Protein AF-A0A928BME2-F1 (afdb_monomer)

Nearest PDB structures (foldseek):
  3lmm-assembly1_A  TM=5.219E-01  e=4.230E-20  Corynebacterium diphtheriae
  3lmm-assembly3_C  TM=4.981E-01  e=2.060E-19  Corynebacterium diphtheriae
  4rgl-assembly1_A  TM=7.528E-01  e=6.550E-03  Oleidesulfovibrio alaskensis G20
  9gc3-assembly1_A  TM=1.564E-01  e=1.492E+00  Saccharomyces cerevisiae

Mean predicted aligned error: 15.58 Å

Radius of gyration: 32.2 Å; Cα contacts (8 Å, |Δi|>4): 843; chains: 1; bounding box: 86×60×94 Å

Sequence (528 aa):
MTKEDILRLRDTAEQTRVQFKERVTRDNKYDVSCEMVAQSNSRGGMIVVGIDDKTGRINPLSFVEVQETANLLGSLASEGVVPQILLDIENVQMEGGVIVVATVKQGKNKPYRDSKGIVWVKQGADKRKVFDNAELIAMLMENGQMHPDSMPVNGTSIKDLDENTLRDYLLNRFRSDFERQQLSVTELRHRSLDEITGVLSQTPEGILKNNGLILEDGTLTVAALMLMGSYPQRWLPAFTVRCVSFIGNSIGGTEFRDKSGNDADGNAVHLYNYIISFLTRNLRKKQVEKDFNSQGELEVSIASLSEIVTNGILHRSYVIEAPLRVFIFDNRIEIHSPGLLPEGVSMESIKHGASVPRNKLLFNHGINLLPYTGAGSGITRALKFTPDIKFVNDETLNEFVVTVERRNVGETDAKNDRDSDRDDRDKLLNESDLDKVNIKQNDRDDRDNEVEITHIAYKALNGTQKDIIQFCSIPRSAREILEHIGYSYHPTNINKFIKPLLEHGFIEMTEPEKLNSKNQKYRKVRKN

Structure (mmCIF, N/CA/C/O backbone):
data_AF-A0A928BME2-F1
#
_entry.id   AF-A0A928BME2-F1
#
loop_
_atom_site.group_PDB
_atom_site.id
_atom_site.type_symbol
_atom_site.label_atom_id
_atom_site.label_alt_id
_atom_site.label_comp_id
_atom_site.label_asym_id
_atom_site.label_entity_id
_atom_site.label_seq_id
_atom_site.pdbx_PDB_ins_code
_atom_site.Cartn_x
_atom_site.Cartn_y
_atom_site.Cartn_z
_atom_site.occupancy
_atom_site.B_iso_or_equiv
_atom_site.auth_seq_id
_atom_site.auth_comp_id
_atom_site.auth_asym_id
_atom_site.auth_atom_id
_atom_site.pdbx_PDB_model_num
ATOM 1 N N . MET A 1 1 ? -25.237 14.687 24.481 1.00 83.12 1 MET A N 1
ATOM 2 C CA . MET A 1 1 ? -26.406 13.817 24.206 1.00 83.12 1 MET A CA 1
ATOM 3 C C . MET A 1 1 ? -27.599 14.259 25.045 1.00 83.12 1 MET A C 1
ATOM 5 O O . MET A 1 1 ? -27.395 14.830 26.111 1.00 83.12 1 MET A O 1
ATOM 9 N N . THR A 1 2 ? -28.826 14.007 24.583 1.00 89.38 2 THR A N 1
ATOM 10 C CA . THR A 1 2 ? -30.078 14.295 25.315 1.00 89.38 2 THR A CA 1
ATOM 11 C C . THR A 1 2 ? -30.635 13.052 26.024 1.00 89.38 2 THR A C 1
ATOM 13 O O . THR A 1 2 ? -30.173 11.932 25.796 1.00 89.38 2 THR A O 1
ATOM 16 N N . LYS A 1 3 ? -31.646 13.232 26.886 1.00 90.00 3 LYS A N 1
ATOM 17 C CA . LYS A 1 3 ? -32.357 12.128 27.555 1.00 90.00 3 LYS A CA 1
ATOM 18 C C . LYS A 1 3 ? -33.017 11.191 26.539 1.00 90.00 3 LYS A C 1
ATOM 20 O O . LYS A 1 3 ? -32.940 9.972 26.680 1.00 90.00 3 LYS A O 1
ATOM 25 N N . GLU A 1 4 ? -33.636 11.759 25.511 1.00 90.00 4 GLU A N 1
ATOM 26 C CA . GLU A 1 4 ? -34.294 11.032 24.428 1.00 90.00 4 GLU A CA 1
ATOM 27 C C . GLU A 1 4 ? -33.302 10.162 23.646 1.00 90.00 4 GLU A C 1
ATOM 29 O O . GLU A 1 4 ? -33.636 9.035 23.279 1.00 90.00 4 GLU A O 1
ATOM 34 N N . ASP A 1 5 ? -32.069 10.641 23.446 1.00 90.06 5 ASP A N 1
ATOM 35 C CA . ASP A 1 5 ? -31.022 9.872 22.763 1.00 90.06 5 ASP A CA 1
ATOM 36 C C . ASP A 1 5 ? -30.641 8.613 23.551 1.00 90.06 5 ASP A C 1
ATOM 38 O O . ASP A 1 5 ? -30.509 7.537 22.972 1.00 90.06 5 ASP A O 1
ATOM 42 N N . ILE A 1 6 ? -30.512 8.718 24.877 1.00 90.81 6 ILE A N 1
ATOM 43 C CA . ILE A 1 6 ? -30.182 7.572 25.735 1.00 90.81 6 ILE A CA 1
ATOM 44 C C . ILE A 1 6 ? -31.302 6.529 25.736 1.00 90.81 6 ILE A C 1
ATOM 46 O O . ILE A 1 6 ? -31.025 5.332 25.668 1.00 90.81 6 ILE A O 1
ATOM 50 N N . LEU A 1 7 ? -32.564 6.969 25.784 1.00 89.50 7 LEU A N 1
ATOM 51 C CA . LEU A 1 7 ? -33.711 6.061 25.711 1.00 89.50 7 LEU A CA 1
ATOM 52 C C . LEU A 1 7 ? -33.726 5.297 24.383 1.00 89.50 7 LEU A C 1
ATOM 54 O O . LEU A 1 7 ? -33.896 4.081 24.387 1.00 89.50 7 LEU A O 1
ATOM 58 N N . ARG A 1 8 ? -33.456 5.986 23.266 1.00 88.69 8 ARG A N 1
ATOM 59 C CA . ARG A 1 8 ? -33.330 5.339 21.954 1.00 88.69 8 ARG A CA 1
ATOM 60 C C . ARG A 1 8 ? -32.189 4.329 21.917 1.00 88.69 8 ARG A C 1
ATOM 62 O O . ARG A 1 8 ? -32.400 3.227 21.428 1.00 88.69 8 ARG A O 1
ATOM 69 N N . LEU A 1 9 ? -31.010 4.679 22.443 1.00 88.25 9 LEU A N 1
ATOM 70 C CA . LEU A 1 9 ? -29.871 3.756 22.477 1.00 88.25 9 LEU A CA 1
ATOM 71 C C . LEU A 1 9 ? -30.186 2.488 23.269 1.00 88.25 9 LEU A C 1
ATOM 73 O O . LEU A 1 9 ? -29.899 1.391 22.795 1.00 88.25 9 LEU A O 1
ATOM 77 N N . ARG A 1 10 ? -30.801 2.632 24.449 1.00 87.38 10 ARG A N 1
ATOM 78 C CA . ARG A 1 10 ? -31.252 1.498 25.264 1.00 87.38 10 ARG A CA 1
ATOM 79 C C . ARG A 1 10 ? -32.176 0.581 24.462 1.00 87.38 10 ARG A C 1
ATOM 81 O O . ARG A 1 10 ? -31.987 -0.631 24.473 1.00 87.38 10 ARG A O 1
ATOM 88 N N . ASP A 1 11 ? -33.148 1.155 23.756 1.00 86.25 11 ASP A N 1
ATOM 89 C CA . ASP A 1 11 ? -34.156 0.393 23.008 1.00 86.25 11 ASP A CA 1
ATOM 90 C C . ASP A 1 11 ? -33.568 -0.338 21.792 1.00 86.25 11 ASP A C 1
ATOM 92 O O . ASP A 1 11 ? -34.137 -1.321 21.321 1.00 86.25 11 ASP A O 1
ATOM 96 N N . THR A 1 12 ? -32.402 0.098 21.307 1.00 84.25 12 THR A N 1
ATOM 97 C CA . THR A 1 12 ? -31.654 -0.574 20.236 1.00 84.25 12 THR A CA 1
ATOM 98 C C . THR A 1 12 ? -30.629 -1.604 20.722 1.00 84.25 12 THR A C 1
ATOM 100 O O . THR A 1 12 ? -29.943 -2.190 19.881 1.00 84.25 12 THR A O 1
ATOM 103 N N . ALA A 1 13 ? -30.553 -1.840 22.040 1.00 83.94 13 ALA A N 1
ATOM 104 C CA . ALA A 1 13 ? -29.579 -2.703 22.713 1.00 83.94 13 ALA A CA 1
ATOM 105 C C . ALA A 1 13 ? -28.107 -2.335 22.419 1.00 83.94 13 ALA A C 1
ATOM 107 O O . ALA A 1 13 ? -27.806 -1.317 21.791 1.00 83.94 13 ALA A O 1
ATOM 108 N N . GLU A 1 14 ? -27.167 -3.140 22.924 1.00 85.00 14 GLU A N 1
ATOM 109 C CA . GLU A 1 14 ? -25.747 -2.955 22.621 1.00 85.00 14 GLU A CA 1
ATOM 110 C C . GLU A 1 14 ? -25.461 -3.208 21.140 1.00 85.00 14 GLU A C 1
ATOM 112 O O . GLU A 1 14 ? -25.972 -4.134 20.508 1.00 85.00 14 GLU A O 1
ATOM 117 N N . GLN A 1 15 ? -24.601 -2.363 20.586 1.00 85.81 15 GLN A N 1
ATOM 118 C CA . GLN A 1 15 ? -24.197 -2.402 19.188 1.00 85.81 15 GLN A CA 1
ATOM 119 C C . GLN A 1 15 ? -22.685 -2.233 19.104 1.00 85.81 15 GLN A C 1
ATOM 121 O O . GLN A 1 15 ? -22.013 -1.908 20.077 1.00 85.81 15 GLN A O 1
ATOM 126 N N . THR A 1 16 ? -22.126 -2.348 17.903 1.00 86.12 16 THR A N 1
ATOM 127 C CA . THR A 1 16 ? -20.682 -2.184 17.672 1.00 86.12 16 THR A CA 1
ATOM 128 C C . THR A 1 16 ? -20.079 -0.905 18.241 1.00 86.12 16 THR A C 1
ATOM 130 O O . THR A 1 16 ? -18.902 -0.898 18.588 1.00 86.12 16 THR A O 1
ATOM 133 N N . ARG A 1 17 ? -20.867 0.167 18.361 1.00 92.19 17 ARG A N 1
ATOM 134 C CA . ARG A 1 17 ? -20.404 1.472 18.846 1.00 92.19 17 ARG A CA 1
ATOM 135 C C . ARG A 1 17 ? -20.944 1.843 20.225 1.00 92.19 17 ARG A C 1
ATOM 137 O O . ARG A 1 17 ? -20.636 2.936 20.680 1.00 92.19 17 ARG A O 1
ATOM 144 N N . VAL A 1 18 ? -21.751 0.999 20.865 1.00 93.00 18 VAL A N 1
ATOM 145 C CA . VAL A 1 18 ? -22.437 1.334 22.121 1.00 93.00 18 VAL A CA 1
ATOM 146 C C . VAL A 1 18 ? -22.265 0.187 23.099 1.00 93.00 18 VAL A C 1
ATOM 148 O O . VAL A 1 18 ? -22.744 -0.912 22.835 1.00 93.00 18 VAL A O 1
ATOM 151 N N . GLN A 1 19 ? -21.609 0.474 24.221 1.00 94.44 19 GLN A N 1
ATOM 152 C CA . GLN A 1 19 ? -21.480 -0.446 25.343 1.00 94.44 19 GLN A CA 1
ATOM 153 C C . GLN A 1 19 ? -22.177 0.134 26.574 1.00 94.44 19 GLN A C 1
ATOM 155 O O . GLN A 1 19 ? -21.913 1.280 26.947 1.00 94.44 19 GLN A O 1
ATOM 160 N N . PHE A 1 20 ? -23.007 -0.662 27.237 1.00 94.94 20 PHE A N 1
ATOM 161 C CA . PHE A 1 20 ? -23.609 -0.333 28.520 1.00 94.94 20 PHE A CA 1
ATOM 162 C C . PHE A 1 20 ? -22.777 -0.893 29.671 1.00 94.94 20 PHE A C 1
ATOM 164 O O . PHE A 1 20 ? -22.186 -1.970 29.589 1.00 94.94 20 PHE A O 1
ATOM 171 N N . LYS A 1 21 ? -22.723 -0.138 30.768 1.00 94.50 21 LYS A N 1
ATOM 172 C CA . LYS A 1 21 ? -22.251 -0.613 32.070 1.00 94.50 21 LYS A CA 1
ATOM 173 C C . LYS A 1 21 ? -23.131 -0.016 33.153 1.00 94.50 21 LYS A C 1
ATOM 175 O O . LYS A 1 21 ? -23.378 1.186 33.164 1.00 94.50 21 LYS A O 1
ATOM 180 N N . GLU A 1 22 ? -23.556 -0.816 34.122 1.00 94.75 22 GLU A N 1
ATOM 181 C CA . GLU A 1 22 ? -24.328 -0.259 35.233 1.00 94.75 22 GLU A CA 1
ATOM 182 C C . GLU A 1 22 ? -23.442 0.666 36.081 1.00 94.75 22 GLU A C 1
ATOM 184 O O . GLU A 1 22 ? -23.819 1.796 36.392 1.00 94.75 22 GLU A O 1
ATOM 189 N N . ARG A 1 23 ? -22.228 0.204 36.397 1.00 94.81 23 ARG A N 1
ATOM 190 C CA . ARG A 1 23 ? -21.179 0.939 37.113 1.00 94.81 23 ARG A CA 1
ATOM 191 C C . ARG A 1 23 ? -19.804 0.541 36.587 1.00 94.81 23 ARG A C 1
ATOM 193 O O . ARG A 1 23 ? -19.627 -0.564 36.070 1.00 94.81 23 ARG A O 1
ATOM 200 N N . VAL A 1 24 ? -18.815 1.409 36.775 1.00 92.62 24 VAL A N 1
ATOM 201 C CA . VAL A 1 24 ? -17.400 1.065 36.585 1.00 92.62 24 VAL A CA 1
ATOM 202 C C . VAL A 1 24 ? -16.782 0.876 37.965 1.00 92.62 24 VAL A C 1
ATOM 204 O O . VAL A 1 24 ? -16.713 1.810 38.757 1.00 92.62 24 VAL A O 1
ATOM 207 N N . THR A 1 25 ? -16.377 -0.349 38.276 1.00 90.50 25 THR A N 1
ATOM 208 C CA . THR A 1 25 ? -15.842 -0.747 39.581 1.00 90.50 25 THR A CA 1
ATOM 209 C C . THR A 1 25 ? -14.445 -1.336 39.419 1.00 90.50 25 THR A C 1
ATOM 211 O O . THR A 1 25 ? -13.931 -1.505 38.313 1.00 90.50 25 THR A O 1
ATOM 214 N N . ARG A 1 26 ? -13.795 -1.684 40.534 1.00 83.25 26 ARG A N 1
ATOM 215 C CA . ARG A 1 26 ? -12.473 -2.326 40.495 1.00 83.25 26 ARG A CA 1
ATOM 216 C C . ARG A 1 26 ? -12.482 -3.689 39.797 1.00 83.25 26 ARG A C 1
ATOM 218 O O . ARG A 1 26 ? -11.449 -4.054 39.239 1.00 83.25 26 ARG A O 1
ATOM 225 N N . ASP A 1 27 ? -13.616 -4.384 39.797 1.00 86.50 27 ASP A N 1
ATOM 226 C CA . ASP A 1 27 ? -13.738 -5.745 39.266 1.00 86.50 27 ASP A CA 1
ATOM 227 C C . ASP A 1 27 ? -13.896 -5.761 37.743 1.00 86.50 27 ASP A C 1
ATOM 229 O O . ASP A 1 27 ? -13.378 -6.654 37.076 1.00 86.50 27 ASP A O 1
ATOM 233 N N . ASN A 1 28 ? -14.552 -4.744 37.170 1.00 91.38 28 ASN A N 1
ATOM 234 C CA . ASN A 1 28 ? -14.782 -4.654 35.725 1.00 91.38 28 ASN A CA 1
ATOM 235 C C . ASN A 1 28 ? -13.888 -3.629 35.005 1.00 91.38 28 ASN A C 1
ATOM 237 O O . ASN A 1 28 ? -13.928 -3.549 33.779 1.00 91.38 28 ASN A O 1
ATOM 241 N N . LYS A 1 29 ? -13.032 -2.888 35.724 1.00 92.81 29 LYS A N 1
ATOM 242 C CA . LYS A 1 29 ? -12.162 -1.859 35.129 1.00 92.81 29 LYS A CA 1
ATOM 243 C C . LYS A 1 29 ? -11.310 -2.369 33.961 1.00 92.81 29 LYS A C 1
ATOM 245 O O . LYS A 1 29 ? -11.141 -1.667 32.973 1.00 92.81 29 LYS A O 1
ATOM 250 N N . TYR A 1 30 ? -10.797 -3.601 34.052 1.00 93.81 30 TYR A N 1
ATOM 251 C CA . TYR A 1 30 ? -9.979 -4.191 32.988 1.00 93.81 30 TYR A CA 1
ATOM 252 C C . TYR A 1 30 ? -10.809 -4.493 31.735 1.00 93.81 30 TYR A C 1
ATOM 254 O O . TYR A 1 30 ? -10.346 -4.236 30.627 1.00 93.81 30 TYR A O 1
ATOM 262 N N . ASP A 1 31 ? -12.042 -4.979 31.903 1.00 94.38 31 ASP A N 1
ATOM 263 C CA . ASP A 1 31 ? -12.975 -5.204 30.793 1.00 94.38 31 ASP A CA 1
ATOM 264 C C . ASP A 1 31 ? -13.315 -3.887 30.082 1.00 94.38 31 ASP A C 1
ATOM 266 O O . ASP A 1 31 ? -13.292 -3.825 28.856 1.00 94.38 31 ASP A O 1
ATOM 270 N N . VAL A 1 32 ? -13.523 -2.813 30.851 1.00 95.50 32 VAL A N 1
ATOM 271 C CA . VAL A 1 32 ? -13.760 -1.461 30.324 1.00 95.50 32 VAL A CA 1
ATOM 272 C C . VAL A 1 32 ? -12.548 -0.935 29.545 1.00 95.50 32 VAL A C 1
ATOM 274 O O . VAL A 1 32 ? -12.722 -0.402 28.452 1.00 95.50 32 VAL A O 1
ATOM 277 N N . SER A 1 33 ? -11.315 -1.135 30.027 1.00 96.38 33 SER A N 1
ATOM 278 C CA . SER A 1 33 ? -10.109 -0.805 29.247 1.00 96.38 33 SER A CA 1
ATOM 279 C C . SER A 1 33 ? -10.013 -1.616 27.952 1.00 96.38 33 SER A C 1
ATOM 281 O O . SER A 1 33 ? -9.701 -1.055 26.904 1.00 96.38 33 SER A O 1
ATOM 283 N N . CYS A 1 34 ? -10.317 -2.918 27.991 1.00 96.56 34 CYS A N 1
ATOM 284 C CA . CYS A 1 34 ? -10.350 -3.754 26.786 1.00 96.56 34 CYS A CA 1
ATOM 285 C C . CYS A 1 34 ? -11.404 -3.255 25.786 1.00 96.56 34 CYS A C 1
ATOM 287 O O . CYS A 1 34 ? -11.182 -3.303 24.578 1.00 96.56 34 CYS A O 1
ATOM 289 N N . GLU A 1 35 ? -12.533 -2.749 26.284 1.00 96.19 35 GLU A N 1
ATOM 290 C CA . GLU A 1 35 ? -13.581 -2.154 25.461 1.00 96.19 35 GLU A CA 1
ATOM 291 C C . GLU A 1 35 ? -13.110 -0.872 24.772 1.00 96.19 35 GLU A C 1
ATOM 293 O O . GLU A 1 35 ? -13.279 -0.719 23.564 1.00 96.19 35 GLU A O 1
ATOM 298 N N . MET A 1 36 ? -12.439 0.013 25.512 1.00 97.25 36 MET A N 1
ATOM 299 C CA . MET A 1 36 ? -11.825 1.219 24.951 1.00 97.25 36 MET A CA 1
ATOM 300 C C . MET A 1 36 ? -10.808 0.871 23.857 1.00 97.25 36 MET A C 1
ATOM 302 O O . MET A 1 36 ? -10.856 1.455 22.777 1.00 97.25 36 MET A O 1
ATOM 306 N N . VAL A 1 37 ? -9.943 -0.126 24.093 1.00 97.31 37 VAL A N 1
ATOM 307 C CA . VAL A 1 37 ? -8.995 -0.634 23.083 1.00 97.31 37 VAL A CA 1
ATOM 308 C C . VAL A 1 37 ? -9.737 -1.121 21.836 1.00 97.31 37 VAL A C 1
ATOM 310 O O . VAL A 1 37 ? -9.396 -0.717 20.723 1.00 97.31 37 VAL A O 1
ATOM 313 N N . ALA A 1 38 ? -10.771 -1.952 22.008 1.00 96.31 38 ALA A N 1
ATOM 314 C CA . ALA A 1 38 ? -11.556 -2.491 20.900 1.00 96.31 38 ALA A CA 1
ATOM 315 C C . ALA A 1 38 ? -12.224 -1.386 20.073 1.00 96.31 38 ALA A C 1
ATOM 317 O O . ALA A 1 38 ? -12.165 -1.414 18.841 1.00 96.31 38 ALA A O 1
ATOM 318 N N . GLN A 1 39 ? -12.817 -0.392 20.737 1.00 96.25 39 GLN A N 1
ATOM 319 C CA . GLN A 1 39 ? -13.445 0.757 20.088 1.00 96.25 39 GLN A CA 1
ATOM 320 C C . GLN A 1 39 ? -12.414 1.627 19.353 1.00 96.25 39 GLN A C 1
ATOM 322 O O . GLN A 1 39 ? -12.651 1.985 18.197 1.00 96.25 39 GLN A O 1
ATOM 327 N N . SER A 1 40 ? -11.251 1.909 19.954 1.00 95.50 40 SER A N 1
ATOM 328 C CA . SER A 1 40 ? -10.170 2.671 19.309 1.00 95.50 40 SER A CA 1
ATOM 329 C C . SER A 1 40 ? -9.595 1.968 18.079 1.00 95.50 40 SER A C 1
ATOM 331 O O . SER A 1 40 ? -9.305 2.631 17.088 1.00 95.50 40 SER A O 1
ATOM 333 N N . ASN A 1 41 ? -9.479 0.641 18.094 1.00 93.62 41 ASN A N 1
ATOM 334 C CA . ASN A 1 41 ? -9.041 -0.127 16.926 1.00 93.62 41 ASN A CA 1
ATOM 335 C C . ASN A 1 41 ? -10.108 -0.279 15.837 1.00 93.62 41 ASN A C 1
ATOM 337 O O . ASN A 1 41 ? -9.779 -0.654 14.715 1.00 93.62 41 ASN A O 1
ATOM 341 N N . SER A 1 42 ? -11.371 -0.001 16.163 1.00 91.38 42 SER A N 1
ATOM 342 C CA . SER A 1 42 ? -12.514 -0.176 15.264 1.00 91.38 42 SER A CA 1
ATOM 343 C C . SER A 1 42 ? -13.065 1.192 14.836 1.00 91.38 42 SER A C 1
ATOM 345 O O . SER A 1 42 ? -12.308 2.087 14.481 1.00 91.38 42 SER A O 1
ATOM 347 N N . ARG A 1 43 ? -14.388 1.395 14.856 1.00 89.88 43 ARG A N 1
ATOM 348 C CA . ARG A 1 43 ? -15.054 2.625 14.380 1.00 89.88 43 ARG A CA 1
ATOM 349 C C . ARG A 1 43 ? -15.294 3.661 15.493 1.00 89.88 43 ARG A C 1
ATOM 351 O O . ARG A 1 43 ? -16.227 4.467 15.405 1.00 89.88 43 ARG A O 1
ATOM 358 N N . GLY A 1 44 ? -14.506 3.605 16.568 1.00 93.75 44 GLY A N 1
ATOM 359 C CA . GLY A 1 44 ? -14.808 4.301 17.819 1.00 93.75 44 GLY A CA 1
ATOM 360 C C . GLY A 1 44 ? -16.107 3.799 18.456 1.00 93.75 44 GLY A C 1
ATOM 361 O O . GLY A 1 44 ? -16.710 2.818 18.012 1.00 93.75 44 GLY A O 1
ATOM 362 N N . GLY A 1 45 ? -16.576 4.501 19.479 1.00 95.00 45 GLY A N 1
ATOM 363 C CA . GLY A 1 45 ? -17.809 4.152 20.169 1.00 95.00 45 GLY A CA 1
ATOM 364 C C . GLY A 1 45 ? -18.060 5.002 21.401 1.00 95.00 45 GLY A C 1
ATOM 365 O O . GLY A 1 45 ? -17.454 6.055 21.590 1.00 95.00 45 GLY A O 1
ATOM 366 N N . MET A 1 46 ? -18.987 4.539 22.223 1.00 95.56 46 MET A N 1
ATOM 367 C CA . MET A 1 46 ? -19.301 5.119 23.512 1.00 95.56 46 MET A CA 1
ATOM 368 C C . MET A 1 46 ? -19.510 4.034 24.556 1.00 95.56 46 MET A C 1
ATOM 370 O O . MET A 1 46 ? -19.996 2.938 24.263 1.00 95.56 46 MET A O 1
ATOM 374 N N . ILE A 1 47 ? -19.139 4.376 25.781 1.00 96.25 47 ILE A N 1
ATOM 375 C CA . ILE A 1 47 ? -19.392 3.601 26.985 1.00 96.25 47 ILE A CA 1
ATOM 376 C C . ILE A 1 47 ? -20.377 4.417 27.816 1.00 96.25 47 ILE A C 1
ATOM 378 O O . ILE A 1 47 ? -20.068 5.528 28.250 1.00 96.25 47 ILE A O 1
ATOM 382 N N . VAL A 1 48 ? -21.580 3.880 27.989 1.00 96.25 48 VAL A N 1
ATOM 383 C CA . VAL A 1 48 ? -22.696 4.533 28.673 1.00 96.25 48 VAL A CA 1
ATOM 384 C C . VAL A 1 48 ? -22.856 3.890 30.046 1.00 96.25 48 VAL A C 1
ATOM 386 O O . VAL A 1 48 ? -23.218 2.717 30.159 1.00 96.25 48 VAL A O 1
ATOM 389 N N . VAL A 1 49 ? -22.560 4.660 31.093 1.00 96.75 49 VAL A N 1
ATOM 390 C CA . VAL A 1 49 ? -22.569 4.208 32.485 1.00 96.75 49 VAL A CA 1
ATOM 391 C C . VAL A 1 49 ? -23.856 4.641 33.183 1.00 96.75 49 VAL A C 1
ATOM 393 O O . VAL A 1 49 ? -24.234 5.813 33.136 1.00 96.75 49 VAL A O 1
ATOM 396 N N . GLY A 1 50 ? -24.509 3.695 33.856 1.00 94.88 50 GLY A N 1
ATOM 397 C CA . GLY A 1 50 ? -25.820 3.862 34.490 1.00 94.88 50 GLY A CA 1
ATOM 398 C C . GLY A 1 50 ? -26.937 3.066 33.816 1.00 94.88 50 GLY A C 1
ATOM 399 O O . GLY A 1 50 ? -28.113 3.340 34.053 1.00 94.88 50 GLY A O 1
ATOM 400 N N . ILE A 1 51 ? -26.586 2.101 32.961 1.00 94.12 51 ILE A N 1
ATOM 401 C CA . ILE A 1 51 ? -27.527 1.184 32.308 1.00 94.12 51 ILE A CA 1
ATOM 402 C C . ILE A 1 51 ? -27.007 -0.239 32.481 1.00 94.12 51 ILE A C 1
ATOM 404 O O . ILE A 1 51 ? -25.850 -0.515 32.175 1.00 94.12 51 ILE A O 1
ATOM 408 N N . ASP A 1 52 ? -27.852 -1.131 32.985 1.00 92.19 52 ASP A N 1
ATOM 409 C CA . ASP A 1 52 ? -27.545 -2.558 33.079 1.00 92.19 52 ASP A CA 1
ATOM 410 C C . ASP A 1 52 ? -27.483 -3.186 31.676 1.00 92.19 52 ASP A C 1
ATOM 412 O O . ASP A 1 52 ? -28.400 -3.020 30.869 1.00 92.19 52 ASP A O 1
ATOM 416 N N . ASP A 1 53 ? -26.391 -3.891 31.386 1.00 85.38 53 ASP A N 1
ATOM 417 C CA . ASP A 1 53 ? -26.066 -4.429 30.060 1.00 85.38 53 ASP A CA 1
ATOM 418 C C . ASP A 1 53 ? -26.983 -5.585 29.632 1.00 85.38 53 ASP A C 1
ATOM 420 O O . ASP A 1 53 ? -27.260 -5.754 28.446 1.00 85.38 53 ASP A O 1
ATOM 424 N N . LYS A 1 54 ? -27.514 -6.356 30.587 1.00 85.62 54 LYS A N 1
ATOM 425 C CA . LYS A 1 54 ? -28.367 -7.526 30.318 1.00 85.62 54 LYS A CA 1
ATOM 426 C C . LYS A 1 54 ? -29.843 -7.179 30.209 1.00 85.62 54 LYS A C 1
ATOM 428 O O . LYS A 1 54 ? -30.569 -7.783 29.425 1.00 85.62 54 LYS A O 1
ATOM 433 N N . THR A 1 55 ? -30.304 -6.265 31.051 1.00 87.69 55 THR A N 1
ATOM 434 C CA . THR A 1 55 ? -31.725 -5.936 31.210 1.00 87.69 55 THR A CA 1
ATOM 435 C C . THR A 1 55 ? -32.101 -4.619 30.542 1.00 87.69 55 THR A C 1
ATOM 437 O O . THR A 1 55 ? -33.289 -4.343 30.379 1.00 87.69 55 THR A O 1
ATOM 440 N N . GLY A 1 56 ? -31.120 -3.777 30.194 1.00 86.94 56 GLY A N 1
ATOM 441 C CA . GLY A 1 56 ? -31.348 -2.415 29.709 1.00 86.94 56 GLY A CA 1
ATOM 442 C C . GLY A 1 56 ? -31.936 -1.487 30.776 1.00 86.94 56 GLY A C 1
ATOM 443 O O . GLY A 1 56 ? -32.356 -0.368 30.469 1.00 86.94 56 GLY A O 1
ATOM 444 N N . ARG A 1 57 ? -32.012 -1.929 32.040 1.00 92.00 57 ARG A N 1
ATOM 445 C CA . ARG A 1 57 ? -32.575 -1.129 33.125 1.00 92.00 57 ARG A CA 1
ATOM 446 C C . ARG A 1 57 ? -31.696 0.094 33.358 1.00 92.00 57 ARG A C 1
ATOM 448 O O . ARG A 1 57 ? -30.507 -0.020 33.643 1.00 92.00 57 ARG A O 1
ATOM 455 N N . ILE A 1 58 ? -32.314 1.269 33.296 1.00 93.19 58 ILE A N 1
ATOM 456 C CA . ILE A 1 58 ? -31.659 2.528 33.642 1.00 93.19 58 ILE A CA 1
ATOM 457 C C . ILE A 1 58 ? -31.557 2.615 35.167 1.00 93.19 58 ILE A C 1
ATOM 459 O O . ILE A 1 58 ? -32.570 2.612 35.869 1.00 93.19 58 ILE A O 1
ATOM 463 N N . ASN A 1 59 ? -30.327 2.694 35.662 1.00 95.06 59 ASN A N 1
ATOM 464 C CA . ASN A 1 59 ? -29.983 2.921 37.058 1.00 95.06 59 ASN A CA 1
ATOM 465 C C . ASN A 1 59 ? -29.009 4.112 37.134 1.00 95.06 59 ASN A C 1
ATOM 467 O O . ASN A 1 59 ? -27.790 3.910 37.111 1.00 95.06 59 ASN A O 1
ATOM 471 N N . PRO A 1 60 ? -29.520 5.358 37.163 1.00 94.81 60 PRO A N 1
ATOM 472 C CA . PRO A 1 60 ? -28.686 6.554 37.120 1.00 94.81 60 PRO A CA 1
ATOM 473 C C . PRO A 1 60 ? -27.714 6.637 38.304 1.00 94.81 60 PRO A C 1
ATOM 475 O O . PRO A 1 60 ? -27.942 6.068 39.372 1.00 94.81 60 PRO A O 1
ATOM 478 N N . LEU A 1 61 ? -26.612 7.351 38.108 1.00 96.12 61 LEU A N 1
ATOM 479 C CA . LEU A 1 61 ? -25.579 7.588 39.107 1.00 96.12 61 LEU A CA 1
ATOM 480 C C . LEU A 1 61 ? -25.945 8.799 39.968 1.00 96.12 61 LEU A C 1
ATOM 482 O O . LEU A 1 61 ? -26.469 9.806 39.479 1.00 96.12 61 LEU A O 1
ATOM 486 N N . SER A 1 62 ? -25.619 8.719 41.252 1.00 95.75 62 SER A N 1
ATOM 487 C CA . SER A 1 62 ? -25.597 9.870 42.152 1.00 95.75 62 SER A CA 1
ATOM 488 C C . SER A 1 62 ? -24.455 10.831 41.800 1.00 95.75 62 SER A C 1
ATOM 490 O O . SER A 1 62 ? -23.505 10.475 41.105 1.00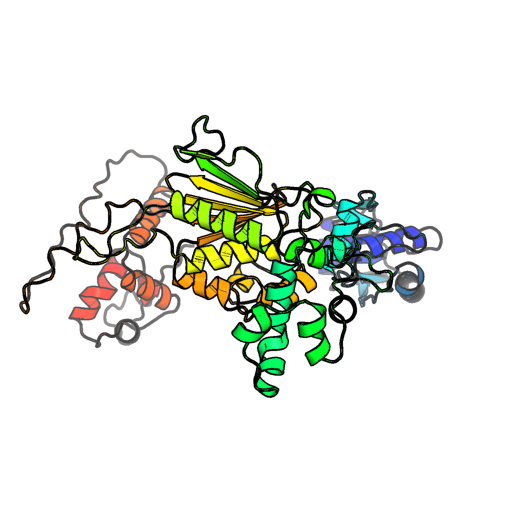 95.75 62 SER A O 1
ATOM 492 N N . PHE A 1 63 ? -24.506 12.060 42.319 1.00 91.19 63 PHE A N 1
ATOM 493 C CA . PHE A 1 63 ? -23.477 13.074 42.057 1.00 91.19 63 PHE A CA 1
ATOM 494 C C . PHE A 1 63 ? -22.053 12.605 42.413 1.00 91.19 63 PHE A C 1
ATOM 496 O O . PHE A 1 63 ? -21.111 12.862 41.666 1.00 91.19 63 PHE A O 1
ATOM 503 N N . VAL A 1 64 ? -21.900 11.888 43.531 1.00 92.88 64 VAL A N 1
ATOM 504 C CA . VAL A 1 64 ? -20.599 11.353 43.967 1.00 92.88 64 VAL A CA 1
ATOM 505 C C . VAL A 1 64 ? -20.109 10.280 42.993 1.00 92.88 64 VAL A C 1
ATOM 507 O O . VAL A 1 64 ? -18.978 10.353 42.516 1.00 92.88 64 VAL A O 1
ATOM 510 N N . GLU A 1 65 ? -20.983 9.341 42.621 1.00 95.25 65 GLU A N 1
ATOM 511 C CA . GLU A 1 65 ? -20.653 8.270 41.676 1.00 95.25 65 GLU A CA 1
ATOM 512 C C . GLU A 1 65 ? -20.282 8.809 40.288 1.00 95.25 65 GLU A C 1
ATOM 514 O O . GLU A 1 65 ? -19.412 8.241 39.631 1.00 95.25 65 GLU A O 1
ATOM 519 N N . VAL A 1 66 ? -20.904 9.904 39.831 1.00 94.69 66 VAL A N 1
ATOM 520 C CA . VAL A 1 66 ? -20.546 10.563 38.561 1.00 94.69 66 VAL A CA 1
ATOM 521 C C . VAL A 1 66 ? -19.089 11.014 38.583 1.00 94.69 66 VAL A C 1
ATOM 523 O O . VAL A 1 66 ? -18.347 10.728 37.643 1.00 94.69 66 VAL A O 1
ATOM 526 N N . GLN A 1 67 ? -18.662 11.684 39.659 1.00 92.75 67 GLN A N 1
ATOM 527 C CA . GLN A 1 67 ? -17.292 12.181 39.779 1.00 92.75 67 GLN A CA 1
ATOM 528 C C . GLN A 1 67 ? -16.278 11.033 39.859 1.00 92.75 67 GLN A C 1
ATOM 530 O O . GLN A 1 67 ? -15.239 11.075 39.199 1.00 92.75 67 GLN A O 1
ATOM 535 N N . GLU A 1 68 ? -16.585 9.992 40.635 1.00 93.94 68 GLU A N 1
ATOM 536 C CA . GLU A 1 68 ? -15.746 8.794 40.741 1.00 93.94 68 GLU A CA 1
ATOM 537 C C . GLU A 1 68 ? -15.632 8.060 39.401 1.00 93.94 68 GLU A C 1
ATOM 539 O O . GLU A 1 68 ? -14.532 7.691 38.986 1.00 93.94 68 GLU A O 1
ATOM 544 N N . THR A 1 69 ? -16.752 7.909 38.691 1.00 95.62 69 THR A N 1
ATOM 545 C CA . THR A 1 69 ? -16.814 7.253 37.380 1.00 95.62 69 THR A CA 1
ATOM 546 C C . THR A 1 69 ? -16.021 8.031 36.337 1.00 95.62 69 THR A C 1
ATOM 548 O O . THR A 1 69 ? -15.233 7.431 35.609 1.00 95.62 69 THR A O 1
ATOM 551 N N . ALA A 1 70 ? -16.168 9.357 36.280 1.00 93.75 70 ALA A N 1
ATOM 552 C CA . ALA A 1 70 ? -15.418 10.195 35.347 1.00 93.75 70 ALA A CA 1
ATOM 553 C C . ALA A 1 70 ? -13.900 10.100 35.589 1.00 93.75 70 ALA A C 1
ATOM 555 O O . ALA A 1 70 ? -13.134 9.902 34.644 1.00 93.75 70 ALA A O 1
ATOM 556 N N . ASN A 1 71 ? -13.471 10.160 36.855 1.00 92.94 71 ASN A N 1
ATOM 557 C CA . ASN A 1 71 ? -12.062 10.019 37.228 1.00 92.94 71 ASN A CA 1
ATOM 558 C C . ASN A 1 71 ? -11.513 8.630 36.865 1.00 92.94 71 ASN A C 1
ATOM 560 O O . ASN A 1 71 ? -10.409 8.519 36.329 1.00 92.94 71 ASN A O 1
ATOM 564 N N . LEU A 1 72 ? -12.285 7.571 37.129 1.00 94.88 72 LEU A N 1
ATOM 565 C CA . LEU A 1 72 ? -11.886 6.200 36.823 1.00 94.88 72 LEU A CA 1
ATOM 566 C C . LEU A 1 72 ? -11.805 5.954 35.313 1.00 94.88 72 LEU A C 1
ATOM 568 O O . LEU A 1 72 ? -10.843 5.359 34.845 1.00 94.88 72 LEU A O 1
ATOM 572 N N . LEU A 1 73 ? -12.766 6.440 34.527 1.00 96.00 73 LEU A N 1
ATOM 573 C CA . LEU A 1 73 ? -12.709 6.337 33.065 1.00 96.00 73 LEU A CA 1
ATOM 574 C C . LEU A 1 73 ? -11.484 7.068 32.498 1.00 96.00 73 LEU A C 1
ATOM 576 O O . LEU A 1 73 ? -10.803 6.527 31.627 1.00 96.00 73 LEU A O 1
ATOM 580 N N . GLY A 1 74 ? -11.161 8.250 33.033 1.00 94.62 74 GLY A N 1
ATOM 581 C CA . GLY A 1 74 ? -9.954 8.995 32.673 1.00 94.62 74 GLY A CA 1
ATOM 582 C C . GLY A 1 74 ? -8.656 8.235 32.973 1.00 94.62 74 GLY A C 1
ATOM 583 O O . GLY A 1 74 ? -7.761 8.183 32.123 1.00 94.62 74 GLY A O 1
ATOM 584 N N . SER A 1 75 ? -8.553 7.594 34.144 1.00 93.94 75 SER A N 1
ATOM 585 C CA . SER A 1 75 ? -7.377 6.777 34.473 1.00 93.94 75 SER A CA 1
ATOM 586 C C . SER A 1 75 ? -7.285 5.525 33.602 1.00 93.94 75 SER A C 1
ATOM 588 O O . SER A 1 75 ? -6.205 5.204 33.116 1.00 93.94 75 SER A O 1
ATOM 590 N N . LEU A 1 76 ? -8.406 4.861 33.300 1.00 95.75 76 LEU A N 1
ATOM 591 C CA . LEU A 1 76 ? -8.423 3.693 32.414 1.00 95.75 76 LEU A CA 1
ATOM 592 C C . LEU A 1 76 ? -8.001 4.031 30.983 1.00 95.75 76 LEU A C 1
ATOM 594 O O . LEU A 1 76 ? -7.275 3.244 30.379 1.00 95.75 76 LEU A O 1
ATOM 598 N N . ALA A 1 77 ? -8.389 5.196 30.467 1.00 95.12 77 ALA A N 1
ATOM 599 C CA . ALA A 1 77 ? -7.944 5.690 29.165 1.00 95.12 77 ALA A CA 1
ATOM 600 C C . ALA A 1 77 ? -6.438 6.014 29.113 1.00 95.12 77 ALA A C 1
ATOM 602 O O . ALA A 1 77 ? -5.822 5.910 28.051 1.00 95.12 77 ALA A O 1
ATOM 603 N N . SER A 1 78 ? -5.850 6.379 30.256 1.00 93.69 78 SER A N 1
ATOM 604 C CA . SER A 1 78 ? -4.437 6.763 30.370 1.00 93.69 78 SER A CA 1
ATOM 605 C C . SER A 1 78 ? -3.516 5.585 30.717 1.00 93.69 78 SER A C 1
ATOM 607 O O . SER A 1 78 ? -2.380 5.523 30.259 1.00 93.69 78 SER A O 1
ATOM 609 N N . GLU A 1 79 ? -3.971 4.635 31.529 1.00 91.75 79 GLU A N 1
ATOM 610 C CA . GLU A 1 79 ? -3.137 3.538 32.049 1.00 91.75 79 GLU A CA 1
ATOM 611 C C . GLU A 1 79 ? -3.505 2.177 31.447 1.00 91.75 79 GLU A C 1
ATOM 613 O O . GLU A 1 79 ? -2.664 1.285 31.338 1.00 91.75 79 GLU A O 1
ATOM 618 N N . GLY A 1 80 ? -4.772 1.997 31.069 1.00 93.38 80 GLY A N 1
ATOM 619 C CA . GLY A 1 80 ? -5.304 0.732 30.566 1.00 93.38 80 GLY A CA 1
ATOM 620 C C . GLY A 1 80 ? -5.254 0.580 29.046 1.00 93.38 80 GLY A C 1
ATOM 621 O O . GLY A 1 80 ? -5.429 -0.536 28.556 1.00 93.38 80 GLY A O 1
ATOM 622 N N . VAL A 1 81 ? -5.010 1.673 28.315 1.00 96.50 81 VAL A N 1
ATOM 623 C CA . VAL A 1 81 ? -4.988 1.729 26.847 1.00 96.50 81 VAL A CA 1
ATOM 624 C C . VAL A 1 81 ? -3.627 2.242 26.380 1.00 96.50 81 VAL A C 1
ATOM 626 O O . VAL A 1 81 ? -3.149 3.279 26.838 1.00 96.50 81 VAL A O 1
ATOM 629 N N . VAL A 1 82 ? -2.992 1.515 25.462 1.00 93.25 82 VAL A N 1
ATOM 630 C CA . VAL A 1 82 ? -1.673 1.853 24.915 1.00 93.25 82 VAL A CA 1
ATOM 631 C C . VAL A 1 82 ? -1.730 1.814 23.383 1.00 93.25 82 VAL A C 1
ATOM 633 O O . VAL A 1 82 ? -2.030 0.759 22.840 1.00 93.25 82 VAL A O 1
ATOM 636 N N . PRO A 1 83 ? -1.396 2.891 22.652 1.00 92.62 83 PRO A N 1
ATOM 637 C CA . PRO A 1 83 ? -1.142 4.247 23.141 1.00 92.62 83 PRO A CA 1
ATOM 638 C C . PRO A 1 83 ? -2.342 4.843 23.889 1.00 92.62 83 PRO A C 1
ATOM 640 O O . PRO A 1 83 ? -3.477 4.438 23.662 1.00 92.62 83 PRO A O 1
ATOM 643 N N . GLN A 1 84 ? -2.089 5.813 24.766 1.00 94.50 84 GLN A N 1
ATOM 644 C CA . GLN A 1 84 ? -3.133 6.457 25.570 1.00 94.50 84 GLN A CA 1
ATOM 645 C C . GLN A 1 84 ? -4.153 7.182 24.685 1.00 94.50 84 GLN A C 1
ATOM 647 O O . GLN A 1 84 ? -3.812 7.688 23.609 1.00 94.50 84 GLN A O 1
ATOM 652 N N . ILE A 1 85 ? -5.400 7.256 25.150 1.00 95.25 85 ILE A N 1
ATOM 653 C CA . ILE A 1 85 ? -6.497 7.914 24.431 1.00 95.25 85 ILE A CA 1
ATOM 654 C C . ILE A 1 85 ? -7.107 9.046 25.255 1.00 95.25 85 ILE A C 1
ATOM 656 O O . ILE A 1 85 ? -7.030 9.063 26.480 1.00 95.25 85 ILE A O 1
ATOM 660 N N . LEU A 1 86 ? -7.749 9.985 24.562 1.00 93.69 86 LEU A N 1
ATOM 661 C CA . LEU A 1 86 ? -8.575 11.018 25.179 1.00 93.69 86 LEU A CA 1
ATOM 662 C C . LEU A 1 86 ? -10.047 10.628 25.049 1.00 93.69 86 LEU A C 1
ATOM 664 O O . LEU A 1 86 ? -10.484 10.222 23.968 1.00 93.69 86 LEU A O 1
ATOM 668 N N . LEU A 1 87 ? -10.794 10.776 26.141 1.00 95.06 87 LEU A N 1
ATOM 669 C CA . LEU A 1 87 ? -12.236 10.558 26.185 1.00 95.06 87 LEU A CA 1
ATOM 670 C C . LEU A 1 87 ? -12.966 11.897 26.197 1.00 95.06 87 LEU A C 1
ATOM 672 O O . LEU A 1 87 ? -12.578 12.801 26.936 1.00 95.06 87 LEU A O 1
ATOM 676 N N . ASP A 1 88 ? -14.063 11.980 25.450 1.00 95.62 88 ASP A N 1
ATOM 677 C CA . ASP A 1 88 ? -15.038 13.057 25.624 1.00 95.62 88 ASP A CA 1
ATOM 678 C C . ASP A 1 88 ? -16.136 12.536 26.567 1.00 95.62 88 ASP A C 1
ATOM 680 O O . ASP A 1 88 ? -16.886 11.628 26.202 1.00 95.62 88 ASP A O 1
ATOM 684 N N . ILE A 1 89 ? -16.181 13.051 27.801 1.00 95.06 89 ILE A N 1
ATOM 685 C CA . ILE A 1 89 ? -17.138 12.624 28.833 1.00 95.06 89 ILE A CA 1
ATOM 686 C C . ILE A 1 89 ? -18.269 13.645 28.938 1.00 95.06 89 ILE A C 1
ATOM 688 O O . ILE A 1 89 ? -18.034 14.825 29.194 1.00 95.06 89 ILE A O 1
ATOM 692 N N . GLU A 1 90 ? -19.500 13.171 28.790 1.00 95.12 90 GLU A N 1
ATOM 693 C CA . GLU A 1 90 ? -20.719 13.958 28.933 1.00 95.12 90 GLU A CA 1
ATOM 694 C C . GLU A 1 90 ? -21.610 13.383 30.037 1.00 95.12 90 GLU A C 1
ATOM 696 O O . GLU A 1 90 ? -21.718 12.169 30.206 1.00 95.12 90 GLU A O 1
ATOM 701 N N . ASN A 1 91 ? -22.302 14.266 30.754 1.00 95.62 91 ASN A N 1
ATOM 702 C CA . ASN A 1 91 ? -23.263 13.901 31.789 1.00 95.62 91 ASN A CA 1
ATOM 703 C C . ASN A 1 91 ? -24.679 14.208 31.295 1.00 95.62 91 ASN A C 1
ATOM 705 O O . ASN A 1 91 ? -24.983 15.349 30.947 1.00 95.62 91 ASN A O 1
ATOM 709 N N . VAL A 1 92 ? -25.551 13.201 31.283 1.00 95.00 92 VAL A N 1
ATOM 710 C CA . VAL A 1 92 ? -26.947 13.320 30.845 1.00 95.00 92 VAL A CA 1
ATOM 711 C C . VAL A 1 92 ? -27.866 13.181 32.051 1.00 95.00 92 VAL A C 1
ATOM 713 O O . VAL A 1 92 ? -27.893 12.141 32.709 1.00 95.00 92 VAL A O 1
ATOM 716 N N . GLN A 1 93 ? -28.635 14.229 32.345 1.00 93.44 93 GLN A N 1
ATOM 717 C CA . GLN A 1 93 ? -29.556 14.227 33.478 1.00 93.44 93 GLN A CA 1
ATOM 718 C C . GLN A 1 93 ? -30.720 13.254 33.239 1.00 93.44 93 GLN A C 1
ATOM 720 O O . GLN A 1 93 ? -31.379 13.293 32.198 1.00 93.44 93 GLN A O 1
ATOM 725 N N . MET A 1 94 ? -31.000 12.418 34.236 1.00 90.50 94 MET A N 1
ATOM 726 C CA . MET A 1 94 ? -32.115 11.476 34.264 1.00 90.50 94 MET A CA 1
ATOM 727 C C . MET A 1 94 ? -32.966 11.688 35.515 1.00 90.50 94 MET A C 1
ATOM 729 O O . MET A 1 94 ? -32.601 12.404 36.449 1.00 90.50 94 MET A O 1
ATOM 733 N N . GLU A 1 95 ? -34.138 11.063 35.539 1.00 87.56 95 GLU A N 1
ATOM 734 C CA . GLU A 1 95 ? -34.953 11.044 36.748 1.00 87.56 95 GLU A CA 1
ATOM 735 C C . GLU A 1 95 ? -34.233 10.224 37.827 1.00 87.56 95 GLU A C 1
ATOM 737 O O . GLU A 1 95 ? -33.888 9.066 37.603 1.00 87.56 95 GLU A O 1
ATOM 742 N N . GLY A 1 96 ? -33.944 10.847 38.972 1.00 86.50 96 GLY A N 1
ATOM 743 C CA . GLY A 1 96 ? -33.239 10.200 40.083 1.00 86.50 96 GLY A CA 1
ATOM 744 C C . GLY A 1 96 ? -31.706 10.183 39.994 1.00 86.50 96 GLY A C 1
ATOM 745 O O . GLY A 1 96 ? -31.080 9.637 40.896 1.00 86.50 96 GLY A O 1
ATOM 746 N N . GLY A 1 97 ? -31.083 10.795 38.977 1.00 93.81 97 GLY A N 1
ATOM 747 C CA . GLY A 1 97 ? -29.619 10.894 38.901 1.00 93.81 97 GLY A CA 1
ATOM 748 C C . GLY A 1 97 ? -29.083 11.277 37.521 1.00 93.81 97 GLY A C 1
ATOM 749 O O . GLY A 1 97 ? -29.726 12.005 36.769 1.00 93.81 97 GLY A O 1
ATOM 750 N N . VAL A 1 98 ? -27.885 10.799 37.190 1.00 95.88 98 VAL A N 1
ATOM 751 C CA . VAL A 1 98 ? -27.145 11.158 35.969 1.00 95.88 98 VAL A CA 1
ATOM 752 C C . VAL A 1 98 ? -26.627 9.906 35.269 1.00 95.88 98 VAL A C 1
ATOM 754 O O . VAL A 1 98 ? -26.183 8.966 35.915 1.00 95.88 98 VAL A O 1
ATOM 757 N N . ILE A 1 99 ? -26.644 9.893 33.942 1.00 96.56 99 ILE A N 1
ATOM 758 C CA . ILE A 1 99 ? -25.928 8.906 33.128 1.00 96.56 99 ILE A CA 1
ATOM 759 C C . ILE A 1 99 ? -24.642 9.537 32.612 1.00 96.56 99 ILE A C 1
ATOM 761 O O . ILE A 1 99 ? -24.658 10.670 32.130 1.00 96.56 99 ILE A O 1
ATOM 765 N N . VAL A 1 100 ? -23.538 8.800 32.698 1.00 97.06 100 VAL A N 1
ATOM 766 C CA . VAL A 1 100 ? -22.235 9.242 32.189 1.00 97.06 100 VAL A CA 1
ATOM 767 C C . VAL A 1 100 ? -21.997 8.588 30.836 1.00 97.06 100 VAL A C 1
ATOM 769 O O . VAL A 1 100 ? -22.066 7.369 30.716 1.00 97.06 100 VAL A O 1
ATOM 772 N N . VAL A 1 101 ? -21.700 9.383 29.816 1.00 96.81 101 VAL A N 1
ATOM 773 C CA . VAL A 1 101 ? -21.379 8.905 28.470 1.00 96.81 101 VAL A CA 1
ATOM 774 C C . VAL A 1 101 ? -19.932 9.253 28.172 1.00 96.81 101 VAL A C 1
ATOM 776 O O . VAL A 1 101 ? -19.595 10.424 28.033 1.00 96.81 101 VAL A O 1
ATOM 779 N N . ALA A 1 102 ? -19.074 8.244 28.053 1.00 97.00 102 ALA A N 1
ATOM 780 C CA . ALA A 1 102 ? -17.700 8.425 27.603 1.00 97.00 102 ALA A CA 1
ATOM 781 C C . ALA A 1 102 ? -17.571 8.027 26.135 1.00 97.00 102 ALA A C 1
ATOM 783 O O . ALA A 1 102 ? -17.758 6.865 25.779 1.00 97.00 102 ALA A O 1
ATOM 784 N N . THR A 1 103 ? -17.227 8.988 25.286 1.00 97.31 103 THR A N 1
ATOM 785 C CA . THR A 1 103 ? -17.021 8.765 23.855 1.00 97.31 103 THR A CA 1
ATOM 786 C C . THR A 1 103 ? -15.559 8.439 23.578 1.00 97.31 103 THR A C 1
ATOM 788 O O . THR A 1 103 ? -14.658 9.222 23.889 1.00 97.31 103 THR A O 1
ATOM 791 N N . VAL A 1 104 ? -15.334 7.290 22.947 1.00 97.06 104 VAL A N 1
ATOM 792 C CA . VAL A 1 104 ? -14.036 6.821 22.462 1.00 97.06 104 VAL A CA 1
ATOM 793 C C . VAL A 1 104 ? -13.952 7.102 20.965 1.00 97.06 104 VAL A C 1
ATOM 795 O O . VAL A 1 104 ? -14.718 6.565 20.160 1.00 97.06 104 VAL A O 1
ATOM 798 N N . LYS A 1 105 ? -12.996 7.935 20.557 1.00 95.00 105 LYS A N 1
ATOM 799 C CA . LYS A 1 105 ? -12.734 8.177 19.132 1.00 95.00 105 LYS A CA 1
ATOM 800 C C . LYS A 1 105 ? -12.062 6.958 18.501 1.00 95.00 105 LYS A C 1
ATOM 802 O O . LYS A 1 105 ? -11.308 6.240 19.159 1.00 95.00 105 LYS A O 1
ATOM 807 N N . GLN A 1 106 ? -12.304 6.757 17.205 1.00 92.50 106 GLN A N 1
ATOM 808 C CA . GLN A 1 106 ? -11.468 5.860 16.413 1.00 92.50 106 GLN A CA 1
ATOM 809 C C . GLN A 1 106 ? -10.016 6.333 16.518 1.00 92.50 106 GLN A C 1
ATOM 811 O O . GLN A 1 106 ? -9.706 7.515 16.341 1.00 92.50 106 GLN A O 1
ATOM 816 N N . GLY A 1 107 ? -9.144 5.400 16.864 1.00 89.00 107 GLY A N 1
ATOM 817 C CA . GLY A 1 107 ? -7.746 5.655 17.116 1.00 89.00 107 GLY A CA 1
ATOM 818 C C . GLY A 1 107 ? -6.959 5.836 15.822 1.00 89.00 107 GLY A C 1
ATOM 819 O O . GLY A 1 107 ? -7.218 5.170 14.822 1.00 89.00 107 GLY A O 1
ATOM 820 N N . LYS A 1 108 ? -5.976 6.739 15.864 1.00 84.69 108 LYS A N 1
ATOM 821 C CA . LYS A 1 108 ? -5.080 7.055 14.734 1.00 84.69 108 LYS A CA 1
ATOM 822 C C . LYS A 1 108 ? -3.739 6.320 14.796 1.00 84.69 108 LYS A C 1
ATOM 824 O O . LYS A 1 108 ? -2.950 6.414 13.871 1.00 84.69 108 LYS A O 1
ATOM 829 N N . ASN A 1 109 ? -3.460 5.649 15.913 1.00 85.56 109 ASN A N 1
ATOM 830 C CA . ASN A 1 109 ? -2.210 4.934 16.165 1.00 85.56 109 ASN A CA 1
ATOM 831 C C . ASN A 1 109 ? -2.490 3.444 16.394 1.00 85.56 109 ASN A C 1
ATOM 833 O O . ASN A 1 109 ? -2.006 2.872 17.371 1.00 85.56 109 ASN A O 1
ATOM 837 N N . LYS A 1 110 ? -3.339 2.830 15.558 1.00 89.25 110 LYS A N 1
ATOM 838 C CA . LYS A 1 110 ? -3.589 1.389 15.666 1.00 89.25 110 LYS A CA 1
ATOM 839 C C . LYS A 1 110 ? -2.278 0.626 15.361 1.00 89.25 110 LYS A C 1
ATOM 841 O O . LYS A 1 110 ? -1.498 1.083 14.522 1.00 89.25 110 LYS A O 1
ATOM 846 N N . PRO A 1 111 ? -2.051 -0.539 15.986 1.00 92.88 111 PRO A N 1
ATOM 847 C CA . PRO A 1 111 ? -2.930 -1.182 16.951 1.00 92.88 111 PRO A CA 1
ATOM 848 C C . PRO A 1 111 ? -2.798 -0.577 18.355 1.00 92.88 111 PRO A C 1
ATOM 850 O O . PRO A 1 111 ? -1.713 -0.470 18.924 1.00 92.88 111 PRO A O 1
ATOM 853 N N . TYR A 1 112 ? -3.947 -0.258 18.943 1.00 94.38 112 TYR A N 1
ATOM 854 C CA . TYR A 1 112 ? -4.095 -0.060 20.375 1.00 94.38 112 TYR A CA 1
ATOM 855 C C . TYR A 1 112 ? -4.102 -1.426 21.058 1.00 94.38 112 TYR A C 1
ATOM 857 O O . TYR A 1 112 ? -4.653 -2.404 20.544 1.00 94.38 112 TYR A O 1
ATOM 865 N N . ARG A 1 113 ? -3.506 -1.493 22.238 1.00 95.69 113 ARG A N 1
ATOM 866 C CA . ARG A 1 113 ? -3.413 -2.687 23.069 1.00 95.69 113 ARG A CA 1
ATOM 867 C C . ARG A 1 113 ? -3.802 -2.356 24.496 1.00 95.69 113 ARG A C 1
ATOM 869 O O . ARG A 1 113 ? -3.687 -1.210 24.933 1.00 95.69 113 ARG A O 1
ATOM 876 N N . ASP A 1 114 ? -4.265 -3.366 25.212 1.00 95.94 114 ASP A N 1
ATOM 877 C CA . ASP A 1 114 ? -4.488 -3.237 26.645 1.00 95.94 114 ASP A CA 1
ATOM 878 C C . ASP A 1 114 ? -3.156 -3.191 27.416 1.00 95.94 114 ASP A C 1
ATOM 880 O O . ASP A 1 114 ? -2.065 -3.361 26.858 1.00 95.94 114 ASP A O 1
ATOM 884 N N . SER A 1 115 ? -3.239 -3.005 28.732 1.00 92.31 115 SER A N 1
ATOM 885 C CA . SER A 1 115 ? -2.075 -3.010 29.628 1.00 92.31 115 SER A CA 1
ATOM 886 C C . SER A 1 115 ? -1.290 -4.332 29.659 1.00 92.31 115 SER A C 1
ATOM 888 O O . SER A 1 115 ? -0.193 -4.372 30.212 1.00 92.31 115 SER A O 1
ATOM 890 N N . LYS A 1 116 ? -1.812 -5.411 29.059 1.00 93.56 116 LYS A N 1
ATOM 891 C CA . LYS A 1 116 ? -1.144 -6.715 28.918 1.00 93.56 116 LYS A CA 1
ATOM 892 C C . LYS A 1 116 ? -0.586 -6.945 27.510 1.00 93.56 116 LYS A C 1
ATOM 894 O O . LYS A 1 116 ? -0.046 -8.014 27.242 1.00 93.56 116 LYS A O 1
ATOM 899 N N . GLY A 1 117 ? -0.705 -5.966 26.616 1.00 91.69 117 GLY A N 1
ATOM 900 C CA . GLY A 1 117 ? -0.228 -6.048 25.239 1.00 91.69 117 GLY A CA 1
ATOM 901 C C . GLY A 1 117 ? -1.177 -6.759 24.272 1.00 91.69 117 GLY A C 1
ATOM 902 O O . GLY A 1 117 ? -0.784 -7.011 23.136 1.00 91.69 117 GLY A O 1
ATOM 903 N N . ILE A 1 118 ? -2.412 -7.066 24.678 1.00 94.88 118 ILE A N 1
ATOM 904 C CA . ILE A 1 118 ? -3.394 -7.743 23.824 1.00 94.88 118 ILE A CA 1
ATOM 905 C C . ILE A 1 118 ? -4.121 -6.711 22.960 1.00 94.88 118 ILE A C 1
ATOM 907 O O . ILE A 1 118 ? -4.625 -5.705 23.463 1.00 94.88 118 ILE A O 1
ATOM 911 N N . VAL A 1 119 ? -4.204 -6.987 21.658 1.00 95.50 119 VAL A N 1
ATOM 912 C CA . VAL A 1 119 ? -4.960 -6.184 20.691 1.00 95.50 119 VAL A CA 1
ATOM 913 C C . VAL A 1 119 ? -6.390 -6.713 20.596 1.00 95.50 119 VAL A C 1
ATOM 915 O O . VAL A 1 119 ? -6.617 -7.906 20.377 1.00 95.50 119 VAL A O 1
ATOM 918 N N . TRP A 1 120 ? -7.353 -5.809 20.759 1.00 95.81 120 TRP A N 1
ATOM 919 C CA . TRP A 1 120 ? -8.785 -6.103 20.711 1.00 95.81 120 TRP A CA 1
ATOM 920 C C . TRP A 1 120 ? -9.453 -5.331 19.572 1.00 95.81 120 TRP A C 1
ATOM 922 O O . TRP A 1 120 ? -9.078 -4.189 19.312 1.00 95.81 120 TRP A O 1
ATOM 932 N N . VAL A 1 121 ? -10.455 -5.926 18.924 1.00 94.56 121 VAL A N 1
ATOM 933 C CA . VAL A 1 121 ? -11.301 -5.300 17.886 1.00 94.56 121 VAL A CA 1
ATOM 934 C C . VAL A 1 12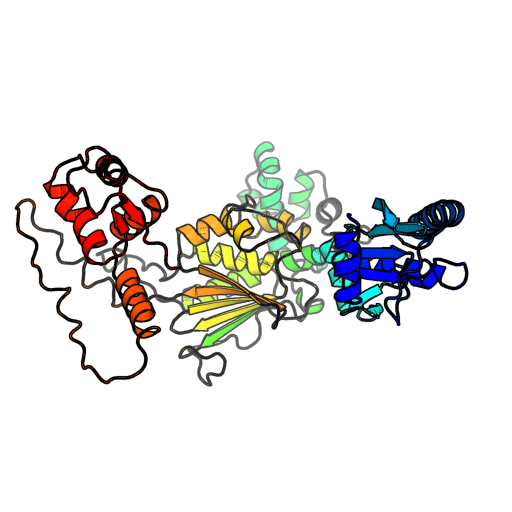1 ? -12.773 -5.631 18.136 1.00 94.56 121 VAL A C 1
ATOM 936 O O . VAL A 1 121 ? -13.084 -6.631 18.790 1.00 94.56 121 VAL A O 1
ATOM 939 N N . LYS A 1 122 ? -13.698 -4.803 17.638 1.00 93.62 122 LYS A N 1
ATOM 940 C CA . LYS A 1 122 ? -15.142 -5.044 17.771 1.00 93.62 122 LYS A CA 1
ATOM 941 C C . LYS A 1 122 ? -15.632 -6.066 16.746 1.00 93.62 122 LYS A C 1
ATOM 943 O O . LYS A 1 122 ? -15.259 -6.015 15.577 1.00 93.62 122 LYS A O 1
ATOM 948 N N . GLN A 1 123 ? -16.532 -6.943 17.180 1.00 89.44 123 GLN A N 1
ATOM 949 C CA . GLN A 1 123 ? -17.268 -7.876 16.332 1.00 89.44 123 GLN A CA 1
ATOM 950 C C . GLN A 1 123 ? -18.735 -7.876 16.769 1.00 89.44 123 GLN A C 1
ATOM 952 O O . GLN A 1 123 ? -19.095 -8.490 17.768 1.00 89.44 123 GLN A O 1
ATOM 957 N N . GLY A 1 124 ? -19.591 -7.149 16.044 1.00 88.50 124 GLY A N 1
ATOM 958 C CA . GLY A 1 124 ? -20.948 -6.885 16.533 1.00 88.50 124 GLY A CA 1
ATOM 959 C C . GLY A 1 124 ? -20.893 -6.108 17.851 1.00 88.50 124 GLY A C 1
ATOM 960 O O . GLY A 1 124 ? -20.101 -5.173 17.948 1.00 88.50 124 GLY A O 1
ATOM 961 N N . ALA A 1 125 ? -21.714 -6.482 18.834 1.00 86.06 125 ALA A N 1
ATOM 962 C CA . ALA A 1 125 ? -21.687 -5.912 20.185 1.00 86.06 125 ALA A CA 1
ATOM 963 C C . ALA A 1 125 ? -20.501 -6.414 21.028 1.00 86.06 125 ALA A C 1
ATOM 965 O O . ALA A 1 125 ? -20.102 -5.741 21.972 1.00 86.06 125 ALA A O 1
ATOM 966 N N . ASP A 1 126 ? -19.872 -7.527 20.652 1.00 89.62 126 ASP A N 1
ATOM 967 C CA . ASP A 1 126 ? -18.755 -8.107 21.390 1.00 89.62 126 ASP A CA 1
ATOM 968 C C . ASP A 1 126 ? -17.398 -7.529 20.962 1.00 89.62 126 ASP A C 1
ATOM 970 O O . ASP A 1 126 ? -17.252 -6.808 19.965 1.00 89.62 126 ASP A O 1
ATOM 974 N N . LYS A 1 127 ? -16.370 -7.855 21.744 1.00 93.44 127 LYS A N 1
ATOM 975 C CA . LYS A 1 127 ? -14.960 -7.649 21.400 1.00 93.44 127 LYS A CA 1
ATOM 976 C C . LYS A 1 127 ? -14.280 -8.997 21.200 1.00 93.44 127 LYS A C 1
ATOM 978 O O . LYS A 1 127 ? -14.517 -9.934 21.960 1.00 93.44 127 LYS A O 1
ATOM 983 N N . ARG A 1 128 ? -13.379 -9.082 20.223 1.00 94.88 128 ARG A N 1
ATOM 984 C CA . ARG A 1 128 ? -12.509 -10.247 20.019 1.00 94.88 128 ARG A CA 1
ATOM 985 C C . ARG A 1 128 ? -11.043 -9.859 20.091 1.00 94.88 128 ARG A C 1
ATOM 987 O O . ARG A 1 128 ? -10.672 -8.720 19.808 1.00 94.88 128 ARG A O 1
ATOM 994 N N . LYS A 1 129 ? -10.209 -10.837 20.430 1.00 95.00 129 LYS A N 1
ATOM 995 C CA . LYS A 1 129 ? -8.755 -10.711 20.324 1.00 95.00 129 LYS A CA 1
ATOM 996 C C . LYS A 1 129 ? -8.335 -10.834 18.864 1.00 95.00 129 LYS A C 1
ATOM 998 O O . LYS A 1 129 ? -8.887 -11.649 18.119 1.00 95.00 129 LYS A O 1
ATOM 1003 N N . VAL A 1 130 ? -7.336 -10.054 18.480 1.00 91.06 130 VAL A N 1
ATOM 1004 C CA . VAL A 1 130 ? -6.624 -10.248 17.218 1.00 91.06 130 VAL A CA 1
ATOM 1005 C C . VAL A 1 130 ? -5.493 -11.239 17.474 1.00 91.06 130 VAL A C 1
ATOM 1007 O O . VAL A 1 130 ? -4.549 -10.932 18.198 1.00 91.06 130 VAL A O 1
ATOM 1010 N N . PHE A 1 131 ? -5.626 -12.449 16.930 1.00 82.31 131 PHE A N 1
ATOM 1011 C CA . PHE A 1 131 ? -4.584 -13.483 16.980 1.00 82.31 131 PHE A CA 1
ATOM 1012 C C . PHE A 1 131 ? -3.845 -13.640 15.654 1.00 82.31 131 PHE A C 1
ATOM 1014 O O . PHE A 1 131 ? -2.743 -14.179 15.635 1.00 82.31 131 PHE A O 1
ATOM 1021 N N . ASP A 1 132 ? -4.463 -13.209 14.557 1.00 81.69 132 ASP A N 1
ATOM 1022 C CA . ASP A 1 132 ? -3.882 -13.336 13.234 1.00 81.69 132 ASP A CA 1
ATOM 1023 C C . ASP A 1 132 ? -2.821 -12.253 13.003 1.00 81.69 132 ASP A C 1
ATOM 1025 O O . ASP A 1 132 ? -3.073 -11.054 13.155 1.00 81.69 132 ASP A O 1
ATOM 1029 N N . ASN A 1 133 ? -1.620 -12.688 12.626 1.00 79.00 133 ASN A N 1
ATOM 1030 C CA . ASN A 1 133 ? -0.509 -11.788 12.345 1.00 79.00 133 ASN A CA 1
ATOM 1031 C C . ASN A 1 133 ? -0.781 -10.934 11.102 1.00 79.00 133 ASN A C 1
ATOM 1033 O O . ASN A 1 133 ? -0.332 -9.789 11.064 1.00 79.00 133 ASN A O 1
ATOM 1037 N N . ALA A 1 134 ? -1.516 -11.448 10.107 1.00 72.56 134 ALA A N 1
ATOM 1038 C CA . ALA A 1 134 ? -1.828 -10.673 8.908 1.00 72.56 134 ALA A CA 1
ATOM 1039 C C . ALA A 1 134 ? -2.751 -9.489 9.238 1.00 72.56 134 ALA A C 1
ATOM 1041 O O . ALA A 1 134 ? -2.500 -8.372 8.784 1.00 72.56 134 ALA A O 1
ATOM 1042 N N . GLU A 1 135 ? -3.747 -9.698 10.103 1.00 80.94 135 GLU A N 1
ATOM 1043 C CA . GLU A 1 135 ? -4.582 -8.616 10.632 1.00 80.94 135 GLU A CA 1
ATOM 1044 C C . GLU A 1 135 ? -3.764 -7.577 11.425 1.00 80.94 135 GLU A C 1
ATOM 1046 O O . GLU A 1 135 ? -3.903 -6.377 11.187 1.00 80.94 135 GLU A O 1
ATOM 1051 N N . LEU A 1 136 ? -2.850 -8.001 12.310 1.00 83.88 136 LEU A N 1
ATOM 1052 C CA . LEU A 1 136 ? -1.970 -7.072 13.044 1.00 83.88 136 LEU A CA 1
ATOM 1053 C C . LEU A 1 136 ? -1.082 -6.237 12.113 1.00 83.88 136 LEU A C 1
ATOM 1055 O O . LEU A 1 136 ? -0.931 -5.029 12.313 1.00 83.88 136 LEU A O 1
ATOM 1059 N N . ILE A 1 137 ? -0.497 -6.873 11.098 1.00 78.19 137 ILE A N 1
ATOM 1060 C CA . ILE A 1 137 ? 0.323 -6.201 10.089 1.00 78.19 137 ILE A CA 1
ATOM 1061 C C . ILE A 1 137 ? -0.520 -5.179 9.324 1.00 78.19 137 ILE A C 1
ATOM 1063 O O . ILE A 1 137 ? -0.080 -4.042 9.157 1.00 78.19 137 ILE A O 1
ATOM 1067 N N . ALA A 1 138 ? -1.748 -5.529 8.932 1.00 77.75 138 ALA A N 1
ATOM 1068 C CA . ALA A 1 138 ? -2.658 -4.597 8.274 1.00 77.75 138 ALA A CA 1
ATOM 1069 C C . ALA A 1 138 ? -2.923 -3.351 9.139 1.00 77.75 138 ALA A C 1
ATOM 1071 O O . ALA A 1 138 ? -2.792 -2.232 8.645 1.00 77.75 138 ALA A O 1
ATOM 1072 N N . MET A 1 139 ? -3.170 -3.517 10.445 1.00 84.25 139 MET A N 1
ATOM 1073 C CA . MET A 1 139 ? -3.377 -2.390 11.372 1.00 84.25 139 MET A CA 1
ATOM 1074 C C . MET A 1 139 ? -2.147 -1.472 11.487 1.00 84.25 139 MET A C 1
ATOM 1076 O O . MET A 1 139 ? -2.287 -0.248 11.555 1.00 84.25 139 MET A O 1
ATOM 1080 N N . LEU A 1 140 ? -0.938 -2.044 11.509 1.00 83.00 140 LEU A N 1
ATOM 1081 C CA . LEU A 1 140 ? 0.319 -1.282 11.544 1.00 83.00 140 LEU A CA 1
ATOM 1082 C C . LEU A 1 140 ? 0.583 -0.542 10.224 1.00 83.00 140 LEU A C 1
ATOM 1084 O O . LEU A 1 140 ? 1.104 0.579 10.227 1.00 83.00 140 LEU A O 1
ATOM 1088 N N . MET A 1 141 ? 0.220 -1.163 9.100 1.00 76.19 141 MET A N 1
ATOM 1089 C CA . MET A 1 141 ? 0.327 -0.570 7.769 1.00 76.19 141 MET A CA 1
ATOM 1090 C C . MET A 1 141 ? -0.649 0.595 7.580 1.00 76.19 141 MET A C 1
ATOM 1092 O O . MET A 1 141 ? -0.252 1.622 7.032 1.00 76.19 141 MET A O 1
ATOM 1096 N N . GLU A 1 142 ? -1.895 0.468 8.050 1.00 73.94 142 GLU A N 1
ATOM 1097 C CA . GLU A 1 142 ? -2.926 1.516 7.955 1.00 73.94 142 GLU A CA 1
ATOM 1098 C C . GLU A 1 142 ? -2.465 2.846 8.563 1.00 73.94 142 GLU A C 1
ATOM 1100 O O . GLU A 1 142 ? -2.680 3.902 7.972 1.00 73.94 142 GLU A O 1
ATOM 1105 N N . ASN A 1 143 ? -1.759 2.807 9.698 1.00 71.94 143 ASN A N 1
ATOM 1106 C CA . ASN A 1 143 ? -1.280 4.018 10.380 1.00 71.94 143 ASN A CA 1
ATOM 1107 C C . ASN A 1 143 ? 0.152 4.415 9.997 1.00 71.94 143 ASN A C 1
ATOM 1109 O O . ASN A 1 143 ? 0.749 5.282 10.635 1.00 71.94 143 ASN A O 1
ATOM 1113 N N . GLY A 1 144 ? 0.729 3.776 8.973 1.00 66.94 144 GLY A N 1
ATOM 1114 C CA . GLY A 1 144 ? 2.076 4.074 8.488 1.00 66.94 144 GLY A CA 1
ATOM 1115 C C . GLY A 1 144 ? 3.195 3.782 9.494 1.00 66.94 144 GLY A C 1
ATOM 1116 O O . GLY A 1 144 ? 4.296 4.299 9.327 1.00 66.94 144 GLY A O 1
ATOM 1117 N N . GLN A 1 145 ? 2.931 2.979 10.533 1.00 69.81 145 GLN A N 1
ATOM 1118 C CA . GLN A 1 145 ? 3.960 2.512 11.469 1.00 69.81 145 GLN A CA 1
ATOM 1119 C C . GLN A 1 145 ? 4.799 1.383 10.871 1.00 69.81 145 GLN A C 1
ATOM 1121 O O . GLN A 1 145 ? 5.948 1.190 11.261 1.00 69.81 145 GLN A O 1
ATOM 1126 N N . MET A 1 146 ? 4.234 0.652 9.910 1.00 76.44 146 MET A N 1
ATOM 1127 C CA . MET A 1 146 ? 4.935 -0.364 9.145 1.00 76.44 146 MET A CA 1
ATOM 1128 C C . MET A 1 146 ? 4.852 -0.042 7.657 1.00 76.44 146 MET A C 1
ATOM 1130 O O . MET A 1 146 ? 3.768 0.077 7.087 1.00 76.44 146 MET A O 1
ATOM 1134 N N . HIS A 1 147 ? 6.016 0.069 7.026 1.00 84.81 147 HIS A N 1
ATOM 1135 C CA . HIS A 1 147 ? 6.156 0.210 5.585 1.00 84.81 147 HIS A CA 1
ATOM 1136 C C . HIS A 1 147 ? 6.730 -1.100 5.040 1.00 84.81 147 HIS A C 1
ATOM 1138 O O . HIS A 1 147 ? 7.897 -1.398 5.293 1.00 84.81 147 HIS A O 1
ATOM 1144 N N . PRO A 1 148 ? 5.929 -1.933 4.349 1.00 88.12 148 PRO A N 1
ATOM 1145 C CA . PRO A 1 148 ? 6.402 -3.236 3.887 1.00 88.12 148 PRO A CA 1
ATOM 1146 C C . PRO A 1 148 ? 7.641 -3.155 3.005 1.00 88.12 148 PRO A C 1
ATOM 1148 O O . PRO A 1 148 ? 8.531 -3.993 3.083 1.00 88.12 148 PRO A O 1
ATOM 1151 N N . ASP A 1 149 ? 7.731 -2.097 2.210 1.00 94.06 149 ASP A N 1
ATOM 1152 C CA . ASP A 1 149 ? 8.853 -1.854 1.325 1.00 94.06 149 ASP A CA 1
ATOM 1153 C C . ASP A 1 149 ? 10.145 -1.444 2.053 1.00 94.06 149 ASP A C 1
ATOM 1155 O O . ASP A 1 149 ? 11.225 -1.569 1.482 1.00 94.06 149 ASP A O 1
ATOM 1159 N N . SER A 1 150 ? 10.076 -1.018 3.318 1.00 93.50 150 SER A N 1
ATOM 1160 C CA . SER A 1 150 ? 11.255 -0.755 4.152 1.00 93.50 150 SER A CA 1
ATOM 1161 C C . SER A 1 150 ? 11.689 -1.950 5.001 1.00 93.50 150 SER A C 1
ATOM 1163 O O . SER A 1 150 ? 12.642 -1.822 5.767 1.00 93.50 150 SER A O 1
ATOM 1165 N N . MET A 1 151 ? 10.994 -3.091 4.930 1.00 92.81 151 MET A N 1
ATOM 1166 C CA . MET A 1 151 ? 11.373 -4.262 5.722 1.00 92.81 151 MET A CA 1
ATOM 1167 C C . MET A 1 151 ? 12.711 -4.850 5.243 1.00 92.81 151 MET A C 1
ATOM 1169 O O . MET A 1 151 ? 12.949 -4.882 4.032 1.00 92.81 151 MET A O 1
ATOM 1173 N N . PRO A 1 152 ? 13.569 -5.337 6.162 1.00 95.38 152 PRO A N 1
ATOM 1174 C CA . PRO A 1 152 ? 14.796 -6.041 5.801 1.00 95.38 152 PRO A CA 1
ATOM 1175 C C . PRO A 1 152 ? 14.500 -7.354 5.082 1.00 95.38 152 PRO A C 1
ATOM 1177 O O . PRO A 1 152 ? 13.644 -8.129 5.511 1.00 95.38 152 PRO A O 1
ATOM 1180 N N . VAL A 1 153 ? 15.281 -7.650 4.047 1.00 97.00 153 VAL A N 1
ATOM 1181 C CA . VAL A 1 153 ? 15.312 -8.967 3.410 1.00 97.00 153 VAL A CA 1
ATOM 1182 C C . VAL A 1 153 ? 16.581 -9.688 3.849 1.00 97.00 153 VAL A C 1
ATOM 1184 O O . VAL A 1 153 ? 17.652 -9.514 3.270 1.00 97.00 153 VAL A O 1
ATOM 1187 N N . ASN A 1 154 ? 16.472 -10.481 4.911 1.00 95.56 154 ASN A N 1
ATOM 1188 C CA . ASN A 1 154 ? 17.622 -11.124 5.545 1.00 95.56 154 ASN A CA 1
ATOM 1189 C C . ASN A 1 154 ? 18.437 -11.984 4.564 1.00 95.56 154 ASN A C 1
ATOM 1191 O O . ASN A 1 154 ? 17.889 -12.736 3.755 1.00 95.56 154 ASN A O 1
ATOM 1195 N N . GLY A 1 155 ? 19.764 -11.906 4.682 1.00 95.81 155 GLY A N 1
ATOM 1196 C CA . GLY A 1 155 ? 20.691 -12.655 3.830 1.00 95.81 155 GLY A CA 1
ATOM 1197 C C . GLY A 1 155 ? 20.905 -12.048 2.442 1.00 95.81 155 GLY A C 1
ATOM 1198 O O . GLY A 1 155 ? 21.416 -12.741 1.564 1.00 95.81 155 GLY A O 1
ATOM 1199 N N . THR A 1 156 ? 20.512 -10.789 2.245 1.00 98.38 156 THR A N 1
ATOM 1200 C CA . THR A 1 156 ? 20.832 -9.999 1.051 1.00 98.38 156 THR A CA 1
ATOM 1201 C C . THR A 1 156 ? 21.957 -9.006 1.323 1.00 98.38 156 THR A C 1
ATOM 1203 O O . THR A 1 156 ? 22.234 -8.646 2.466 1.00 98.38 156 THR A O 1
ATOM 1206 N N . SER A 1 157 ? 22.593 -8.544 0.254 1.00 98.00 157 SER A N 1
ATOM 1207 C CA . SER A 1 157 ? 23.580 -7.468 0.259 1.00 98.00 157 SER A CA 1
ATOM 1208 C C . SER A 1 157 ? 23.540 -6.704 -1.064 1.00 98.00 157 SER A C 1
ATOM 1210 O O . SER A 1 157 ? 22.858 -7.105 -2.006 1.00 98.00 157 SER A O 1
ATOM 1212 N N . ILE A 1 158 ? 24.346 -5.647 -1.195 1.00 97.50 158 ILE A N 1
ATOM 1213 C CA . ILE A 1 158 ? 24.491 -4.915 -2.465 1.00 97.50 158 ILE A CA 1
ATOM 1214 C C . ILE A 1 158 ? 24.862 -5.815 -3.661 1.00 97.50 158 ILE A C 1
ATOM 1216 O O . ILE A 1 158 ? 24.529 -5.490 -4.795 1.00 97.50 158 ILE A O 1
ATOM 1220 N N . LYS A 1 159 ? 25.495 -6.974 -3.420 1.00 97.56 159 LYS A N 1
ATOM 1221 C CA . LYS A 1 159 ? 25.869 -7.945 -4.465 1.00 97.56 159 LYS A CA 1
ATOM 1222 C C . LYS A 1 159 ? 24.673 -8.639 -5.114 1.00 97.56 159 LYS A C 1
ATOM 1224 O O .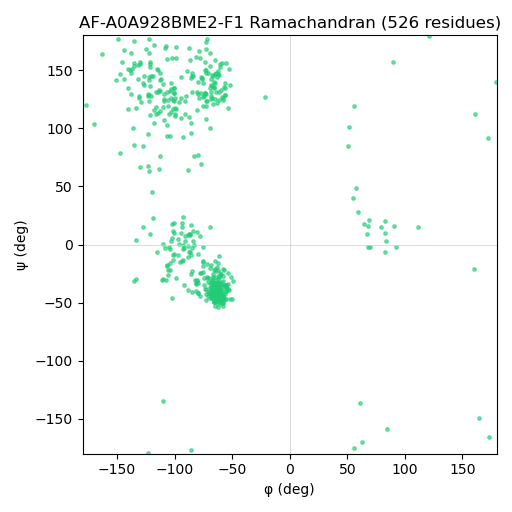 LYS A 1 159 ? 24.825 -9.229 -6.176 1.00 97.56 159 LYS A O 1
ATOM 1229 N N . ASP A 1 160 ? 23.509 -8.591 -4.474 1.00 98.31 160 ASP A N 1
ATOM 1230 C CA . ASP A 1 160 ? 22.274 -9.176 -4.992 1.00 98.31 160 ASP A CA 1
ATOM 1231 C C . ASP A 1 160 ? 21.494 -8.188 -5.881 1.00 98.31 160 ASP A C 1
ATOM 1233 O O . ASP A 1 160 ? 20.449 -8.540 -6.437 1.00 98.31 160 ASP A O 1
ATOM 1237 N N . LEU A 1 161 ? 21.997 -6.957 -6.047 1.00 98.31 161 LEU A N 1
ATOM 1238 C CA . LEU A 1 161 ? 21.460 -5.969 -6.980 1.00 98.31 161 LEU A CA 1
ATOM 1239 C C . LEU A 1 161 ? 22.007 -6.183 -8.397 1.00 98.31 161 LEU A C 1
ATOM 1241 O O . LEU A 1 161 ? 23.150 -6.586 -8.587 1.00 98.31 161 LEU A O 1
ATOM 1245 N N . ASP A 1 162 ? 21.172 -5.922 -9.395 1.00 97.75 162 ASP A N 1
ATOM 1246 C CA . ASP A 1 162 ? 21.544 -5.860 -10.801 1.00 97.75 162 ASP A CA 1
ATOM 1247 C C . ASP A 1 162 ? 22.338 -4.578 -11.062 1.00 97.75 162 ASP A C 1
ATOM 1249 O O . ASP A 1 162 ? 21.846 -3.461 -10.875 1.00 97.75 162 ASP A O 1
ATOM 1253 N N . GLU A 1 163 ? 23.580 -4.744 -11.506 1.00 96.56 163 GLU A N 1
ATOM 1254 C CA . GLU A 1 163 ? 24.523 -3.639 -11.668 1.00 96.56 163 GLU A CA 1
ATOM 1255 C C . GLU A 1 163 ? 24.039 -2.607 -12.698 1.00 96.56 163 GLU A C 1
ATOM 1257 O O . GLU A 1 163 ? 24.231 -1.405 -12.512 1.00 96.56 163 GLU A O 1
ATOM 1262 N N . ASN A 1 164 ? 23.380 -3.053 -13.772 1.00 96.06 164 ASN A N 1
ATOM 1263 C CA . ASN A 1 164 ? 22.874 -2.165 -14.819 1.00 96.06 164 ASN A CA 1
ATOM 1264 C C . ASN A 1 164 ? 21.690 -1.332 -14.331 1.00 96.06 164 ASN A C 1
ATOM 1266 O O . ASN A 1 164 ? 21.671 -0.119 -14.533 1.00 96.06 164 ASN A O 1
ATOM 1270 N N . THR A 1 165 ? 20.746 -1.957 -13.630 1.00 97.50 165 THR A N 1
ATOM 1271 C CA . THR A 1 165 ? 19.598 -1.267 -13.040 1.00 97.50 165 THR A CA 1
ATOM 1272 C C . THR A 1 165 ? 20.056 -0.287 -11.957 1.00 97.50 165 THR A C 1
ATOM 1274 O O . THR A 1 165 ? 19.582 0.848 -11.915 1.00 97.50 165 THR A O 1
ATOM 1277 N N . LEU A 1 166 ? 21.024 -0.672 -11.115 1.00 97.88 166 LEU A N 1
ATOM 1278 C CA . LEU A 1 166 ? 21.624 0.230 -10.124 1.00 97.88 166 LEU A CA 1
ATOM 1279 C C . LEU A 1 166 ? 22.340 1.413 -10.794 1.00 97.88 166 LEU A C 1
ATOM 1281 O O . LEU A 1 166 ? 22.200 2.552 -10.347 1.00 97.88 166 LEU A O 1
ATOM 1285 N N . ARG A 1 167 ? 23.069 1.174 -11.887 1.00 97.44 167 ARG A N 1
ATOM 1286 C CA . ARG A 1 167 ? 23.701 2.236 -12.676 1.00 97.44 167 ARG A CA 1
ATOM 1287 C C . ARG A 1 167 ? 22.666 3.213 -13.229 1.00 97.44 167 ARG A C 1
ATOM 1289 O O . ARG A 1 167 ? 22.812 4.415 -13.021 1.00 97.44 167 ARG A O 1
ATOM 1296 N N . ASP A 1 168 ? 21.620 2.716 -13.885 1.00 96.56 168 ASP A N 1
ATOM 1297 C CA . ASP A 1 168 ? 20.556 3.558 -14.440 1.00 96.56 168 ASP A CA 1
ATOM 1298 C C . ASP A 1 168 ? 19.852 4.366 -13.329 1.00 96.56 168 ASP A C 1
ATOM 1300 O O . ASP A 1 168 ? 19.621 5.566 -13.491 1.00 96.56 168 ASP A O 1
ATOM 1304 N N . TYR A 1 169 ? 19.607 3.760 -12.160 1.00 97.69 169 TYR A N 1
ATOM 1305 C CA . TYR A 1 169 ? 19.071 4.454 -10.985 1.00 97.69 169 TYR A CA 1
ATOM 1306 C C . TYR A 1 169 ? 19.961 5.621 -10.535 1.00 97.69 169 TYR A C 1
ATOM 1308 O O . TYR A 1 169 ? 19.464 6.733 -10.348 1.00 97.69 169 TYR A O 1
ATOM 1316 N N . LEU A 1 170 ? 21.270 5.392 -10.368 1.00 97.31 170 LEU A N 1
ATOM 1317 C CA . LEU A 1 170 ? 22.216 6.425 -9.930 1.00 97.31 170 LEU A CA 1
ATOM 1318 C C . LEU A 1 170 ? 22.310 7.569 -10.945 1.00 97.31 170 LEU A C 1
ATOM 1320 O O . LEU A 1 170 ? 22.265 8.739 -10.560 1.00 97.31 170 LEU A O 1
ATOM 1324 N N . LEU A 1 171 ? 22.394 7.235 -12.236 1.00 96.44 171 LEU A N 1
ATOM 1325 C CA . LEU A 1 171 ? 22.468 8.209 -13.324 1.00 96.44 171 LEU A CA 1
ATOM 1326 C C . LEU A 1 171 ? 21.221 9.090 -13.396 1.00 96.44 171 LEU A C 1
ATOM 1328 O O . LEU A 1 171 ? 21.339 10.304 -13.557 1.00 96.44 171 LEU A O 1
ATOM 1332 N N . ASN A 1 172 ? 20.037 8.498 -13.242 1.00 95.38 172 ASN A N 1
ATOM 1333 C CA . ASN A 1 172 ? 18.781 9.240 -13.281 1.00 95.38 172 ASN A CA 1
ATOM 1334 C C . ASN A 1 172 ? 18.574 10.080 -12.015 1.00 95.38 172 ASN A C 1
ATOM 1336 O O . ASN A 1 172 ? 18.200 11.248 -12.119 1.00 95.38 172 ASN A O 1
ATOM 1340 N N . ARG A 1 173 ? 18.876 9.528 -10.831 1.00 94.62 173 ARG A N 1
ATOM 1341 C CA . ARG A 1 173 ? 18.695 10.216 -9.544 1.00 94.62 173 ARG A CA 1
ATOM 1342 C C . ARG A 1 173 ? 19.566 11.459 -9.412 1.00 94.62 173 ARG A C 1
ATOM 1344 O O . ARG A 1 173 ? 19.085 12.495 -8.965 1.00 94.62 173 ARG A O 1
ATOM 1351 N N . PHE A 1 174 ? 20.842 11.345 -9.773 1.00 95.50 174 PHE A N 1
ATOM 1352 C CA . PHE A 1 174 ? 21.834 12.411 -9.605 1.00 95.50 174 PHE A CA 1
ATOM 1353 C C . PHE A 1 174 ? 22.107 13.169 -10.904 1.00 95.50 174 PHE A C 1
ATOM 1355 O O . PHE A 1 174 ? 23.112 13.869 -11.022 1.00 95.50 174 PHE A O 1
ATOM 1362 N N . ARG A 1 175 ? 21.202 13.066 -11.886 1.00 93.62 175 ARG A N 1
ATOM 1363 C CA . ARG A 1 175 ? 21.341 13.720 -13.191 1.00 93.62 175 ARG A CA 1
ATOM 1364 C C . ARG A 1 175 ? 21.681 15.205 -13.065 1.00 93.62 175 ARG A C 1
ATOM 1366 O O . ARG A 1 175 ? 22.617 15.669 -13.707 1.00 93.62 175 ARG A O 1
ATOM 1373 N N . SER A 1 176 ? 20.973 15.930 -12.198 1.00 92.62 176 SER A N 1
ATOM 1374 C CA . SER A 1 176 ? 21.224 17.356 -11.960 1.00 92.62 176 SER A CA 1
ATOM 1375 C C . SER A 1 176 ? 22.597 17.639 -11.352 1.00 92.62 176 SER A C 1
ATOM 1377 O O . SER A 1 176 ? 23.187 18.679 -11.633 1.00 92.62 176 SER A O 1
ATOM 1379 N N . ASP A 1 177 ? 23.113 16.742 -10.511 1.00 93.75 177 ASP A N 1
ATOM 1380 C CA . ASP A 1 177 ? 24.428 16.899 -9.889 1.00 93.75 177 ASP A CA 1
ATOM 1381 C C . ASP A 1 177 ? 25.548 16.656 -10.905 1.00 93.75 177 ASP A C 1
ATOM 1383 O O . ASP A 1 177 ? 26.517 17.414 -10.933 1.00 93.75 177 ASP A O 1
ATOM 1387 N N . PHE A 1 178 ? 25.379 15.682 -11.804 1.00 93.56 178 PHE A N 1
ATOM 1388 C CA . PHE A 1 178 ? 26.301 15.461 -12.921 1.00 93.56 178 PHE A CA 1
ATOM 1389 C C . PHE A 1 178 ? 26.284 16.622 -13.923 1.00 93.56 178 PHE A C 1
ATOM 1391 O O . PHE A 1 178 ? 27.347 17.115 -14.301 1.00 93.56 178 PHE A O 1
ATOM 1398 N N . GLU A 1 179 ? 25.100 17.130 -14.281 1.00 92.06 179 GLU A N 1
ATOM 1399 C CA . GLU A 1 179 ? 24.952 18.284 -15.178 1.00 92.06 179 GLU A CA 1
ATOM 1400 C C . GLU A 1 179 ? 25.631 19.544 -14.605 1.00 92.06 179 GLU A C 1
ATOM 1402 O O . GLU A 1 179 ? 26.317 20.262 -15.335 1.00 92.06 179 GLU A O 1
ATOM 1407 N N . ARG A 1 180 ? 25.533 19.787 -13.288 1.00 92.38 180 ARG A N 1
ATOM 1408 C CA . ARG A 1 180 ? 26.256 20.883 -12.604 1.00 92.38 180 ARG A CA 1
ATOM 1409 C C . ARG A 1 180 ? 27.774 20.738 -12.677 1.00 92.38 180 ARG A C 1
ATOM 1411 O O . ARG A 1 180 ? 28.476 21.745 -12.717 1.00 92.38 180 ARG A O 1
ATOM 1418 N N . GLN A 1 181 ? 28.271 19.506 -12.699 1.00 91.00 181 GLN A N 1
ATOM 1419 C CA . GLN A 1 181 ? 29.691 19.194 -12.866 1.00 91.00 181 GLN A CA 1
ATOM 1420 C C . GLN A 1 181 ? 30.112 19.092 -14.342 1.00 91.00 181 GLN A C 1
ATOM 1422 O O . GLN A 1 181 ? 31.242 18.705 -14.623 1.00 91.00 181 GLN A O 1
ATOM 1427 N N . GLN A 1 182 ? 29.230 19.465 -15.280 1.00 91.81 182 GLN A N 1
ATOM 1428 C CA . GLN A 1 182 ? 29.464 19.413 -16.729 1.00 91.81 182 GLN A CA 1
ATOM 1429 C C . GLN A 1 182 ? 29.776 18.000 -17.249 1.00 91.81 182 GLN A C 1
ATOM 1431 O O . GLN A 1 182 ? 30.449 17.842 -18.263 1.00 91.81 182 GLN A O 1
ATOM 1436 N N . LEU A 1 183 ? 29.273 16.970 -16.564 1.00 90.19 183 LEU A N 1
ATOM 1437 C CA . LEU A 1 183 ? 29.392 15.573 -16.971 1.00 90.19 183 LEU A CA 1
ATOM 1438 C C . LEU A 1 183 ? 28.086 15.120 -17.618 1.00 90.19 183 LEU A C 1
ATOM 1440 O O . LEU A 1 183 ? 27.007 15.298 -17.047 1.00 90.19 183 LEU A O 1
ATOM 1444 N N . SER A 1 184 ? 28.167 14.502 -18.796 1.00 88.38 184 SER A N 1
ATOM 1445 C CA . SER A 1 184 ? 26.980 13.935 -19.432 1.00 88.38 184 SER A CA 1
ATOM 1446 C C . SER A 1 184 ? 26.686 12.524 -18.913 1.00 88.38 184 SER A C 1
ATOM 1448 O O . SER A 1 184 ? 27.583 11.713 -18.675 1.00 88.38 184 SER A O 1
ATOM 1450 N N . VAL A 1 185 ? 25.398 12.187 -18.801 1.00 87.62 185 VAL A N 1
ATOM 1451 C CA . VAL A 1 185 ? 24.952 10.829 -18.440 1.00 87.62 185 VAL A CA 1
ATOM 1452 C C . VAL A 1 185 ? 25.496 9.782 -19.422 1.00 87.62 185 VAL A C 1
ATOM 1454 O O . VAL A 1 185 ? 25.851 8.679 -19.014 1.00 87.62 185 VAL A O 1
ATOM 1457 N N . THR A 1 186 ? 25.616 10.131 -20.706 1.00 87.38 186 THR A N 1
ATOM 1458 C CA . THR A 1 186 ? 26.155 9.249 -21.750 1.00 87.38 186 THR A CA 1
ATOM 1459 C C . THR A 1 186 ? 27.609 8.861 -21.481 1.00 87.38 186 THR A C 1
ATOM 1461 O O . THR A 1 186 ? 27.962 7.695 -21.627 1.00 87.38 186 THR A O 1
ATOM 1464 N N . GLU A 1 187 ? 28.444 9.804 -21.038 1.00 87.19 187 GLU A N 1
ATOM 1465 C CA . GLU A 1 187 ? 29.845 9.530 -20.683 1.00 87.19 187 GLU A CA 1
ATOM 1466 C C . GLU A 1 187 ? 29.960 8.669 -19.423 1.00 87.19 187 GLU A C 1
ATOM 1468 O O . GLU A 1 187 ? 30.840 7.812 -19.326 1.00 87.19 187 GLU A O 1
ATOM 1473 N N . LEU A 1 188 ? 29.075 8.887 -18.448 1.00 90.19 188 LEU A N 1
ATOM 1474 C CA . LEU A 1 188 ? 29.080 8.148 -17.187 1.00 90.19 188 LEU A CA 1
ATOM 1475 C C . LEU A 1 188 ? 28.531 6.723 -17.333 1.00 90.19 188 LEU A C 1
ATOM 1477 O O . LEU A 1 188 ? 28.904 5.848 -16.557 1.00 90.19 188 LEU A O 1
ATOM 1481 N N . ARG A 1 189 ? 27.698 6.456 -18.346 1.00 91.31 189 ARG A N 1
ATOM 1482 C CA . ARG A 1 189 ? 27.038 5.155 -18.544 1.00 91.31 189 ARG A CA 1
ATOM 1483 C C . ARG A 1 189 ? 27.998 3.980 -18.721 1.00 91.31 189 ARG A C 1
ATOM 1485 O O . ARG A 1 189 ? 27.634 2.847 -18.426 1.00 91.31 189 ARG A O 1
ATOM 1492 N N . HIS A 1 190 ? 29.212 4.238 -19.190 1.00 89.38 190 HIS A N 1
ATOM 1493 C CA . HIS A 1 190 ? 30.222 3.202 -19.410 1.00 89.38 190 HIS A CA 1
ATOM 1494 C C . HIS A 1 190 ? 31.206 3.050 -18.243 1.00 89.38 190 HIS A C 1
ATOM 1496 O O . HIS A 1 190 ? 32.104 2.215 -18.319 1.00 89.38 190 HIS A O 1
ATOM 1502 N N . ARG A 1 191 ? 31.047 3.838 -17.173 1.00 93.56 191 ARG A N 1
ATOM 1503 C CA . ARG A 1 191 ? 31.906 3.782 -15.988 1.00 93.56 191 ARG A CA 1
ATOM 1504 C C . ARG A 1 191 ? 31.420 2.741 -14.978 1.00 93.56 191 ARG A C 1
ATOM 1506 O O . ARG A 1 191 ? 30.249 2.332 -14.966 1.00 93.56 191 ARG A O 1
ATOM 1513 N N . SER A 1 192 ? 32.341 2.313 -14.121 1.00 95.62 192 SER A N 1
ATOM 1514 C CA . SER A 1 192 ? 32.029 1.495 -12.949 1.00 95.62 192 SER A CA 1
ATOM 1515 C C . SER A 1 192 ? 31.165 2.273 -11.953 1.00 95.62 192 SER A C 1
ATOM 1517 O O . SER A 1 192 ? 31.133 3.506 -11.959 1.00 95.62 192 SER A O 1
ATOM 1519 N N . LEU A 1 193 ? 30.457 1.555 -11.079 1.00 95.88 193 LEU A N 1
ATOM 1520 C CA . LEU A 1 193 ? 29.626 2.191 -10.056 1.00 95.88 193 LEU A CA 1
ATOM 1521 C C . LEU A 1 193 ? 30.456 3.084 -9.124 1.00 95.88 193 LEU A C 1
ATOM 1523 O O . LEU A 1 193 ? 30.033 4.201 -8.841 1.00 95.88 193 LEU A O 1
ATOM 1527 N N . ASP A 1 194 ? 31.649 2.641 -8.719 1.00 96.12 194 ASP A N 1
ATOM 1528 C CA . ASP A 1 194 ? 32.540 3.421 -7.851 1.00 96.12 194 ASP A CA 1
ATOM 1529 C C . ASP A 1 194 ? 33.031 4.711 -8.518 1.00 96.12 194 ASP A C 1
ATOM 1531 O O . ASP A 1 194 ? 33.122 5.748 -7.865 1.00 96.12 194 ASP A O 1
ATOM 1535 N N . GLU A 1 195 ? 33.301 4.695 -9.826 1.00 95.19 195 GLU A N 1
ATOM 1536 C CA . GLU A 1 195 ? 33.656 5.912 -10.565 1.00 95.19 195 GLU A CA 1
ATOM 1537 C C . GLU A 1 195 ? 32.478 6.888 -10.654 1.00 95.19 195 GLU A C 1
ATOM 1539 O O . GLU A 1 195 ? 32.679 8.095 -10.528 1.00 95.19 195 GLU A O 1
ATOM 1544 N N . ILE A 1 196 ? 31.252 6.387 -10.853 1.00 95.06 196 ILE A N 1
ATOM 1545 C CA . ILE A 1 196 ? 30.040 7.219 -10.901 1.00 95.06 196 ILE A CA 1
ATOM 1546 C C . ILE A 1 196 ? 29.790 7.867 -9.537 1.00 95.06 196 ILE A C 1
ATOM 1548 O O . ILE A 1 196 ? 29.566 9.074 -9.455 1.00 95.06 196 ILE A O 1
ATOM 1552 N N . THR A 1 197 ? 29.837 7.092 -8.453 1.00 95.31 197 THR A N 1
ATOM 1553 C CA . THR A 1 197 ? 29.564 7.615 -7.107 1.00 95.31 197 THR A CA 1
ATOM 1554 C C . THR A 1 197 ? 30.741 8.397 -6.532 1.00 95.31 197 THR A C 1
ATOM 1556 O O . THR A 1 197 ? 30.536 9.300 -5.721 1.00 95.31 197 THR A O 1
ATOM 1559 N N . GLY A 1 198 ? 31.964 8.125 -6.993 1.00 93.94 198 GLY A N 1
ATOM 1560 C CA . GLY A 1 198 ? 33.170 8.868 -6.632 1.00 93.94 198 GLY A CA 1
ATOM 1561 C C . GLY A 1 198 ? 33.097 10.345 -7.024 1.00 93.94 198 GLY A C 1
ATOM 1562 O O . GLY A 1 198 ? 33.526 11.198 -6.251 1.00 93.94 198 GLY A O 1
ATOM 1563 N N . VAL A 1 199 ? 32.443 10.671 -8.148 1.00 91.62 199 VAL A N 1
ATOM 1564 C CA . VAL A 1 199 ? 32.116 12.058 -8.556 1.00 91.62 199 VAL A CA 1
ATOM 1565 C C . VAL A 1 199 ? 31.262 12.783 -7.503 1.00 91.62 199 VAL A C 1
ATOM 1567 O O . VAL A 1 199 ? 31.309 14.006 -7.373 1.00 91.62 199 VAL A O 1
ATOM 1570 N N . LEU A 1 200 ? 30.494 12.029 -6.716 1.00 91.50 200 LEU A N 1
ATOM 1571 C CA . LEU A 1 200 ? 29.642 12.528 -5.638 1.00 91.50 200 LEU A CA 1
ATOM 1572 C C . LEU A 1 200 ? 30.323 12.432 -4.262 1.00 91.50 200 LEU A C 1
ATOM 1574 O O . LEU A 1 200 ? 29.690 12.727 -3.252 1.00 91.50 200 LEU A O 1
ATOM 1578 N N . SER A 1 201 ? 31.599 12.024 -4.198 1.00 94.44 201 SER A N 1
ATOM 1579 C CA . SER A 1 201 ? 32.321 11.739 -2.947 1.00 94.44 201 SER A CA 1
ATOM 1580 C C . SER A 1 201 ? 31.593 10.718 -2.059 1.00 94.44 201 SER A C 1
ATOM 1582 O O . SER A 1 201 ? 31.504 10.874 -0.839 1.00 94.44 201 SER A O 1
ATOM 1584 N N . GLN A 1 202 ? 31.020 9.685 -2.680 1.00 95.31 202 GLN A N 1
ATOM 1585 C CA . GLN A 1 202 ? 30.265 8.624 -2.015 1.00 95.31 202 GLN A CA 1
ATOM 1586 C C . GLN A 1 202 ? 30.618 7.250 -2.600 1.00 95.31 202 GLN A C 1
ATOM 1588 O O . GLN A 1 202 ? 31.172 7.138 -3.694 1.00 95.31 202 GLN A O 1
ATOM 1593 N N . THR A 1 203 ? 30.239 6.192 -1.887 1.00 96.81 203 THR A N 1
ATOM 1594 C CA . THR A 1 203 ? 30.233 4.820 -2.411 1.00 96.81 203 THR A CA 1
ATOM 1595 C C . THR A 1 203 ? 28.818 4.426 -2.850 1.00 96.81 203 THR A C 1
ATOM 1597 O O . THR A 1 203 ? 27.846 5.024 -2.365 1.00 96.81 203 THR A O 1
ATOM 1600 N N . PRO A 1 204 ? 28.656 3.402 -3.709 1.00 96.75 204 PRO A N 1
ATOM 1601 C CA . PRO A 1 204 ? 27.333 2.904 -4.082 1.00 96.75 204 PRO A CA 1
ATOM 1602 C C . PRO A 1 204 ? 26.516 2.478 -2.859 1.00 96.75 204 PRO A C 1
ATOM 1604 O O . PRO A 1 204 ? 25.376 2.905 -2.691 1.00 96.75 204 PRO A O 1
ATOM 1607 N N . GLU A 1 205 ? 27.123 1.719 -1.945 1.00 96.62 205 GLU A N 1
ATOM 1608 C CA . GLU A 1 205 ? 26.466 1.285 -0.710 1.00 96.62 205 GLU A CA 1
ATOM 1609 C C . GLU A 1 205 ? 26.120 2.464 0.211 1.00 96.62 205 GLU A C 1
ATOM 1611 O O . GLU A 1 205 ? 25.016 2.510 0.749 1.00 96.62 205 GLU A O 1
ATOM 1616 N N . GLY A 1 206 ? 27.013 3.452 0.345 1.00 97.00 206 GLY A N 1
ATOM 1617 C CA . GLY A 1 206 ? 26.773 4.649 1.156 1.00 97.00 206 GLY A CA 1
ATOM 1618 C C . GLY A 1 206 ? 25.577 5.461 0.659 1.00 97.00 206 GLY A C 1
ATOM 1619 O O . GLY A 1 206 ? 24.715 5.843 1.451 1.00 97.00 206 GLY A O 1
ATOM 1620 N N . ILE A 1 207 ? 25.455 5.645 -0.661 1.00 97.12 207 ILE A N 1
ATOM 1621 C CA . ILE A 1 207 ? 24.269 6.265 -1.264 1.00 97.12 207 ILE A CA 1
ATOM 1622 C C . ILE A 1 207 ? 23.019 5.461 -0.921 1.00 97.12 207 ILE A C 1
ATOM 1624 O O . ILE A 1 207 ? 22.018 6.043 -0.508 1.00 97.12 207 ILE A O 1
ATOM 1628 N N . LEU A 1 208 ? 23.038 4.140 -1.084 1.00 97.88 208 LEU A N 1
ATOM 1629 C CA . LEU A 1 208 ? 21.853 3.323 -0.834 1.00 97.88 208 LEU A CA 1
ATOM 1630 C C . LEU A 1 208 ? 21.445 3.316 0.652 1.00 97.88 208 LEU A C 1
ATOM 1632 O O . LEU A 1 208 ? 20.246 3.394 0.934 1.00 97.88 208 LEU A O 1
ATOM 1636 N N . LYS A 1 209 ? 22.405 3.328 1.588 1.00 97.00 209 LYS A N 1
ATOM 1637 C CA . LYS A 1 209 ? 22.154 3.474 3.036 1.00 97.00 209 LYS A CA 1
ATOM 1638 C C . LYS A 1 209 ? 21.506 4.809 3.381 1.00 97.00 209 LYS A C 1
ATOM 1640 O O . LYS A 1 209 ? 20.426 4.838 3.964 1.00 97.00 209 LYS A O 1
ATOM 1645 N N . ASN A 1 210 ? 22.083 5.909 2.896 1.00 94.69 210 ASN A N 1
ATOM 1646 C CA . ASN A 1 210 ? 21.545 7.261 3.099 1.00 94.69 210 ASN A CA 1
ATOM 1647 C C . ASN A 1 210 ? 20.111 7.428 2.565 1.00 94.69 210 ASN A C 1
ATOM 1649 O O . ASN A 1 210 ? 19.388 8.334 2.971 1.00 94.69 210 ASN A O 1
ATOM 1653 N N . ASN A 1 211 ? 19.697 6.557 1.643 1.00 94.88 211 ASN A N 1
ATOM 1654 C CA . ASN A 1 211 ? 18.381 6.563 1.019 1.00 94.88 211 ASN A CA 1
ATOM 1655 C C . ASN A 1 211 ? 17.413 5.508 1.587 1.00 94.88 211 ASN A C 1
ATOM 1657 O O . ASN A 1 211 ? 16.308 5.363 1.056 1.00 94.88 211 ASN A O 1
ATOM 1661 N N . GLY A 1 212 ? 17.807 4.779 2.638 1.00 94.69 212 GLY A N 1
ATOM 1662 C CA . GLY A 1 212 ? 16.989 3.746 3.283 1.00 94.69 212 GLY A CA 1
ATOM 1663 C C . GLY A 1 212 ? 16.751 2.503 2.421 1.00 94.69 212 GLY A C 1
ATOM 1664 O O . GLY A 1 212 ? 15.837 1.730 2.691 1.00 94.69 212 GLY A O 1
ATOM 1665 N N . LEU A 1 213 ? 17.534 2.317 1.357 1.00 97.75 213 LEU A N 1
ATOM 1666 C CA . LEU A 1 213 ? 17.469 1.147 0.475 1.00 97.75 213 LEU A CA 1
ATOM 1667 C C . LEU A 1 213 ? 18.327 -0.009 1.018 1.00 97.75 213 LEU A C 1
ATOM 1669 O O . LEU A 1 213 ? 18.050 -1.177 0.758 1.00 97.75 213 LEU A O 1
ATOM 1673 N N . ILE A 1 214 ? 19.344 0.321 1.809 1.00 97.06 214 ILE A N 1
ATOM 1674 C CA . ILE A 1 214 ? 20.202 -0.623 2.522 1.00 97.06 214 ILE A CA 1
ATOM 1675 C C . ILE A 1 214 ? 20.218 -0.223 4.000 1.00 97.06 214 ILE A C 1
ATOM 1677 O O . ILE A 1 214 ? 20.249 0.965 4.313 1.00 97.06 214 ILE A O 1
ATOM 1681 N N . LEU A 1 215 ? 20.157 -1.195 4.906 1.00 94.88 215 LEU A N 1
ATOM 1682 C CA . LEU A 1 215 ? 20.285 -0.968 6.345 1.00 94.88 215 LEU A CA 1
ATOM 1683 C C . LEU A 1 215 ? 21.753 -0.794 6.749 1.00 94.88 215 LEU A C 1
ATOM 1685 O O . LEU A 1 215 ? 22.663 -1.114 5.990 1.00 94.88 215 LEU A O 1
ATOM 1689 N N . GLU A 1 216 ? 22.013 -0.318 7.966 1.00 91.38 216 GLU A N 1
ATOM 1690 C CA . GLU A 1 216 ? 23.387 -0.083 8.444 1.00 91.38 216 GLU A CA 1
ATOM 1691 C C . GLU A 1 216 ? 24.280 -1.331 8.360 1.00 91.38 216 GLU A C 1
ATOM 1693 O O . GLU A 1 216 ? 25.453 -1.240 7.982 1.00 91.38 216 GLU A O 1
ATOM 1698 N N . ASP A 1 217 ? 23.698 -2.504 8.618 1.00 93.12 217 ASP A N 1
ATOM 1699 C CA . ASP A 1 217 ? 24.364 -3.807 8.541 1.00 93.12 217 ASP A CA 1
ATOM 1700 C C . ASP A 1 217 ? 24.590 -4.326 7.105 1.00 93.12 217 ASP A C 1
ATOM 1702 O O . ASP A 1 217 ? 25.202 -5.377 6.925 1.00 93.12 217 ASP A O 1
ATOM 1706 N N . GLY A 1 218 ? 24.140 -3.588 6.083 1.00 95.25 218 GLY A N 1
ATOM 1707 C CA . GLY A 1 218 ? 24.276 -3.947 4.670 1.00 95.25 218 GLY A CA 1
ATOM 1708 C C . GLY A 1 218 ? 23.094 -4.735 4.091 1.00 95.25 218 GLY A C 1
ATOM 1709 O O . GLY A 1 218 ? 23.095 -5.016 2.890 1.00 95.25 218 GLY A O 1
ATOM 1710 N N . THR A 1 219 ? 22.078 -5.061 4.895 1.00 98.31 219 THR A N 1
ATOM 1711 C CA . THR A 1 219 ? 20.884 -5.794 4.445 1.00 98.31 219 THR A CA 1
ATOM 1712 C C . THR A 1 219 ? 20.027 -4.932 3.516 1.00 98.31 219 THR A C 1
ATOM 1714 O O . THR A 1 219 ? 19.757 -3.769 3.820 1.00 98.31 219 THR A O 1
ATOM 1717 N N . LEU A 1 220 ? 19.556 -5.483 2.392 1.00 98.50 220 LEU A N 1
ATOM 1718 C CA . LEU A 1 220 ? 18.649 -4.764 1.492 1.00 98.50 220 LEU A CA 1
ATOM 1719 C C . LEU A 1 220 ? 17.246 -4.654 2.096 1.00 98.50 220 LEU A C 1
ATOM 1721 O O . LEU A 1 220 ? 16.760 -5.575 2.757 1.00 98.50 220 LEU A O 1
ATOM 1725 N N . THR A 1 221 ? 16.551 -3.560 1.795 1.00 98.19 221 THR A N 1
ATOM 1726 C CA . THR A 1 221 ? 15.102 -3.486 2.007 1.00 98.19 221 THR A CA 1
ATOM 1727 C C . THR A 1 221 ? 14.335 -4.158 0.868 1.00 98.19 221 THR A C 1
ATOM 1729 O O . THR A 1 221 ? 14.856 -4.324 -0.241 1.00 98.19 221 THR A O 1
ATOM 1732 N N . VAL A 1 222 ? 13.065 -4.504 1.107 1.00 97.81 222 VAL A N 1
ATOM 1733 C CA . VAL A 1 222 ? 12.154 -4.994 0.056 1.00 97.81 222 VAL A CA 1
ATOM 1734 C C . VAL A 1 222 ? 12.123 -4.031 -1.135 1.00 97.81 222 VAL A C 1
ATOM 1736 O O . VAL A 1 222 ? 12.151 -4.484 -2.274 1.00 97.81 222 VAL A O 1
ATOM 1739 N N . ALA A 1 223 ? 12.137 -2.713 -0.906 1.00 98.12 223 ALA A N 1
ATOM 1740 C CA . ALA A 1 223 ? 12.166 -1.711 -1.968 1.00 98.12 223 ALA A CA 1
ATOM 1741 C C . ALA A 1 223 ? 13.420 -1.810 -2.840 1.00 98.12 223 ALA A C 1
ATOM 1743 O O . ALA A 1 223 ? 13.315 -1.793 -4.065 1.00 98.12 223 ALA A O 1
ATOM 1744 N N . ALA A 1 224 ? 14.601 -1.915 -2.228 1.00 98.31 224 ALA A N 1
ATOM 1745 C CA . ALA A 1 224 ? 15.856 -2.014 -2.967 1.00 98.31 224 ALA A CA 1
ATOM 1746 C C . ALA A 1 224 ? 15.913 -3.288 -3.803 1.00 98.31 224 ALA A C 1
ATOM 1748 O O . ALA A 1 224 ? 16.234 -3.235 -4.992 1.00 98.31 224 ALA A O 1
ATOM 1749 N N . LEU A 1 225 ? 15.526 -4.412 -3.196 1.00 98.19 225 LEU A N 1
ATOM 1750 C CA . LEU A 1 225 ? 15.481 -5.689 -3.885 1.00 98.19 225 LEU A CA 1
ATOM 1751 C C . LEU A 1 225 ? 14.438 -5.670 -5.011 1.00 98.19 225 LEU A C 1
ATOM 1753 O O . LEU A 1 225 ? 14.743 -6.074 -6.125 1.00 98.19 225 LEU A O 1
ATOM 1757 N N . MET A 1 226 ? 13.236 -5.140 -4.785 1.00 98.12 226 MET A N 1
ATOM 1758 C CA . MET A 1 226 ? 12.203 -5.093 -5.822 1.00 98.12 226 MET A CA 1
ATOM 1759 C C . MET A 1 226 ? 12.490 -4.079 -6.927 1.00 98.12 226 MET A C 1
ATOM 1761 O O . MET A 1 226 ? 12.061 -4.318 -8.045 1.00 98.12 226 MET A O 1
ATOM 1765 N N . LEU A 1 227 ? 13.203 -2.977 -6.682 1.00 98.25 227 LEU A N 1
ATOM 1766 C CA . LEU A 1 227 ? 13.554 -2.018 -7.739 1.00 98.25 227 LEU A CA 1
ATOM 1767 C C . LEU A 1 227 ? 14.764 -2.458 -8.555 1.00 98.25 227 LEU A C 1
ATOM 1769 O O . LEU A 1 227 ? 14.772 -2.271 -9.768 1.00 98.25 227 LEU A O 1
ATOM 1773 N N . MET A 1 228 ? 15.777 -3.013 -7.891 1.00 98.19 228 MET A N 1
ATOM 1774 C CA . MET A 1 228 ? 17.114 -3.174 -8.464 1.00 98.19 228 MET A CA 1
ATOM 1775 C C . MET A 1 228 ? 17.702 -4.563 -8.242 1.00 98.19 228 MET A C 1
ATOM 1777 O O . MET A 1 228 ? 18.845 -4.774 -8.606 1.00 98.19 228 MET A O 1
ATOM 1781 N N . GLY A 1 229 ? 16.988 -5.518 -7.650 1.00 98.19 229 GLY A N 1
ATOM 1782 C CA . GLY A 1 229 ? 17.499 -6.873 -7.446 1.00 98.19 229 GLY A CA 1
ATOM 1783 C C . GLY A 1 229 ? 17.780 -7.596 -8.763 1.00 98.19 229 GLY A C 1
ATOM 1784 O O . GLY A 1 229 ? 17.027 -7.451 -9.728 1.00 98.19 229 GLY A O 1
ATOM 1785 N N . SER A 1 230 ? 18.835 -8.410 -8.781 1.00 97.75 230 SER A N 1
ATOM 1786 C CA . SER A 1 230 ? 19.149 -9.305 -9.904 1.00 97.75 230 SER A CA 1
ATOM 1787 C C . SER A 1 230 ? 18.106 -10.413 -10.043 1.00 97.75 230 SER A C 1
ATOM 1789 O O . SER A 1 230 ? 17.636 -10.703 -11.139 1.00 97.75 230 SER A O 1
ATOM 1791 N N . TYR A 1 231 ? 17.706 -11.014 -8.918 1.00 96.94 231 TYR A N 1
ATOM 1792 C CA . TYR A 1 231 ? 16.640 -12.015 -8.875 1.00 96.94 231 TYR A CA 1
ATOM 1793 C C . TYR A 1 231 ? 15.862 -11.936 -7.549 1.00 96.94 231 TYR A C 1
ATOM 1795 O O . TYR A 1 231 ? 16.106 -12.729 -6.634 1.00 96.94 231 TYR A O 1
ATOM 1803 N N . PRO A 1 232 ? 14.942 -10.959 -7.410 1.00 97.38 232 PRO A N 1
ATOM 1804 C CA . PRO A 1 232 ? 14.196 -10.727 -6.169 1.00 97.38 232 PRO A CA 1
ATOM 1805 C C . PRO A 1 232 ? 13.443 -11.962 -5.673 1.00 97.38 232 PRO A C 1
ATOM 1807 O O . PRO A 1 232 ? 13.373 -12.215 -4.469 1.00 97.38 232 PRO A O 1
ATOM 1810 N N . GLN A 1 233 ? 12.928 -12.768 -6.603 1.00 97.06 233 GLN A N 1
ATOM 1811 C CA . GLN A 1 233 ? 12.062 -13.912 -6.329 1.00 97.06 233 GLN A CA 1
ATOM 1812 C C . GLN A 1 233 ? 12.751 -15.039 -5.553 1.00 97.06 233 GLN A C 1
ATOM 1814 O O . GLN A 1 233 ? 12.068 -15.862 -4.949 1.00 97.06 233 GLN A O 1
ATOM 1819 N N . ARG A 1 234 ? 14.088 -15.037 -5.457 1.00 96.81 234 ARG A N 1
ATOM 1820 C CA . ARG A 1 234 ? 14.818 -15.914 -4.529 1.00 96.81 234 ARG A CA 1
ATOM 1821 C C . ARG A 1 234 ? 14.391 -15.715 -3.070 1.00 96.81 234 ARG A C 1
ATOM 1823 O O . ARG A 1 234 ? 14.364 -16.686 -2.319 1.00 96.81 234 ARG A O 1
ATOM 1830 N N . TRP A 1 235 ? 14.087 -14.480 -2.673 1.00 97.19 235 TRP A N 1
ATOM 1831 C CA . TRP A 1 235 ? 13.608 -14.141 -1.326 1.00 97.19 235 TRP A CA 1
ATOM 1832 C C . TRP A 1 235 ? 12.117 -13.812 -1.303 1.00 97.19 235 TRP A C 1
ATOM 1834 O O . TRP A 1 235 ? 11.463 -13.971 -0.278 1.00 97.19 235 TRP A O 1
ATOM 1844 N N . LEU A 1 236 ? 11.589 -13.351 -2.436 1.00 95.94 236 LEU A N 1
ATOM 1845 C CA . LEU A 1 236 ? 10.239 -12.828 -2.598 1.00 95.94 236 LEU A CA 1
ATOM 1846 C C . LEU A 1 236 ? 9.481 -13.630 -3.684 1.00 95.94 236 LEU A C 1
ATOM 1848 O O . LEU A 1 236 ? 9.113 -13.066 -4.716 1.00 95.94 236 LEU A O 1
ATOM 1852 N N . PRO A 1 237 ? 9.239 -14.944 -3.493 1.00 95.25 237 PRO A N 1
ATOM 1853 C CA . PRO A 1 237 ? 8.820 -15.858 -4.567 1.00 95.25 237 PRO A CA 1
ATOM 1854 C C . PRO A 1 237 ? 7.426 -15.578 -5.136 1.00 95.25 237 PRO A C 1
ATOM 1856 O O . PRO A 1 237 ? 7.155 -15.907 -6.285 1.00 95.25 237 PRO A O 1
ATOM 1859 N N . ALA A 1 238 ? 6.534 -14.964 -4.359 1.00 93.75 238 ALA A N 1
ATOM 1860 C CA . ALA A 1 238 ? 5.181 -14.637 -4.809 1.00 93.75 238 ALA A CA 1
ATOM 1861 C C . ALA A 1 238 ? 5.085 -13.280 -5.533 1.00 93.75 238 ALA A C 1
ATOM 1863 O O . ALA A 1 238 ? 4.031 -12.919 -6.060 1.00 93.75 238 ALA A O 1
ATOM 1864 N N . PHE A 1 239 ? 6.167 -12.498 -5.556 1.00 95.88 239 PHE A N 1
ATOM 1865 C CA . PHE A 1 239 ? 6.190 -11.144 -6.108 1.00 95.88 239 PHE A CA 1
ATOM 1866 C C . PHE A 1 239 ? 6.511 -11.175 -7.600 1.00 95.88 239 PHE A C 1
ATOM 1868 O O . PHE A 1 239 ? 7.536 -10.676 -8.059 1.00 95.88 239 PHE A O 1
ATOM 1875 N N . THR A 1 240 ? 5.601 -11.788 -8.346 1.00 97.06 240 THR A N 1
ATOM 1876 C CA . THR A 1 240 ? 5.713 -12.057 -9.781 1.00 97.06 240 THR A CA 1
ATOM 1877 C C . THR A 1 240 ? 4.536 -11.447 -10.536 1.00 97.06 240 THR A C 1
ATOM 1879 O O . THR A 1 240 ? 3.657 -10.799 -9.946 1.00 97.06 240 THR A O 1
ATOM 1882 N N . VAL A 1 241 ? 4.523 -11.631 -11.856 1.00 97.81 241 VAL A N 1
ATOM 1883 C CA . VAL A 1 241 ? 3.426 -11.211 -12.729 1.00 97.81 241 VAL A CA 1
ATOM 1884 C C . VAL A 1 241 ? 2.882 -12.401 -13.507 1.00 97.81 241 VAL A C 1
ATOM 1886 O O . VAL A 1 241 ? 3.617 -13.071 -14.227 1.00 97.81 241 VAL A O 1
ATOM 1889 N N . ARG A 1 242 ? 1.567 -12.607 -13.452 1.00 97.00 242 ARG A N 1
ATOM 1890 C CA . ARG A 1 242 ? 0.863 -13.602 -14.264 1.00 97.00 242 ARG A CA 1
ATOM 1891 C C . ARG A 1 242 ? 0.092 -12.927 -15.384 1.00 97.00 242 ARG A C 1
ATOM 1893 O O . ARG A 1 242 ? -0.784 -12.112 -15.109 1.00 97.00 242 ARG A O 1
ATOM 1900 N N . CYS A 1 243 ? 0.347 -13.319 -16.628 1.00 97.44 243 CYS A N 1
ATOM 1901 C CA . CYS A 1 243 ? -0.338 -12.750 -17.785 1.00 97.44 243 CYS A CA 1
ATOM 1902 C C . CYS A 1 243 ? -1.093 -13.822 -18.577 1.00 97.44 243 CYS A C 1
ATOM 1904 O O . CYS A 1 243 ? -0.504 -14.826 -18.982 1.00 97.44 243 CYS A O 1
ATOM 1906 N N . VAL A 1 244 ? -2.382 -13.595 -18.840 1.00 97.12 244 VAL A N 1
ATOM 1907 C CA . VAL A 1 244 ? -3.212 -14.492 -19.662 1.00 97.12 244 VAL A CA 1
ATOM 1908 C C . VAL A 1 244 ? -4.097 -13.683 -20.605 1.00 97.12 244 VAL A C 1
ATOM 1910 O O . VAL A 1 244 ? -4.804 -12.770 -20.195 1.00 97.12 244 VAL A O 1
ATOM 1913 N N . SER A 1 245 ? -4.071 -14.034 -21.883 1.00 97.06 245 SER A N 1
ATOM 1914 C CA . SER A 1 245 ? -4.951 -13.523 -22.928 1.00 97.06 245 SER A CA 1
ATOM 1915 C C . SER A 1 245 ? -5.941 -14.630 -23.265 1.00 97.06 245 SER A C 1
ATOM 1917 O O . SER A 1 245 ? -5.582 -15.617 -23.901 1.00 97.06 245 SER A O 1
ATOM 1919 N N . PHE A 1 246 ? -7.168 -14.516 -22.775 1.00 96.25 246 PHE A N 1
ATOM 1920 C CA . PHE A 1 246 ? -8.224 -15.517 -22.919 1.00 96.25 246 PHE A CA 1
ATOM 1921 C C . PHE A 1 246 ? -8.856 -15.468 -24.309 1.00 96.25 246 PHE A C 1
ATOM 1923 O O . PHE A 1 246 ? -8.755 -14.457 -25.001 1.00 96.25 246 PHE A O 1
ATOM 1930 N N . ILE A 1 247 ? -9.536 -16.544 -24.711 1.00 94.12 247 ILE A N 1
ATOM 1931 C CA . ILE A 1 247 ? -10.551 -16.492 -25.772 1.00 94.12 247 ILE A CA 1
ATOM 1932 C C . ILE A 1 247 ? -11.921 -16.321 -25.105 1.00 94.12 247 ILE A C 1
ATOM 1934 O O . ILE A 1 247 ? -12.292 -17.094 -24.222 1.00 94.12 247 ILE A O 1
ATOM 1938 N N . GLY A 1 248 ? -12.672 -15.297 -25.509 1.00 93.81 248 GLY A N 1
ATOM 1939 C CA . GLY A 1 248 ? -13.943 -14.941 -24.890 1.00 93.81 248 GLY A CA 1
ATOM 1940 C C . GLY A 1 248 ? -13.778 -14.045 -23.660 1.00 93.81 248 GLY A C 1
ATOM 1941 O O . GLY A 1 248 ? -12.782 -13.342 -23.493 1.00 93.81 248 GLY A O 1
ATOM 1942 N N . ASN A 1 249 ? -14.805 -14.035 -22.805 1.00 94.44 249 ASN A N 1
ATOM 1943 C CA . ASN A 1 249 ? -14.945 -13.062 -21.712 1.00 94.44 249 ASN A CA 1
ATOM 1944 C C . ASN A 1 249 ? -15.033 -13.687 -20.311 1.00 94.44 249 ASN A C 1
ATOM 1946 O O . ASN A 1 249 ? -15.315 -12.968 -19.352 1.00 94.44 249 ASN A O 1
ATOM 1950 N N . SER A 1 250 ? -14.799 -14.999 -20.193 1.00 92.62 250 SER A N 1
ATOM 1951 C CA . SER A 1 250 ? -14.877 -15.751 -18.935 1.00 92.62 250 SER A CA 1
ATOM 1952 C C . SER A 1 250 ? -13.490 -16.120 -18.420 1.00 92.62 250 SER A C 1
ATOM 1954 O O . SER A 1 250 ? -12.693 -16.695 -19.158 1.00 92.62 250 SER A O 1
ATOM 1956 N N . ILE A 1 251 ? -13.230 -15.860 -17.136 1.00 88.25 251 ILE A N 1
ATOM 1957 C CA . ILE A 1 251 ? -11.994 -16.285 -16.459 1.00 88.25 251 ILE A CA 1
ATOM 1958 C C . ILE A 1 251 ? -11.887 -17.814 -16.337 1.00 88.25 251 ILE A C 1
ATOM 1960 O O . ILE A 1 251 ? -10.789 -18.357 -16.331 1.00 88.25 251 ILE A O 1
ATOM 1964 N N . GLY A 1 252 ? -13.026 -18.513 -16.278 1.00 87.38 252 GLY A N 1
ATOM 1965 C CA . GLY A 1 252 ? -13.099 -19.977 -16.269 1.00 87.38 252 GLY A CA 1
ATOM 1966 C C . GLY A 1 252 ? -13.062 -20.602 -17.665 1.00 87.38 252 GLY A C 1
ATOM 1967 O O . GLY A 1 252 ? -13.386 -21.779 -17.809 1.00 87.38 252 GLY A O 1
ATOM 1968 N N . GLY A 1 253 ? -12.741 -19.818 -18.700 1.00 85.00 253 GLY A N 1
ATOM 1969 C CA . GLY A 1 253 ? -12.570 -20.326 -20.056 1.00 85.00 253 GLY A CA 1
ATOM 1970 C C . GLY A 1 253 ? -11.427 -21.340 -20.137 1.00 85.00 253 GLY A C 1
ATOM 1971 O O . GLY A 1 253 ? -10.418 -21.223 -19.446 1.00 85.00 253 GLY A O 1
ATOM 1972 N N . THR A 1 254 ? -11.578 -22.339 -21.002 1.00 88.44 254 THR A N 1
ATOM 1973 C CA . THR A 1 254 ? -10.575 -23.398 -21.208 1.00 88.44 254 THR A CA 1
ATOM 1974 C C . THR A 1 254 ? -9.578 -23.077 -22.322 1.00 88.44 254 THR A C 1
ATOM 1976 O O . THR A 1 254 ? -8.657 -23.854 -22.563 1.00 88.44 254 THR A O 1
ATOM 1979 N N . GLU A 1 255 ? -9.746 -21.942 -23.004 1.00 91.69 255 GLU A N 1
ATOM 1980 C CA . GLU A 1 255 ? -8.955 -21.530 -24.163 1.00 91.69 255 GLU A CA 1
ATOM 1981 C C . GLU A 1 255 ? -8.267 -20.176 -23.935 1.00 91.69 255 GLU A C 1
ATOM 1983 O O . GLU A 1 255 ? -8.816 -19.262 -23.314 1.00 91.69 255 GLU A O 1
ATOM 1988 N N . PHE A 1 256 ? -7.057 -20.033 -24.477 1.00 94.25 256 PHE A N 1
ATOM 1989 C CA . PHE A 1 256 ? -6.255 -18.813 -24.407 1.00 94.25 256 PHE A CA 1
ATOM 1990 C C . PHE A 1 256 ? -5.566 -18.544 -25.752 1.00 94.25 256 PHE A C 1
ATOM 1992 O O . PHE A 1 256 ? -5.246 -19.471 -26.494 1.00 94.25 256 PHE A O 1
ATOM 1999 N N . ARG A 1 257 ? -5.329 -17.266 -26.057 1.00 94.94 257 ARG A N 1
ATOM 2000 C CA . ARG A 1 257 ? -4.544 -16.785 -27.206 1.00 94.94 257 ARG A CA 1
ATOM 2001 C C . ARG A 1 257 ? -3.055 -16.738 -26.899 1.00 94.94 257 ARG A C 1
ATOM 2003 O O . ARG A 1 257 ? -2.234 -17.090 -27.734 1.00 94.94 257 ARG A O 1
ATOM 2010 N N . ASP A 1 258 ? -2.728 -16.287 -25.695 1.00 94.38 258 ASP A N 1
ATOM 2011 C CA . ASP A 1 258 ? -1.369 -16.153 -25.184 1.00 94.38 258 ASP A CA 1
ATOM 2012 C C . ASP A 1 258 ? -1.420 -16.326 -23.665 1.00 94.38 258 ASP A C 1
ATOM 2014 O O . ASP A 1 258 ? -2.363 -15.878 -23.012 1.00 94.38 258 ASP A O 1
ATOM 2018 N N . LYS A 1 259 ? -0.428 -16.991 -23.090 1.00 90.75 259 LYS A N 1
ATOM 2019 C CA . LYS A 1 259 ? -0.272 -17.095 -21.642 1.00 90.75 259 LYS A CA 1
ATOM 2020 C C . LYS A 1 259 ? 1.204 -17.156 -21.304 1.00 90.75 259 LYS A C 1
ATOM 2022 O O . LYS A 1 259 ? 1.994 -17.756 -22.035 1.00 90.75 259 LYS A O 1
ATOM 2027 N N . SER A 1 260 ? 1.569 -16.584 -20.167 1.00 78.50 260 SER A N 1
ATOM 2028 C CA . SER A 1 260 ? 2.892 -16.806 -19.607 1.00 78.50 260 SER A CA 1
ATOM 2029 C C . SER A 1 260 ? 3.042 -18.296 -19.245 1.00 78.50 260 SER A C 1
ATOM 2031 O O . SER A 1 260 ? 2.137 -18.895 -18.664 1.00 78.50 260 SER A O 1
ATOM 2033 N N . GLY A 1 261 ? 4.142 -18.934 -19.665 1.00 75.69 261 GLY A N 1
ATOM 2034 C CA . GLY A 1 261 ? 4.392 -20.351 -19.360 1.00 75.69 261 GLY A CA 1
ATOM 2035 C C . GLY A 1 261 ? 4.567 -20.582 -17.857 1.00 75.69 261 GLY A C 1
ATOM 2036 O O . GLY A 1 261 ? 3.910 -21.446 -17.287 1.00 75.69 261 GLY A O 1
ATOM 2037 N N . ASN A 1 262 ? 5.392 -19.735 -17.238 1.00 84.31 262 ASN A N 1
ATOM 2038 C CA . ASN A 1 262 ? 5.473 -19.502 -15.797 1.00 84.31 262 ASN A CA 1
ATOM 2039 C C . ASN A 1 262 ? 5.122 -18.034 -15.520 1.00 84.31 262 ASN A C 1
ATOM 2041 O O . ASN A 1 262 ? 5.009 -17.242 -16.461 1.00 84.31 262 ASN A O 1
ATOM 2045 N N . ASP A 1 263 ? 4.965 -17.662 -14.252 1.00 91.31 263 ASP A N 1
ATOM 2046 C CA . ASP A 1 263 ? 4.887 -16.246 -13.893 1.00 91.31 263 ASP A CA 1
ATOM 2047 C C . ASP A 1 263 ? 6.201 -15.540 -14.265 1.00 91.31 263 ASP A C 1
ATOM 2049 O O . ASP A 1 263 ? 7.274 -16.145 -14.275 1.00 91.31 263 ASP A O 1
ATOM 2053 N N . ALA A 1 264 ? 6.098 -14.273 -14.654 1.00 94.94 264 ALA A N 1
ATOM 2054 C CA . ALA A 1 264 ? 7.256 -13.456 -14.959 1.00 94.94 264 ALA A CA 1
ATOM 2055 C C . ALA A 1 264 ? 7.927 -12.987 -13.667 1.00 94.94 264 ALA A C 1
ATOM 2057 O O . ALA A 1 264 ? 7.272 -12.423 -12.784 1.00 94.94 264 ALA A O 1
ATOM 2058 N N . ASP A 1 265 ? 9.241 -13.187 -13.628 1.00 95.56 265 ASP A N 1
ATOM 2059 C CA . ASP A 1 265 ? 10.126 -12.836 -12.525 1.00 95.56 265 ASP A CA 1
ATOM 2060 C C . ASP A 1 265 ? 11.003 -11.625 -12.885 1.00 95.56 265 ASP A C 1
ATOM 2062 O O . ASP A 1 265 ? 11.073 -11.186 -14.036 1.00 95.56 265 ASP A O 1
ATOM 2066 N N . GLY A 1 266 ? 11.712 -11.104 -11.885 1.00 96.69 266 GLY A N 1
ATOM 2067 C CA . GLY A 1 266 ? 12.633 -9.981 -11.994 1.00 96.69 266 GLY A CA 1
ATOM 2068 C C . GLY A 1 266 ? 12.250 -8.810 -11.092 1.00 96.69 266 GLY A C 1
ATOM 2069 O O . GLY A 1 266 ? 11.267 -8.845 -10.348 1.00 96.69 266 GLY A O 1
ATOM 2070 N N . ASN A 1 267 ? 13.064 -7.759 -11.146 1.00 97.81 267 ASN A N 1
ATOM 2071 C CA . ASN A 1 267 ? 12.764 -6.489 -10.487 1.00 97.81 267 ASN A CA 1
ATOM 2072 C C . ASN A 1 267 ? 11.639 -5.710 -11.200 1.00 97.81 267 ASN A C 1
ATOM 2074 O O . ASN A 1 267 ? 11.172 -6.079 -12.277 1.00 97.81 267 ASN A O 1
ATOM 2078 N N . ALA A 1 268 ? 11.209 -4.602 -10.605 1.00 97.75 268 ALA A N 1
ATOM 2079 C CA . ALA A 1 268 ? 10.094 -3.779 -11.048 1.00 97.75 268 ALA A CA 1
ATOM 2080 C C . ALA A 1 268 ? 10.232 -3.306 -12.502 1.00 97.75 268 ALA A C 1
ATOM 2082 O O . ALA A 1 268 ? 9.228 -3.245 -13.208 1.00 97.75 268 ALA A O 1
ATOM 2083 N N . VAL A 1 269 ? 11.454 -3.019 -12.967 1.00 97.62 269 VAL A N 1
ATOM 2084 C CA . VAL A 1 269 ? 11.721 -2.621 -14.359 1.00 97.62 269 VAL A CA 1
ATOM 2085 C C . VAL A 1 269 ? 11.457 -3.790 -15.306 1.00 97.62 269 VAL A C 1
ATOM 2087 O O . VAL A 1 269 ? 10.762 -3.631 -16.312 1.00 97.62 269 VAL A O 1
ATOM 2090 N N . HIS A 1 270 ? 11.951 -4.982 -14.964 1.00 97.50 270 HIS A N 1
ATOM 2091 C CA . HIS A 1 270 ? 11.694 -6.200 -15.733 1.00 97.50 270 HIS A CA 1
ATOM 2092 C C . HIS A 1 270 ? 10.200 -6.532 -15.783 1.00 97.50 270 HIS A C 1
ATOM 2094 O O . HIS A 1 270 ? 9.658 -6.748 -16.868 1.00 97.50 270 HIS A O 1
ATOM 2100 N N . LEU A 1 271 ? 9.518 -6.502 -14.634 1.00 97.69 271 LEU A N 1
ATOM 2101 C CA . LEU A 1 271 ? 8.083 -6.777 -14.538 1.00 97.69 271 LEU A CA 1
ATOM 2102 C C . LEU A 1 271 ? 7.255 -5.761 -15.338 1.00 97.69 271 LEU A C 1
ATOM 2104 O O . LEU A 1 271 ? 6.364 -6.152 -16.092 1.00 97.69 271 LEU A O 1
ATOM 2108 N N . TYR A 1 272 ? 7.579 -4.468 -15.239 1.00 98.38 272 TYR A N 1
ATOM 2109 C CA . TYR A 1 272 ? 6.940 -3.410 -16.023 1.00 98.38 272 TYR A CA 1
ATOM 2110 C C . TYR A 1 272 ? 7.085 -3.668 -17.531 1.00 98.38 272 TYR A C 1
ATOM 2112 O O . TYR A 1 272 ? 6.088 -3.736 -18.255 1.00 98.38 272 TYR A O 1
ATOM 2120 N N . ASN A 1 273 ? 8.317 -3.883 -18.001 1.00 97.50 273 ASN A N 1
ATOM 2121 C CA . ASN A 1 273 ? 8.598 -4.122 -19.417 1.00 97.50 273 ASN A CA 1
ATOM 2122 C C . ASN A 1 273 ? 7.925 -5.399 -19.928 1.00 97.50 273 ASN A C 1
ATOM 2124 O O . ASN A 1 273 ? 7.415 -5.420 -21.052 1.00 97.50 273 ASN A O 1
ATOM 2128 N N . TYR A 1 274 ? 7.876 -6.448 -19.103 1.00 97.50 274 TYR A N 1
ATOM 2129 C CA . TYR A 1 274 ? 7.181 -7.688 -19.426 1.00 97.50 274 TYR A CA 1
ATOM 2130 C C . TYR A 1 274 ? 5.682 -7.454 -19.632 1.00 97.50 274 TYR A C 1
ATOM 2132 O O . TYR A 1 274 ? 5.135 -7.870 -20.655 1.00 97.50 274 TYR A O 1
ATOM 2140 N N . ILE A 1 275 ? 5.022 -6.750 -18.705 1.00 97.94 275 ILE A N 1
ATOM 2141 C CA . ILE A 1 275 ? 3.586 -6.456 -18.799 1.00 97.94 275 ILE A CA 1
ATOM 2142 C C . ILE A 1 275 ? 3.286 -5.608 -20.035 1.00 97.94 275 ILE A C 1
ATOM 2144 O O . ILE A 1 275 ? 2.383 -5.940 -20.801 1.00 97.94 275 ILE A O 1
ATOM 2148 N N . ILE A 1 276 ? 4.055 -4.542 -20.272 1.00 97.75 276 ILE A N 1
ATOM 2149 C CA . ILE A 1 276 ? 3.866 -3.689 -21.451 1.00 97.75 276 ILE A CA 1
ATOM 2150 C C . ILE A 1 276 ? 4.080 -4.486 -22.741 1.00 97.75 276 ILE A C 1
ATOM 2152 O O . ILE A 1 276 ? 3.276 -4.385 -23.667 1.00 97.75 276 ILE A O 1
ATOM 2156 N N . SER A 1 277 ? 5.093 -5.348 -22.796 1.00 96.88 277 SER A N 1
ATOM 2157 C CA . SER A 1 277 ? 5.322 -6.230 -23.948 1.00 96.88 277 SER A CA 1
ATOM 2158 C C . SER A 1 277 ? 4.185 -7.242 -24.140 1.00 96.88 277 SER A C 1
ATOM 2160 O O . SER A 1 277 ? 3.818 -7.556 -25.270 1.00 96.88 277 SER A O 1
ATOM 2162 N N . PHE A 1 278 ? 3.599 -7.751 -23.051 1.00 97.31 278 PHE A N 1
ATOM 2163 C CA . PHE A 1 278 ? 2.437 -8.641 -23.091 1.00 97.31 278 PHE A CA 1
ATOM 2164 C C . PHE A 1 278 ? 1.184 -7.936 -23.613 1.00 97.31 278 PHE A C 1
ATOM 2166 O O . PHE A 1 278 ? 0.497 -8.471 -24.481 1.00 97.31 278 PHE A O 1
ATOM 2173 N N . LEU A 1 279 ? 0.906 -6.727 -23.128 1.00 96.75 279 LEU A N 1
ATOM 2174 C CA . LEU A 1 279 ? -0.235 -5.925 -23.564 1.00 96.75 279 LEU A CA 1
ATOM 2175 C C . LEU A 1 279 ? -0.086 -5.522 -25.036 1.00 96.75 279 LEU A C 1
ATOM 2177 O O . LEU A 1 279 ? -0.957 -5.804 -25.851 1.00 96.75 279 LEU A O 1
ATOM 2181 N N . THR A 1 280 ? 1.043 -4.923 -25.410 1.00 95.25 280 THR A N 1
ATOM 2182 C CA . THR A 1 280 ? 1.265 -4.375 -26.762 1.00 95.25 280 THR A CA 1
ATOM 2183 C C . THR A 1 280 ? 1.212 -5.429 -27.870 1.00 95.25 280 THR A C 1
ATOM 2185 O O . THR A 1 280 ? 0.804 -5.104 -28.985 1.00 95.25 280 THR A O 1
ATOM 2188 N N . ARG A 1 281 ? 1.581 -6.687 -27.585 1.00 94.81 281 ARG A N 1
ATOM 2189 C CA . ARG A 1 281 ? 1.504 -7.787 -28.563 1.00 94.81 281 ARG A CA 1
ATOM 2190 C C . ARG A 1 281 ? 0.128 -8.458 -28.650 1.00 94.81 281 ARG A C 1
ATOM 2192 O O . ARG A 1 281 ? -0.164 -9.079 -29.664 1.00 94.81 281 ARG A O 1
ATOM 2199 N N . ASN A 1 282 ? -0.698 -8.355 -27.604 1.00 95.12 282 ASN A N 1
ATOM 2200 C CA . ASN A 1 282 ? -2.022 -8.995 -27.534 1.00 95.12 282 ASN A CA 1
ATOM 2201 C C . ASN A 1 282 ? -3.190 -8.036 -27.821 1.00 95.12 282 ASN A C 1
ATOM 2203 O O . ASN A 1 282 ? -4.327 -8.476 -28.018 1.00 95.12 282 ASN A O 1
ATOM 2207 N N . LEU A 1 283 ? -2.930 -6.730 -27.830 1.00 93.94 283 LEU A N 1
ATOM 2208 C CA . LEU A 1 283 ? -3.910 -5.710 -28.179 1.00 93.94 283 LEU A CA 1
ATOM 2209 C C . LEU A 1 283 ? -3.896 -5.415 -29.677 1.00 93.94 283 LEU A C 1
ATOM 2211 O O . LEU A 1 283 ? -2.870 -5.517 -30.353 1.00 93.94 283 LEU A O 1
ATOM 2215 N N . ARG A 1 284 ? -5.063 -5.040 -30.203 1.00 90.69 284 ARG A N 1
ATOM 2216 C CA . ARG A 1 284 ? -5.202 -4.701 -31.623 1.00 90.69 284 ARG A CA 1
ATOM 2217 C C . ARG A 1 284 ? -4.504 -3.376 -31.910 1.00 90.69 284 ARG A C 1
ATOM 2219 O O . ARG A 1 284 ? -4.514 -2.469 -31.076 1.00 90.69 284 ARG A O 1
ATOM 2226 N N . LYS A 1 285 ? -3.961 -3.255 -33.120 1.00 88.50 285 LYS A N 1
ATOM 2227 C CA . LYS A 1 285 ? -3.499 -1.984 -33.679 1.00 88.50 285 LYS A CA 1
ATOM 2228 C C . LYS A 1 285 ? -4.513 -1.494 -34.707 1.00 88.50 285 LYS A C 1
ATOM 2230 O O . LYS A 1 285 ? -4.951 -2.275 -35.549 1.00 88.50 285 LYS A O 1
ATOM 2235 N N . LYS A 1 286 ? -4.902 -0.228 -34.614 1.00 81.69 286 LYS A N 1
ATOM 2236 C CA . LYS A 1 286 ? -5.787 0.474 -35.539 1.00 81.69 286 LYS A CA 1
ATOM 2237 C C . LYS A 1 286 ? -4.942 1.378 -36.416 1.00 81.69 286 LYS A C 1
ATOM 2239 O O . LYS A 1 286 ? -4.077 2.094 -35.920 1.00 81.69 286 LYS A O 1
ATOM 2244 N N . GLN A 1 287 ? -5.193 1.346 -37.712 1.00 79.00 287 GLN A N 1
ATOM 2245 C CA . GLN A 1 287 ? -4.623 2.333 -38.611 1.00 79.00 287 GLN A CA 1
ATOM 2246 C C . GLN A 1 287 ? -5.327 3.671 -38.358 1.00 79.00 287 GLN A C 1
ATOM 2248 O O . GLN A 1 287 ? -6.554 3.734 -38.391 1.00 79.00 287 GLN A O 1
ATOM 2253 N N . VAL A 1 288 ? -4.558 4.710 -38.046 1.00 76.50 288 VAL A N 1
ATOM 2254 C CA . VAL A 1 288 ? -5.090 6.046 -37.718 1.00 76.50 288 VAL A CA 1
ATOM 2255 C C . VAL A 1 288 ? -4.866 7.063 -38.832 1.00 76.50 288 VAL A C 1
ATOM 2257 O O . VAL A 1 288 ? -5.574 8.064 -38.902 1.00 76.50 288 VAL A O 1
ATOM 2260 N N . GLU A 1 289 ? -3.939 6.788 -39.749 1.00 74.56 289 GLU A N 1
ATOM 2261 C CA . GLU A 1 289 ? -3.671 7.627 -40.913 1.00 74.56 289 GLU A CA 1
ATOM 2262 C C . GLU A 1 289 ? -4.027 6.892 -42.207 1.00 74.56 289 GLU A C 1
ATOM 2264 O O . GLU A 1 289 ? -3.915 5.671 -42.312 1.00 74.56 289 GLU A O 1
ATOM 2269 N N . LYS A 1 290 ? -4.425 7.653 -43.233 1.00 71.31 290 LYS A N 1
ATOM 2270 C CA . LYS A 1 290 ? -4.820 7.097 -44.538 1.00 71.31 290 LYS A CA 1
ATOM 2271 C C . LYS A 1 290 ? -3.668 6.402 -45.278 1.00 71.31 290 LYS A C 1
ATOM 2273 O O . LYS A 1 290 ? -3.933 5.591 -46.161 1.00 71.31 290 LYS A O 1
ATOM 2278 N N . ASP A 1 291 ? -2.413 6.708 -44.944 1.00 78.62 291 ASP A N 1
ATOM 2279 C CA . ASP A 1 291 ? -1.251 6.056 -45.551 1.00 78.62 291 ASP A CA 1
ATOM 2280 C C . ASP A 1 291 ? -1.102 4.617 -45.039 1.00 78.62 291 ASP A C 1
ATOM 2282 O O . ASP A 1 291 ? -1.075 4.374 -43.832 1.00 78.62 291 ASP A O 1
ATOM 2286 N N . PHE A 1 292 ? -0.963 3.664 -45.961 1.00 73.75 292 PHE A N 1
ATOM 2287 C CA . PHE A 1 292 ? -0.735 2.252 -45.648 1.00 73.75 292 PHE A CA 1
ATOM 2288 C C . PHE A 1 292 ? 0.572 2.033 -44.873 1.00 73.75 292 PHE A C 1
ATOM 2290 O O . PHE A 1 292 ? 0.672 1.092 -44.090 1.00 73.75 292 PHE A O 1
ATOM 2297 N N . ASN A 1 293 ? 1.562 2.911 -45.061 1.00 78.38 293 ASN A N 1
ATOM 2298 C CA . ASN A 1 293 ? 2.836 2.832 -44.344 1.00 78.38 293 ASN A CA 1
ATOM 2299 C C . ASN A 1 293 ? 2.793 3.466 -42.943 1.00 78.38 293 ASN A C 1
ATOM 2301 O O . ASN A 1 293 ? 3.807 3.443 -42.240 1.00 78.38 293 ASN A O 1
ATOM 2305 N N . SER A 1 294 ? 1.653 4.026 -42.523 1.00 77.12 294 SER A N 1
ATOM 2306 C CA . SER A 1 294 ? 1.513 4.577 -41.176 1.00 77.12 294 SER A CA 1
ATOM 2307 C C . SER A 1 294 ? 1.590 3.478 -40.117 1.00 77.12 294 SER A C 1
ATOM 2309 O O . SER A 1 294 ? 1.147 2.341 -40.305 1.00 77.12 294 SER A O 1
ATOM 2311 N N . GLN A 1 295 ? 2.176 3.806 -38.967 1.00 78.56 295 GLN A N 1
ATOM 2312 C CA . GLN A 1 295 ? 2.196 2.873 -37.848 1.00 78.56 295 GLN A CA 1
ATOM 2313 C C . GLN A 1 295 ? 0.815 2.825 -37.196 1.00 78.56 295 GLN A C 1
ATOM 2315 O O . GLN A 1 295 ? 0.268 3.849 -36.799 1.00 78.56 295 GLN A O 1
ATOM 2320 N N . GLY A 1 296 ? 0.258 1.622 -37.053 1.00 80.88 296 GLY A N 1
ATOM 2321 C CA . GLY A 1 296 ? -0.999 1.449 -36.334 1.00 80.88 296 GLY A CA 1
ATOM 2322 C C . GLY A 1 296 ? -0.857 1.788 -34.846 1.00 80.88 296 GLY A C 1
ATOM 2323 O O . GLY A 1 296 ? 0.081 1.333 -34.185 1.00 80.88 296 GLY A O 1
ATOM 2324 N N . GLU A 1 297 ? -1.821 2.529 -34.308 1.00 86.12 297 GLU A N 1
ATOM 2325 C CA . GLU A 1 297 ? -1.933 2.845 -32.885 1.00 86.12 297 GLU A CA 1
ATOM 2326 C C . GLU A 1 297 ? -2.652 1.731 -32.126 1.00 86.12 297 GLU A C 1
ATOM 2328 O O . GLU A 1 297 ? -3.538 1.066 -32.654 1.00 86.12 297 GLU A O 1
ATOM 2333 N N . LEU A 1 298 ? -2.299 1.509 -30.862 1.00 89.88 298 LEU A N 1
ATOM 2334 C CA . LEU A 1 298 ? -2.975 0.505 -30.041 1.00 89.88 298 LEU A CA 1
ATOM 2335 C C . LEU A 1 298 ? -4.423 0.906 -29.749 1.00 89.88 298 LEU A C 1
ATOM 2337 O O . LEU A 1 298 ? -4.730 2.071 -29.518 1.00 89.88 298 LEU A O 1
ATOM 2341 N N . GLU A 1 299 ? -5.311 -0.085 -29.672 1.00 90.12 299 GLU A N 1
ATOM 2342 C CA . GLU A 1 299 ? -6.720 0.140 -29.325 1.00 90.12 299 GLU A CA 1
ATOM 2343 C C . GLU A 1 299 ? -6.936 0.725 -27.916 1.00 90.12 299 GLU A C 1
ATOM 2345 O O . GLU A 1 299 ? -8.018 1.237 -27.635 1.00 90.12 299 GLU A O 1
ATOM 2350 N N . VAL A 1 300 ? -5.914 0.668 -27.054 1.00 91.81 300 VAL A N 1
ATOM 2351 C CA . VAL A 1 300 ? -5.844 1.340 -25.750 1.00 91.81 300 VAL A CA 1
ATOM 2352 C C . VAL A 1 300 ? -4.554 2.157 -25.689 1.00 91.81 300 VAL A C 1
ATOM 2354 O O . VAL A 1 300 ? -3.492 1.670 -26.081 1.00 91.81 300 VAL A O 1
ATOM 2357 N N . SER A 1 301 ? -4.630 3.382 -25.159 1.00 92.12 301 SER A N 1
ATOM 2358 C CA . SER A 1 301 ? -3.474 4.279 -25.056 1.00 92.12 301 SER A CA 1
ATOM 2359 C C . SER A 1 301 ? -2.334 3.658 -24.249 1.00 92.12 301 SER A C 1
ATOM 2361 O O . SER A 1 301 ? -2.502 3.299 -23.080 1.00 92.12 301 SER A O 1
ATOM 2363 N N . ILE A 1 302 ? -1.139 3.615 -24.844 1.00 91.25 302 ILE A N 1
ATOM 2364 C CA . ILE A 1 302 ? 0.073 3.142 -24.166 1.00 91.25 302 ILE A CA 1
ATOM 2365 C C . ILE A 1 302 ? 0.400 3.979 -22.925 1.00 91.25 302 ILE A C 1
ATOM 2367 O O . ILE A 1 302 ? 0.883 3.436 -21.938 1.00 91.25 302 ILE A O 1
ATOM 2371 N N . ALA A 1 303 ? 0.075 5.276 -22.933 1.00 91.62 303 ALA A N 1
ATOM 2372 C CA . ALA A 1 303 ? 0.260 6.145 -21.776 1.00 91.62 303 ALA A CA 1
ATOM 2373 C C . ALA A 1 303 ? -0.673 5.752 -20.618 1.00 91.62 303 ALA A C 1
ATOM 2375 O O . ALA A 1 303 ? -0.240 5.728 -19.468 1.00 91.62 303 ALA A O 1
ATOM 2376 N N . SER A 1 304 ? -1.930 5.391 -20.912 1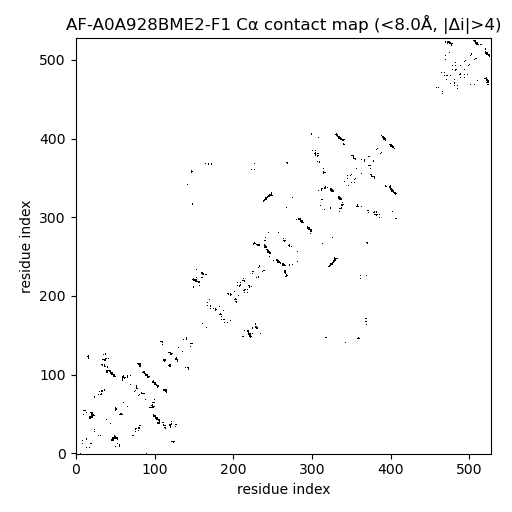.00 94.50 304 SER A N 1
ATOM 2377 C CA . SER A 1 304 ? -2.858 4.870 -19.899 1.00 94.50 304 SER A CA 1
ATOM 2378 C C . SER A 1 304 ? -2.391 3.518 -19.355 1.00 94.50 304 SER A C 1
ATOM 2380 O O . SER A 1 304 ? -2.402 3.318 -18.144 1.00 94.50 304 SER A O 1
ATOM 2382 N N . LEU A 1 305 ? -1.941 2.605 -20.225 1.00 95.44 305 LEU A N 1
ATOM 2383 C CA . LEU A 1 305 ? -1.416 1.301 -19.805 1.00 95.44 305 LEU A CA 1
ATOM 2384 C C . LEU A 1 305 ? -0.159 1.450 -18.937 1.00 95.44 305 LEU A C 1
ATOM 2386 O O . LEU A 1 305 ? -0.094 0.861 -17.865 1.00 95.44 305 LEU A O 1
ATOM 2390 N N . SER A 1 306 ? 0.796 2.283 -19.361 1.00 95.25 306 SER A N 1
ATOM 2391 C CA . SER A 1 306 ? 2.014 2.620 -18.609 1.00 95.25 306 SER A CA 1
ATOM 2392 C C . SER A 1 306 ? 1.691 3.082 -17.190 1.00 95.25 306 SER A C 1
ATOM 2394 O O . SER A 1 306 ? 2.289 2.605 -16.226 1.00 95.25 306 SER A O 1
ATOM 2396 N N . GLU A 1 307 ? 0.713 3.977 -17.051 1.00 95.06 307 GLU A N 1
ATOM 2397 C CA . GLU A 1 307 ? 0.284 4.492 -15.754 1.00 95.06 307 GLU A CA 1
ATOM 2398 C C . GLU A 1 307 ? -0.343 3.396 -14.882 1.00 95.06 307 GLU A C 1
ATOM 2400 O O . GLU A 1 307 ? 0.044 3.230 -13.726 1.00 95.06 307 GLU A O 1
ATOM 2405 N N . ILE A 1 308 ? -1.293 2.621 -15.417 1.00 95.44 308 ILE A N 1
ATOM 2406 C CA . ILE A 1 308 ? -1.989 1.579 -14.646 1.00 95.44 308 ILE A CA 1
ATOM 2407 C C . ILE A 1 308 ? -1.003 0.499 -14.185 1.00 95.44 308 ILE A C 1
ATOM 2409 O O . ILE A 1 308 ? -1.039 0.084 -13.027 1.00 95.44 308 ILE A O 1
ATOM 2413 N N . VAL A 1 309 ? -0.096 0.072 -15.066 1.00 97.62 309 VAL A N 1
ATOM 2414 C CA . VAL A 1 309 ? 0.915 -0.948 -14.762 1.00 97.62 309 VAL A CA 1
ATOM 2415 C C . VAL A 1 309 ? 1.893 -0.449 -13.703 1.00 97.62 309 VAL A C 1
ATOM 2417 O O . VAL A 1 309 ? 2.157 -1.156 -12.731 1.00 97.62 309 VAL A O 1
ATOM 2420 N N . THR A 1 310 ? 2.386 0.784 -13.844 1.00 96.31 310 THR A N 1
ATOM 2421 C CA . THR A 1 310 ? 3.283 1.393 -12.852 1.00 96.31 310 THR A CA 1
ATOM 2422 C C . THR A 1 310 ? 2.606 1.477 -11.485 1.00 96.31 310 THR A C 1
ATOM 2424 O O . THR A 1 310 ? 3.197 1.081 -10.480 1.00 96.31 310 THR A O 1
ATOM 2427 N N . ASN A 1 311 ? 1.337 1.897 -11.437 1.00 94.38 311 ASN A N 1
ATOM 2428 C CA . ASN A 1 311 ? 0.578 1.936 -10.188 1.00 94.38 311 ASN A CA 1
ATOM 2429 C C . ASN A 1 311 ? 0.377 0.542 -9.581 1.00 94.38 311 ASN A C 1
ATOM 2431 O O . ASN A 1 311 ? 0.549 0.379 -8.375 1.00 94.38 311 ASN A O 1
ATOM 2435 N N . GLY A 1 312 ? 0.076 -0.470 -10.401 1.00 95.31 312 GLY A N 1
ATOM 2436 C CA . GLY A 1 312 ? -0.054 -1.855 -9.946 1.00 95.31 312 GLY A CA 1
ATOM 2437 C C . GLY A 1 312 ? 1.231 -2.403 -9.314 1.00 95.31 312 GLY A C 1
ATOM 2438 O O . GLY A 1 312 ? 1.169 -3.140 -8.338 1.00 95.31 312 GLY A O 1
ATOM 2439 N N . ILE A 1 313 ? 2.409 -2.007 -9.803 1.00 96.06 313 ILE A N 1
ATOM 2440 C CA . ILE A 1 313 ? 3.698 -2.435 -9.231 1.00 96.06 313 ILE A CA 1
ATOM 2441 C C . ILE A 1 313 ? 4.058 -1.635 -7.970 1.00 96.06 313 ILE A C 1
ATOM 2443 O O . ILE A 1 313 ? 4.545 -2.206 -6.991 1.00 96.06 313 ILE A O 1
ATOM 2447 N N . LEU A 1 314 ? 3.840 -0.318 -7.974 1.00 94.44 314 LEU A N 1
ATOM 2448 C CA . LEU A 1 314 ? 4.274 0.561 -6.884 1.00 94.44 314 LEU A CA 1
ATOM 2449 C C . LEU A 1 314 ? 3.322 0.562 -5.687 1.00 94.44 314 LEU A C 1
ATOM 2451 O O . LEU A 1 314 ? 3.781 0.688 -4.554 1.00 94.44 314 LEU A O 1
ATOM 2455 N N . HIS A 1 315 ? 2.013 0.417 -5.906 1.00 92.12 315 HIS A N 1
ATOM 2456 C CA . HIS A 1 315 ? 0.995 0.537 -4.854 1.00 92.12 315 HIS A CA 1
ATOM 2457 C C . HIS A 1 315 ? 0.424 -0.806 -4.369 1.00 92.12 315 HIS A C 1
ATOM 2459 O O . HIS A 1 315 ? -0.349 -0.819 -3.401 1.00 92.12 315 HIS A O 1
ATOM 2465 N N . ARG A 1 316 ? 0.826 -1.938 -4.969 1.00 92.62 316 ARG A N 1
ATOM 2466 C CA . ARG A 1 316 ? 0.451 -3.274 -4.470 1.00 92.62 316 ARG A CA 1
ATOM 2467 C C . ARG A 1 316 ? 0.842 -3.479 -3.011 1.00 92.62 316 ARG A C 1
ATOM 2469 O O . ARG A 1 316 ? 1.779 -2.868 -2.492 1.00 92.62 316 ARG A O 1
ATOM 2476 N N . SER A 1 317 ? 0.142 -4.390 -2.351 1.00 91.38 317 SER A N 1
ATOM 2477 C CA . SER A 1 317 ? 0.576 -4.923 -1.068 1.00 91.38 317 SER A CA 1
ATOM 2478 C C . SER A 1 317 ? 1.843 -5.762 -1.251 1.00 91.38 317 SER A C 1
ATOM 2480 O O . SER A 1 317 ? 1.857 -6.703 -2.049 1.00 91.38 317 SER A O 1
ATOM 2482 N N . TYR A 1 318 ? 2.886 -5.425 -0.486 1.00 90.50 318 TYR A N 1
ATOM 2483 C CA . TYR A 1 318 ? 4.091 -6.248 -0.330 1.00 90.50 318 TYR A CA 1
ATOM 2484 C C . TYR A 1 318 ? 4.035 -7.184 0.888 1.00 90.50 318 TYR A C 1
ATOM 2486 O O . TYR A 1 318 ? 5.045 -7.736 1.302 1.00 90.50 318 TYR A O 1
ATOM 2494 N N . VAL A 1 319 ? 2.838 -7.367 1.454 1.00 87.88 319 VAL A N 1
ATOM 2495 C CA . VAL A 1 319 ? 2.555 -8.341 2.522 1.00 87.88 319 VAL A CA 1
ATOM 2496 C C . VAL A 1 319 ? 1.737 -9.519 2.000 1.00 87.88 319 VAL A C 1
ATOM 2498 O O . VAL A 1 319 ? 1.866 -10.631 2.496 1.00 87.88 319 VAL A O 1
ATOM 2501 N N . ILE A 1 320 ? 0.899 -9.293 0.985 1.00 89.44 320 ILE A N 1
ATOM 2502 C CA . ILE A 1 320 ? 0.111 -10.361 0.366 1.00 89.44 320 ILE A CA 1
ATOM 2503 C C . ILE A 1 320 ? 1.002 -11.112 -0.625 1.00 89.44 320 ILE A C 1
ATOM 2505 O O . ILE A 1 320 ? 1.425 -10.556 -1.643 1.00 89.44 320 ILE A O 1
ATOM 2509 N N . GLU A 1 321 ? 1.251 -12.387 -0.333 1.00 91.50 321 GLU A N 1
ATOM 2510 C CA . GLU A 1 321 ? 2.035 -13.306 -1.161 1.00 91.50 321 GLU A CA 1
ATOM 2511 C C . GLU A 1 321 ? 1.223 -13.805 -2.369 1.00 91.50 321 GLU A C 1
ATOM 2513 O O . GLU A 1 321 ? 0.832 -14.967 -2.459 1.00 91.50 321 GLU A O 1
ATOM 2518 N N . ALA A 1 322 ? 0.955 -12.911 -3.321 1.00 93.62 322 ALA A N 1
ATOM 2519 C CA . ALA A 1 322 ? 0.246 -13.232 -4.559 1.00 93.62 322 ALA A CA 1
ATOM 2520 C C . ALA A 1 322 ? 0.853 -12.505 -5.772 1.00 93.62 322 ALA A C 1
ATOM 2522 O O . ALA A 1 322 ? 1.364 -11.393 -5.620 1.00 93.62 322 ALA A O 1
ATOM 2523 N N . PRO A 1 323 ? 0.773 -13.071 -6.989 1.00 96.19 323 PRO A N 1
ATOM 2524 C CA . PRO A 1 323 ? 1.232 -12.391 -8.195 1.00 96.19 323 PRO A CA 1
ATOM 2525 C C . PRO A 1 323 ? 0.333 -11.199 -8.545 1.00 96.19 323 PRO A C 1
ATOM 2527 O O . PRO A 1 323 ? -0.867 -11.207 -8.272 1.00 96.19 323 PRO A O 1
ATOM 2530 N N . LEU A 1 324 ? 0.891 -10.201 -9.234 1.00 97.12 324 LEU A N 1
ATOM 2531 C CA . LEU A 1 324 ? 0.080 -9.234 -9.977 1.00 97.12 324 LEU A CA 1
ATOM 2532 C C . LEU A 1 324 ? -0.459 -9.932 -11.227 1.00 97.12 324 LEU A C 1
ATOM 2534 O O . LEU A 1 324 ? 0.305 -10.572 -11.949 1.00 97.12 324 LEU A O 1
ATOM 2538 N N . ARG A 1 325 ? -1.762 -9.838 -11.495 1.00 97.50 325 ARG A N 1
ATOM 2539 C CA . ARG A 1 325 ? -2.385 -10.581 -12.602 1.00 97.50 325 ARG A CA 1
ATOM 2540 C C . ARG A 1 325 ? -2.862 -9.626 -13.685 1.00 97.50 325 ARG A C 1
ATOM 2542 O O . ARG A 1 325 ? -3.516 -8.633 -13.389 1.00 97.50 325 ARG A O 1
ATOM 2549 N N . VAL A 1 326 ? -2.529 -9.928 -14.934 1.00 98.12 326 VAL A N 1
ATOM 2550 C CA . VAL A 1 326 ? -2.930 -9.163 -16.117 1.00 98.12 326 VAL A CA 1
ATOM 2551 C C . VAL A 1 326 ? -3.708 -10.085 -17.038 1.00 98.12 326 VAL A C 1
ATOM 2553 O O . VAL A 1 326 ? -3.157 -11.021 -17.622 1.00 98.12 326 VAL A O 1
ATOM 2556 N N . PHE A 1 327 ? -4.999 -9.820 -17.170 1.00 97.75 327 PHE A N 1
ATOM 2557 C CA . PHE A 1 327 ? -5.909 -10.608 -17.981 1.00 97.75 327 PHE A CA 1
ATOM 2558 C C . PHE A 1 327 ? -6.421 -9.793 -19.160 1.00 97.75 327 PHE A C 1
ATOM 2560 O O . PHE A 1 327 ? -6.836 -8.647 -19.013 1.00 97.75 327 PHE A O 1
ATOM 2567 N N . ILE A 1 328 ? -6.391 -10.385 -20.348 1.00 97.50 328 ILE A N 1
ATOM 2568 C CA . ILE A 1 328 ? -6.945 -9.793 -21.565 1.00 97.50 328 ILE A CA 1
ATOM 2569 C C . ILE A 1 328 ? -8.085 -10.693 -22.033 1.00 97.50 328 ILE A C 1
ATOM 2571 O O . ILE A 1 328 ? -7.870 -11.855 -22.362 1.00 97.50 328 ILE A O 1
ATOM 2575 N N . PHE A 1 329 ? -9.294 -10.149 -22.071 1.00 96.69 329 PHE A N 1
ATOM 2576 C CA . PHE A 1 329 ? -10.505 -10.768 -22.608 1.00 96.69 329 PHE A CA 1
ATOM 2577 C C . PHE A 1 329 ? -10.899 -10.087 -23.912 1.00 96.69 329 PHE A C 1
ATOM 2579 O O . PHE A 1 329 ? -10.387 -9.016 -24.231 1.00 96.69 329 PHE A O 1
ATOM 2586 N N . ASP A 1 330 ? -11.848 -10.647 -24.655 1.00 94.44 330 ASP A N 1
ATOM 2587 C CA . ASP A 1 330 ? -12.300 -10.063 -25.928 1.00 94.44 330 ASP A CA 1
ATOM 2588 C C . ASP A 1 330 ? -12.833 -8.640 -25.752 1.00 94.44 330 ASP A C 1
ATOM 2590 O O . ASP A 1 330 ? -12.563 -7.776 -26.583 1.00 94.44 330 ASP A O 1
ATOM 2594 N N . ASN A 1 331 ? -13.551 -8.397 -24.653 1.00 94.56 331 ASN A N 1
ATOM 2595 C CA . ASN A 1 331 ? -14.224 -7.133 -24.381 1.00 94.56 331 ASN A CA 1
ATOM 2596 C C . ASN A 1 331 ? -13.498 -6.212 -23.394 1.00 94.56 331 ASN A C 1
ATOM 2598 O O . ASN A 1 331 ? -13.943 -5.079 -23.214 1.00 94.56 331 ASN A O 1
ATOM 2602 N N . ARG A 1 332 ? -12.435 -6.664 -22.717 1.00 96.12 332 ARG A N 1
ATOM 2603 C CA . ARG A 1 332 ? -11.766 -5.866 -21.675 1.00 96.12 332 ARG A CA 1
ATOM 2604 C C . ARG A 1 332 ? -10.365 -6.354 -21.319 1.00 96.12 332 ARG A C 1
ATOM 2606 O O . ARG A 1 332 ? -9.995 -7.485 -21.608 1.00 96.12 332 ARG A O 1
ATOM 2613 N N . ILE A 1 333 ? -9.611 -5.499 -20.645 1.00 97.62 333 ILE A N 1
ATOM 2614 C CA . ILE A 1 333 ? -8.366 -5.815 -19.942 1.00 97.62 333 ILE A CA 1
ATOM 2615 C C . ILE A 1 333 ? -8.652 -5.692 -18.446 1.00 97.62 333 ILE A C 1
ATOM 2617 O O . ILE A 1 333 ? -9.311 -4.738 -18.044 1.00 97.62 333 ILE A O 1
ATOM 2621 N N . GLU A 1 334 ? -8.147 -6.608 -17.630 1.00 98.00 334 GLU A N 1
ATOM 2622 C CA . GLU A 1 334 ? -8.189 -6.534 -16.169 1.00 98.00 334 GLU A CA 1
ATOM 2623 C C . GLU A 1 334 ? -6.765 -6.607 -15.604 1.00 98.00 334 GLU A C 1
ATOM 2625 O O . GLU A 1 334 ? -5.987 -7.492 -15.961 1.00 98.00 334 GLU A O 1
ATOM 2630 N N . ILE A 1 335 ? -6.410 -5.673 -14.723 1.00 98.31 335 ILE A N 1
ATOM 2631 C CA . ILE A 1 335 ? -5.159 -5.690 -13.959 1.00 98.31 335 ILE A CA 1
ATOM 2632 C C . ILE A 1 335 ? -5.525 -5.809 -12.484 1.00 98.31 335 ILE A C 1
ATOM 2634 O O . ILE A 1 335 ? -6.104 -4.888 -11.911 1.00 98.31 335 ILE A O 1
ATOM 2638 N N . HIS A 1 336 ? -5.184 -6.949 -11.890 1.00 97.94 336 HIS A N 1
ATOM 2639 C CA . HIS A 1 336 ? -5.418 -7.279 -10.490 1.00 97.94 336 HIS A CA 1
ATOM 2640 C C . HIS A 1 336 ? -4.139 -7.049 -9.695 1.00 97.94 336 HIS A C 1
ATOM 2642 O O . HIS A 1 336 ? -3.144 -7.764 -9.862 1.00 97.94 336 HIS A O 1
ATOM 2648 N N . SER A 1 337 ? -4.170 -6.048 -8.825 1.00 97.12 337 SER A N 1
ATOM 2649 C CA . SER A 1 337 ? -3.091 -5.739 -7.897 1.00 97.12 337 SER A CA 1
ATOM 2650 C C . SER A 1 337 ? -3.465 -6.233 -6.494 1.00 97.12 337 SER A C 1
ATOM 2652 O O . SER A 1 337 ? -4.508 -5.820 -5.988 1.00 97.12 337 SER A O 1
ATOM 2654 N N . PRO A 1 338 ? -2.628 -7.048 -5.823 1.00 95.31 338 PRO A N 1
ATOM 2655 C CA . PRO A 1 338 ? -2.895 -7.487 -4.455 1.00 95.31 338 PRO A CA 1
ATOM 2656 C C . PRO A 1 338 ? -3.062 -6.319 -3.472 1.00 95.31 338 PRO A C 1
ATOM 2658 O O . PRO A 1 338 ? -2.245 -5.391 -3.448 1.00 95.31 338 PRO A O 1
ATOM 2661 N N . GLY A 1 339 ? -4.076 -6.406 -2.611 1.00 91.31 339 GLY A N 1
ATOM 2662 C CA . GLY A 1 339 ? -4.402 -5.433 -1.569 1.00 91.31 339 GLY A CA 1
ATOM 2663 C C . GLY A 1 339 ? -5.361 -4.327 -2.012 1.00 91.31 339 GLY A C 1
ATOM 2664 O O . GLY A 1 339 ? -5.458 -3.989 -3.187 1.00 91.31 339 GLY A O 1
ATOM 2665 N N . LEU A 1 340 ? -6.036 -3.729 -1.031 1.00 90.19 340 LEU A N 1
ATOM 2666 C CA . LEU A 1 340 ? -7.050 -2.683 -1.222 1.00 90.19 340 LEU A CA 1
ATOM 2667 C C . LEU A 1 340 ? -6.447 -1.270 -1.324 1.00 90.19 340 LEU A C 1
ATOM 2669 O O . LEU A 1 340 ? -5.229 -1.102 -1.251 1.00 90.19 340 LEU A O 1
ATOM 2673 N N . LEU A 1 341 ? -7.278 -0.234 -1.439 1.00 88.75 341 LEU A N 1
ATOM 2674 C CA . LEU A 1 341 ? -6.871 1.154 -1.192 1.00 88.75 341 LEU A CA 1
ATOM 2675 C C . LEU A 1 341 ? -6.484 1.375 0.288 1.00 88.75 341 LEU A C 1
ATOM 2677 O O . LEU A 1 341 ? -7.067 0.743 1.170 1.00 88.75 341 LEU A O 1
ATOM 2681 N N . PRO A 1 342 ? -5.508 2.256 0.591 1.00 81.81 342 PRO A N 1
ATOM 2682 C CA . PRO A 1 342 ? -5.206 2.656 1.968 1.00 81.81 342 PRO A CA 1
ATOM 2683 C C . PRO A 1 342 ? -6.395 3.332 2.673 1.00 81.81 342 PRO A C 1
ATOM 2685 O O . PRO A 1 342 ? -7.212 3.990 2.026 1.00 81.81 342 PRO A O 1
ATOM 2688 N N . GLU A 1 343 ? -6.458 3.233 4.005 1.00 73.06 343 GLU A N 1
ATOM 2689 C CA . GLU A 1 343 ? -7.477 3.918 4.815 1.00 73.06 343 GLU A CA 1
ATOM 2690 C C . GLU A 1 343 ? -7.440 5.441 4.559 1.00 73.06 343 GLU A C 1
ATOM 2692 O O . GLU A 1 343 ? -6.378 6.058 4.473 1.00 73.06 343 GLU A O 1
ATOM 2697 N N . GLY A 1 344 ? -8.613 6.056 4.377 1.00 75.19 344 GLY A N 1
ATOM 2698 C CA . GLY A 1 344 ? -8.742 7.481 4.037 1.00 75.19 344 GLY A CA 1
ATOM 2699 C C . GLY A 1 344 ? -8.592 7.815 2.547 1.00 75.19 344 GLY A C 1
ATOM 2700 O O . GLY A 1 344 ? -8.863 8.952 2.159 1.00 75.19 344 GLY A O 1
ATOM 2701 N N . VAL A 1 345 ? -8.233 6.846 1.698 1.00 84.56 345 VAL A N 1
ATOM 2702 C CA . VAL A 1 345 ? -8.206 7.008 0.239 1.00 84.56 345 VAL A CA 1
ATOM 2703 C C . VAL A 1 345 ? -9.458 6.386 -0.365 1.00 84.56 345 VAL A C 1
ATOM 2705 O O . VAL A 1 345 ? -9.738 5.204 -0.200 1.00 84.56 345 VAL A O 1
ATOM 2708 N N . SER A 1 346 ? -10.212 7.189 -1.107 1.00 87.69 346 SER A N 1
ATOM 2709 C CA . SER A 1 346 ? -11.402 6.747 -1.829 1.00 87.69 346 SER A CA 1
ATOM 2710 C C . SER A 1 346 ? -11.163 6.666 -3.336 1.00 87.69 346 SER A C 1
ATOM 2712 O O . SER A 1 346 ? -10.295 7.337 -3.904 1.00 87.69 346 SER A O 1
ATOM 2714 N N . MET A 1 347 ? -12.023 5.896 -3.994 1.00 88.12 347 MET A N 1
ATOM 2715 C CA . MET A 1 347 ? -12.127 5.819 -5.449 1.00 88.12 347 MET A CA 1
ATOM 2716 C C . MET A 1 347 ? -12.328 7.184 -6.122 1.00 88.12 347 MET A C 1
ATOM 2718 O O . MET A 1 347 ? -11.772 7.441 -7.186 1.00 88.12 347 MET A O 1
ATOM 2722 N N . GLU A 1 348 ? -13.101 8.072 -5.501 1.00 86.69 348 GLU A N 1
ATOM 2723 C CA . GLU A 1 348 ? -13.291 9.444 -5.977 1.00 86.69 348 GLU A CA 1
ATOM 2724 C C . GLU A 1 348 ? -12.004 10.259 -5.809 1.00 86.69 348 GLU A C 1
ATOM 2726 O O . GLU A 1 348 ? -11.564 10.924 -6.745 1.00 86.69 348 GLU A O 1
ATOM 2731 N N . SER A 1 349 ? -11.344 10.173 -4.650 1.00 86.50 349 SER A N 1
ATOM 2732 C CA . SER A 1 349 ? -10.144 10.974 -4.386 1.00 86.50 349 SER A CA 1
ATOM 2733 C C . SER A 1 349 ? -8.984 10.645 -5.327 1.00 86.50 349 SER A C 1
ATOM 2735 O O . SER A 1 349 ? -8.301 11.565 -5.771 1.00 86.50 349 SER A O 1
ATOM 2737 N N . ILE A 1 350 ? -8.786 9.374 -5.703 1.00 86.44 350 ILE A N 1
ATOM 2738 C CA . ILE A 1 350 ? -7.705 9.003 -6.637 1.00 86.44 350 ILE A CA 1
ATOM 2739 C C . ILE A 1 350 ? -7.947 9.549 -8.051 1.00 86.44 350 ILE A C 1
ATOM 2741 O O . ILE A 1 350 ? -7.003 9.950 -8.727 1.00 86.44 350 ILE A O 1
ATOM 2745 N N . LYS A 1 351 ? -9.210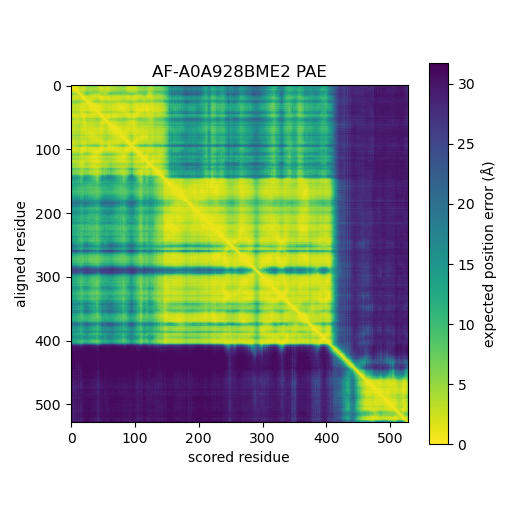 9.646 -8.492 1.00 86.62 351 LYS A N 1
ATOM 2746 C CA . LYS A 1 351 ? -9.564 10.236 -9.796 1.00 86.62 351 LYS A CA 1
ATOM 2747 C C . LYS A 1 351 ? -9.287 11.742 -9.836 1.00 86.62 351 LYS A C 1
ATOM 2749 O O . LYS A 1 351 ? -8.933 12.273 -10.889 1.00 86.62 351 LYS A O 1
ATOM 2754 N N . HIS A 1 352 ? -9.398 12.397 -8.681 1.00 85.25 352 HIS A N 1
ATOM 2755 C CA . HIS A 1 352 ? -9.099 13.816 -8.478 1.00 85.25 352 HIS A CA 1
ATOM 2756 C C . HIS A 1 352 ? -7.629 14.095 -8.112 1.00 85.25 352 HIS A C 1
ATOM 2758 O O . HIS A 1 352 ? -7.287 15.228 -7.781 1.00 85.25 352 HIS A O 1
ATOM 2764 N N . GLY A 1 353 ? -6.753 13.089 -8.186 1.00 80.75 353 GLY A N 1
ATOM 2765 C CA . GLY A 1 353 ? -5.308 13.261 -8.038 1.00 80.75 353 GLY A CA 1
ATOM 2766 C C . GLY A 1 353 ? -4.764 13.126 -6.615 1.00 80.75 353 GLY A C 1
ATOM 2767 O O . GLY A 1 353 ? -3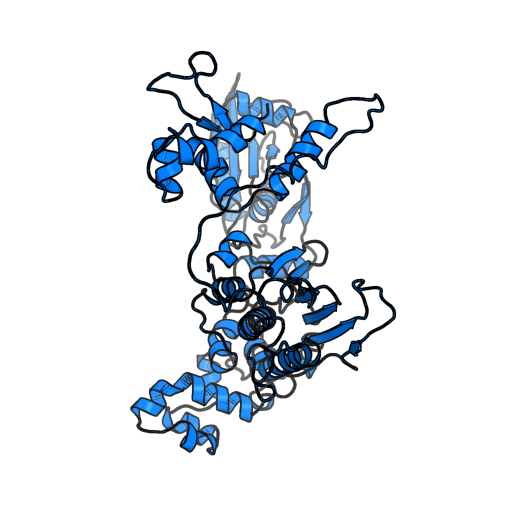.621 13.510 -6.363 1.00 80.75 353 GLY A O 1
ATOM 2768 N N . ALA A 1 354 ? -5.537 12.564 -5.680 1.00 81.94 354 ALA A N 1
ATOM 2769 C CA . ALA A 1 354 ? -4.993 12.177 -4.383 1.00 81.94 354 ALA A CA 1
ATOM 2770 C C . ALA A 1 354 ? -3.920 11.092 -4.565 1.00 81.94 354 ALA A C 1
ATOM 2772 O O . ALA A 1 354 ? -4.194 10.013 -5.089 1.00 81.94 354 ALA A O 1
ATOM 2773 N N . SER A 1 355 ? -2.704 11.382 -4.102 1.00 79.62 355 SER A N 1
ATOM 2774 C CA . SER A 1 355 ? -1.569 10.462 -4.137 1.00 79.62 355 SER A CA 1
ATOM 2775 C C . SER A 1 355 ? -1.118 10.167 -2.713 1.00 79.62 355 SER A C 1
ATOM 2777 O O . SER A 1 355 ? -0.507 11.009 -2.055 1.00 79.62 355 SER A O 1
ATOM 2779 N N . VAL A 1 356 ? -1.452 8.974 -2.223 1.00 83.56 356 VAL A N 1
ATOM 2780 C CA . VAL A 1 356 ? -1.010 8.475 -0.916 1.00 83.56 356 VAL A CA 1
ATOM 2781 C C . VAL A 1 356 ? -0.288 7.147 -1.151 1.00 83.56 356 VAL A C 1
ATOM 2783 O O . VAL A 1 356 ? -0.937 6.105 -1.295 1.00 83.56 356 VAL A O 1
ATOM 2786 N N . PRO A 1 357 ? 1.051 7.157 -1.266 1.00 85.31 357 PRO A N 1
ATOM 2787 C CA . PRO A 1 357 ? 1.803 5.946 -1.548 1.00 85.31 357 PRO A CA 1
ATOM 2788 C C . PRO A 1 357 ? 1.850 5.028 -0.324 1.00 85.31 357 PRO A C 1
ATOM 2790 O O . PRO A 1 357 ? 2.326 5.415 0.743 1.00 85.31 357 PRO A O 1
ATOM 2793 N N . ARG A 1 358 ? 1.394 3.782 -0.506 1.00 84.94 358 ARG A N 1
ATOM 2794 C CA . ARG A 1 358 ? 1.532 2.698 0.482 1.00 84.94 358 ARG A CA 1
ATOM 2795 C C . ARG A 1 358 ? 3.005 2.362 0.733 1.00 84.94 358 ARG A C 1
ATOM 2797 O O . ARG A 1 358 ? 3.422 2.222 1.879 1.00 84.94 358 ARG A O 1
ATOM 2804 N N . ASN A 1 359 ? 3.766 2.255 -0.353 1.00 91.56 359 ASN A N 1
ATOM 2805 C CA . ASN A 1 359 ? 5.172 1.870 -0.360 1.00 91.56 359 ASN A CA 1
ATOM 2806 C C . ASN A 1 359 ? 6.023 3.112 -0.659 1.00 91.56 359 ASN A C 1
ATOM 2808 O O . ASN A 1 359 ? 6.191 3.498 -1.819 1.00 91.56 359 ASN A O 1
ATOM 2812 N N . LYS A 1 360 ? 6.483 3.798 0.391 1.00 91.06 360 LYS A N 1
ATOM 2813 C CA . LYS A 1 360 ? 7.137 5.111 0.268 1.00 91.06 360 LYS A CA 1
ATOM 2814 C C . LYS A 1 360 ? 8.502 5.033 -0.410 1.00 91.06 360 LYS A C 1
ATOM 2816 O O . LYS A 1 360 ? 8.804 5.890 -1.230 1.00 91.06 360 LYS A O 1
ATOM 2821 N N . LEU A 1 361 ? 9.329 4.045 -0.078 1.00 95.44 361 LEU A N 1
ATOM 2822 C CA . LEU A 1 361 ? 10.642 3.866 -0.696 1.00 95.44 361 LEU A CA 1
ATOM 2823 C C . LEU A 1 361 ? 10.497 3.453 -2.161 1.00 95.44 361 LEU A C 1
ATOM 2825 O O . LEU A 1 361 ? 11.150 4.052 -3.013 1.00 95.44 361 LEU A O 1
ATOM 2829 N N . LEU A 1 362 ? 9.599 2.512 -2.471 1.00 96.12 362 LEU A N 1
ATOM 2830 C CA . LEU A 1 362 ? 9.303 2.139 -3.859 1.00 96.12 362 LEU A CA 1
ATOM 2831 C C . LEU A 1 362 ? 8.826 3.346 -4.668 1.00 96.12 362 LEU A C 1
ATOM 2833 O O . LEU A 1 362 ? 9.337 3.593 -5.756 1.00 96.12 362 LEU A O 1
ATOM 2837 N N . PHE A 1 363 ? 7.894 4.130 -4.126 1.00 94.31 363 PHE A N 1
ATOM 2838 C CA . PHE A 1 363 ? 7.354 5.307 -4.803 1.00 94.31 363 PHE A CA 1
ATOM 2839 C C . PHE A 1 363 ? 8.343 6.480 -4.895 1.00 94.31 363 PHE A C 1
ATOM 2841 O O . PHE A 1 363 ? 8.300 7.246 -5.852 1.00 94.31 363 PHE A O 1
ATOM 2848 N N . ASN A 1 364 ? 9.240 6.668 -3.930 1.00 94.25 364 ASN A N 1
ATOM 2849 C CA . ASN A 1 364 ? 10.191 7.783 -3.971 1.00 94.25 364 ASN A CA 1
ATOM 2850 C C . ASN A 1 364 ? 11.413 7.474 -4.838 1.00 94.25 364 ASN A C 1
ATOM 2852 O O . ASN A 1 364 ? 12.002 8.380 -5.422 1.00 94.25 364 ASN A O 1
ATOM 2856 N N . HIS A 1 365 ? 11.809 6.203 -4.918 1.00 97.00 365 HIS A N 1
ATOM 2857 C CA . HIS A 1 365 ? 13.002 5.788 -5.657 1.00 97.00 365 HIS A CA 1
ATOM 2858 C C . HIS A 1 365 ? 12.674 5.253 -7.048 1.00 97.00 365 HIS A C 1
ATOM 2860 O O . HIS A 1 365 ? 13.471 5.450 -7.967 1.00 97.00 365 HIS A O 1
ATOM 2866 N N . GLY A 1 366 ? 11.484 4.674 -7.229 1.00 96.56 366 GLY A N 1
ATOM 2867 C CA . GLY A 1 366 ? 11.006 4.132 -8.498 1.00 96.56 366 GLY A CA 1
ATOM 2868 C C . GLY A 1 366 ? 10.914 5.157 -9.624 1.00 96.56 366 GLY A C 1
ATOM 2869 O O . GLY A 1 366 ? 11.042 4.772 -10.778 1.00 96.56 366 GLY A O 1
ATOM 2870 N N . ILE A 1 367 ? 10.771 6.454 -9.329 1.00 95.56 367 ILE A N 1
ATOM 2871 C CA . ILE A 1 367 ? 10.678 7.533 -10.333 1.00 95.56 367 ILE A CA 1
ATOM 2872 C C . ILE A 1 367 ? 11.945 7.639 -11.188 1.00 95.56 367 ILE A C 1
ATOM 2874 O O . ILE A 1 367 ? 11.910 8.127 -12.312 1.00 95.56 367 ILE A O 1
ATOM 2878 N N . ASN A 1 368 ? 13.064 7.132 -10.671 1.00 95.88 368 ASN A N 1
ATOM 2879 C CA . ASN A 1 368 ? 14.341 7.101 -11.374 1.00 95.88 368 ASN A CA 1
ATOM 2880 C C . ASN A 1 368 ? 14.480 5.883 -12.304 1.00 95.88 368 ASN A C 1
ATOM 2882 O O . ASN A 1 368 ? 15.501 5.751 -12.970 1.00 95.88 368 ASN A O 1
ATOM 2886 N N . LEU A 1 369 ? 13.500 4.975 -12.327 1.00 96.75 369 LEU A N 1
ATOM 2887 C CA . LEU A 1 369 ? 13.557 3.703 -13.060 1.00 96.75 369 LEU A CA 1
ATOM 2888 C C . LEU A 1 369 ? 12.284 3.402 -13.866 1.00 96.75 369 LEU A C 1
ATOM 2890 O O . LEU A 1 369 ? 12.351 2.734 -14.894 1.00 96.75 369 LEU A O 1
ATOM 2894 N N . LEU A 1 370 ? 11.126 3.880 -13.410 1.00 96.50 370 LEU A N 1
ATOM 2895 C CA . LEU A 1 370 ? 9.813 3.632 -14.000 1.00 96.50 370 LEU A CA 1
ATOM 2896 C C . LEU A 1 370 ? 9.198 4.932 -14.545 1.00 96.50 370 LEU A C 1
ATOM 2898 O O . LEU A 1 370 ? 9.453 6.012 -14.008 1.00 96.50 370 LEU A O 1
ATOM 2902 N N . PRO A 1 371 ? 8.347 4.856 -15.583 1.00 92.19 371 PRO A N 1
ATOM 2903 C CA . PRO A 1 371 ? 7.840 6.034 -16.285 1.00 92.19 371 PRO A CA 1
ATOM 2904 C C . PRO A 1 371 ? 6.634 6.679 -15.579 1.00 92.19 371 PRO A C 1
ATOM 2906 O O . PRO A 1 371 ? 5.495 6.562 -16.030 1.00 92.19 371 PRO A O 1
ATOM 2909 N N . TYR A 1 372 ? 6.881 7.411 -14.490 1.00 91.44 372 TYR A N 1
ATOM 2910 C CA . TYR A 1 372 ? 5.883 8.265 -13.825 1.00 91.44 372 TYR A CA 1
ATOM 2911 C C . TYR A 1 372 ? 6.516 9.547 -13.270 1.00 91.44 372 TYR A C 1
ATOM 2913 O O . TYR A 1 372 ? 7.732 9.685 -13.226 1.00 91.44 372 TYR A O 1
ATOM 2921 N N . THR A 1 373 ? 5.689 10.519 -12.867 1.00 82.06 373 THR A N 1
ATOM 2922 C CA . THR A 1 373 ? 6.167 11.845 -12.418 1.00 82.06 373 THR A CA 1
ATOM 2923 C C . THR A 1 373 ? 5.891 12.158 -10.948 1.00 82.06 373 THR A C 1
ATOM 2925 O O . THR A 1 373 ? 6.295 13.208 -10.463 1.00 82.06 373 THR A O 1
ATOM 2928 N N . GLY A 1 374 ? 5.144 11.306 -10.239 1.00 76.31 374 GLY A N 1
ATOM 2929 C CA . GLY A 1 374 ? 4.808 11.487 -8.819 1.00 76.31 374 GLY A CA 1
ATOM 2930 C C . GLY A 1 374 ? 3.841 12.641 -8.499 1.00 76.31 374 GLY A C 1
ATOM 2931 O O . GLY A 1 374 ? 3.439 12.797 -7.352 1.00 76.31 374 GLY A O 1
ATOM 2932 N N . ALA A 1 375 ? 3.408 13.421 -9.495 1.00 76.31 375 ALA A N 1
ATOM 2933 C CA . ALA A 1 375 ? 2.614 14.642 -9.314 1.00 76.31 375 ALA A CA 1
ATOM 2934 C C . ALA A 1 375 ? 1.101 14.418 -9.076 1.00 76.31 375 ALA A C 1
ATOM 2936 O O . ALA A 1 375 ? 0.319 15.352 -9.227 1.00 76.31 375 ALA A O 1
ATOM 2937 N N . GLY A 1 376 ? 0.653 13.181 -8.830 1.00 75.25 376 GLY A N 1
ATOM 2938 C CA . GLY A 1 376 ? -0.773 12.841 -8.665 1.00 75.25 376 GLY A CA 1
ATOM 2939 C C . GLY A 1 376 ? -1.639 12.979 -9.931 1.00 75.25 376 GLY A C 1
ATOM 2940 O O . GLY A 1 376 ? -2.814 12.642 -9.912 1.00 75.25 376 GLY A O 1
ATOM 2941 N N . SER A 1 377 ? -1.077 13.426 -11.059 1.00 81.81 377 SER A N 1
ATOM 2942 C CA . SER A 1 377 ? -1.819 13.655 -12.314 1.00 81.81 377 SER A CA 1
ATOM 2943 C C . SER A 1 377 ? -1.937 12.427 -13.223 1.00 81.81 377 SER A C 1
ATOM 2945 O O . SER A 1 377 ? -2.625 12.485 -14.245 1.00 81.81 377 SER A O 1
ATOM 2947 N N . GLY A 1 378 ? -1.261 11.330 -12.881 1.00 82.50 378 GLY A N 1
ATOM 2948 C CA . GLY A 1 378 ? -1.141 10.145 -13.725 1.00 82.50 378 GLY A CA 1
ATOM 2949 C C . GLY A 1 378 ? -2.484 9.471 -14.011 1.00 82.50 378 GLY A C 1
ATOM 2950 O O . GLY A 1 378 ? -2.876 9.357 -15.171 1.00 82.50 378 GLY A O 1
ATOM 2951 N N . ILE A 1 379 ? -3.257 9.141 -12.971 1.00 87.50 379 ILE A N 1
ATOM 2952 C CA . ILE A 1 379 ? -4.599 8.545 -13.109 1.00 87.50 379 ILE A CA 1
ATOM 2953 C C . ILE A 1 379 ? -5.557 9.458 -13.884 1.00 87.50 379 ILE A C 1
ATOM 2955 O O . ILE A 1 379 ? -6.258 9.000 -14.788 1.00 87.50 379 ILE A O 1
ATOM 2959 N N . THR A 1 380 ? -5.555 10.762 -13.598 1.00 87.81 380 THR A N 1
ATOM 2960 C CA . THR A 1 380 ? -6.383 11.736 -14.326 1.00 87.81 380 THR A CA 1
ATOM 2961 C C . THR A 1 380 ? -6.018 11.773 -15.813 1.00 87.81 380 THR A C 1
ATOM 2963 O O . THR A 1 380 ? -6.894 11.824 -16.677 1.00 87.81 380 THR A O 1
ATOM 2966 N N . ARG A 1 381 ? -4.723 11.693 -16.139 1.00 87.38 381 ARG A N 1
ATOM 2967 C CA . ARG A 1 381 ? -4.235 11.619 -17.520 1.00 87.38 381 ARG A CA 1
ATOM 2968 C C . ARG A 1 381 ? -4.619 10.299 -18.189 1.00 87.38 381 ARG A C 1
ATOM 2970 O O . ARG A 1 381 ? -5.051 10.316 -19.340 1.00 87.38 381 ARG A O 1
ATOM 2977 N N . ALA A 1 382 ? -4.513 9.180 -17.476 1.00 89.31 382 ALA A N 1
ATOM 2978 C CA . ALA A 1 382 ? -4.916 7.873 -17.979 1.00 89.31 382 ALA A CA 1
ATOM 2979 C C . ALA A 1 382 ? -6.408 7.846 -18.340 1.00 89.31 382 ALA A C 1
ATOM 2981 O O . ALA A 1 382 ? -6.746 7.355 -19.416 1.00 89.31 382 ALA A O 1
ATOM 2982 N N . LEU A 1 383 ? -7.268 8.439 -17.503 1.00 90.38 383 LEU A N 1
ATOM 2983 C CA . LEU A 1 383 ? -8.706 8.598 -17.755 1.00 90.38 383 LEU A CA 1
ATOM 2984 C C . LEU A 1 383 ? -9.004 9.555 -18.913 1.00 90.38 383 LEU A C 1
ATOM 2986 O O . LEU A 1 383 ? -9.932 9.322 -19.678 1.00 90.38 383 LEU A O 1
ATOM 2990 N N . LYS A 1 384 ? -8.204 10.613 -19.088 1.00 90.00 384 LYS A N 1
ATOM 2991 C CA . LYS A 1 384 ? -8.344 11.517 -20.238 1.00 90.00 384 LYS A CA 1
ATOM 2992 C C . LYS A 1 384 ? -8.099 10.789 -21.562 1.00 90.00 384 LYS A C 1
ATOM 2994 O O . LYS A 1 384 ? -8.823 11.021 -22.524 1.00 90.00 384 LYS A O 1
ATOM 2999 N N . PHE A 1 385 ? -7.074 9.939 -21.618 1.00 87.44 385 PHE A N 1
ATOM 3000 C CA . PHE A 1 385 ? -6.742 9.183 -22.828 1.00 87.44 385 PHE A CA 1
ATOM 3001 C C . PHE A 1 385 ? -7.611 7.939 -23.021 1.00 87.44 385 PHE A C 1
ATOM 3003 O O . PHE A 1 385 ? -7.868 7.552 -24.155 1.00 87.44 385 PHE A O 1
ATOM 3010 N N . THR A 1 386 ? -8.072 7.327 -21.930 1.00 87.94 386 THR A N 1
ATOM 3011 C CA . THR A 1 386 ? -8.928 6.138 -21.951 1.00 87.94 386 THR A CA 1
ATOM 3012 C C . THR A 1 386 ? -10.075 6.321 -20.945 1.00 87.94 386 THR A C 1
ATOM 3014 O O . THR A 1 386 ? -9.956 5.900 -19.795 1.00 87.94 386 THR A O 1
ATOM 3017 N N . PRO A 1 387 ? -11.191 6.963 -21.346 1.00 86.56 387 PRO A N 1
ATOM 3018 C CA . PRO A 1 387 ? -12.296 7.283 -20.432 1.00 86.56 387 PRO A CA 1
ATOM 3019 C C . PRO A 1 387 ? -13.016 6.066 -19.841 1.00 86.56 387 PRO A C 1
ATOM 3021 O O . PRO A 1 387 ? -13.601 6.167 -18.767 1.00 86.56 387 PRO A O 1
ATOM 3024 N N . ASP A 1 388 ? -12.939 4.913 -20.509 1.00 87.00 388 ASP A N 1
ATOM 3025 C CA . ASP A 1 388 ? -13.653 3.690 -20.120 1.00 87.00 388 ASP A CA 1
ATOM 3026 C C . ASP A 1 388 ? -12.892 2.848 -19.071 1.00 87.00 388 ASP A C 1
ATOM 3028 O O . ASP A 1 388 ? -13.177 1.663 -18.888 1.00 87.00 388 ASP A O 1
ATOM 3032 N N . ILE A 1 389 ? -11.905 3.435 -18.381 1.00 93.56 389 ILE A N 1
ATOM 3033 C CA . ILE A 1 389 ? -11.231 2.780 -17.254 1.00 93.56 389 ILE A CA 1
ATOM 3034 C C . ILE A 1 389 ? -12.156 2.789 -16.034 1.00 93.56 389 ILE A C 1
ATOM 3036 O O . ILE A 1 389 ? -12.619 3.834 -15.569 1.00 93.56 389 ILE A O 1
ATOM 3040 N N . LYS A 1 390 ? -12.359 1.610 -15.454 1.00 94.81 390 LYS A N 1
ATOM 3041 C CA . LYS A 1 390 ? -13.050 1.397 -14.182 1.00 94.81 390 LYS A CA 1
ATOM 3042 C C . LYS A 1 390 ? -12.041 0.898 -13.159 1.00 94.81 390 LYS A C 1
ATOM 3044 O O . LYS A 1 390 ? -11.189 0.078 -13.489 1.00 94.81 390 LYS A O 1
ATOM 3049 N N . PHE A 1 391 ? -12.158 1.350 -11.915 1.00 94.75 391 PHE A N 1
ATOM 3050 C CA . PHE A 1 391 ? -11.411 0.751 -10.812 1.00 94.75 391 PHE A CA 1
ATOM 3051 C C . PHE A 1 391 ? -12.365 0.266 -9.729 1.00 94.75 391 PHE A C 1
ATOM 3053 O O . PHE A 1 391 ? -13.387 0.903 -9.459 1.00 94.75 391 PHE A O 1
ATOM 3060 N N . VAL A 1 392 ? -12.025 -0.885 -9.162 1.00 95.00 392 VAL A N 1
ATOM 3061 C CA . VAL A 1 392 ? -12.812 -1.625 -8.182 1.00 95.00 392 VAL A CA 1
ATOM 3062 C C . VAL A 1 392 ? -11.889 -1.992 -7.028 1.00 95.00 392 VAL A C 1
ATOM 3064 O O . VAL A 1 392 ? -10.828 -2.575 -7.234 1.00 95.00 392 VAL A O 1
ATOM 3067 N N . ASN A 1 393 ? -12.299 -1.634 -5.816 1.00 93.31 393 ASN A N 1
ATOM 3068 C CA . ASN A 1 393 ? -11.660 -2.082 -4.586 1.00 93.31 393 ASN A CA 1
ATOM 3069 C C . ASN A 1 393 ? -12.400 -3.342 -4.110 1.00 93.31 393 ASN A C 1
ATOM 3071 O O . ASN A 1 393 ? -13.445 -3.227 -3.473 1.00 93.31 393 ASN A O 1
ATOM 3075 N N . ASP A 1 394 ? -11.929 -4.523 -4.510 1.00 92.25 394 ASP A N 1
ATOM 3076 C CA . ASP A 1 394 ? -12.607 -5.800 -4.269 1.00 92.25 394 ASP A CA 1
ATOM 3077 C C . ASP A 1 394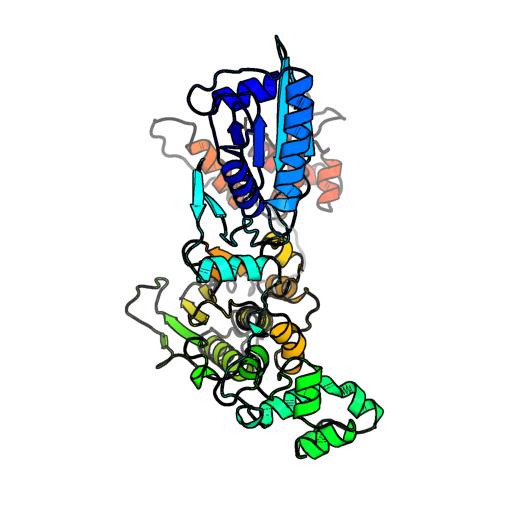 ? -12.235 -6.357 -2.889 1.00 92.25 394 ASP A C 1
ATOM 3079 O O . ASP A 1 394 ? -11.210 -7.017 -2.710 1.00 92.25 394 ASP A O 1
ATOM 3083 N N . GLU A 1 395 ? -13.092 -6.093 -1.902 1.00 87.94 395 GLU A N 1
ATOM 3084 C CA . GLU A 1 395 ? -12.933 -6.581 -0.526 1.00 87.94 395 GLU A CA 1
ATOM 3085 C C . GLU A 1 395 ? -13.041 -8.110 -0.407 1.00 87.94 395 GLU A C 1
ATOM 3087 O O . GLU A 1 395 ? -12.523 -8.681 0.550 1.00 87.94 395 GLU A O 1
ATOM 3092 N N . THR A 1 396 ? -13.675 -8.787 -1.373 1.00 88.25 396 THR A N 1
ATOM 3093 C CA . THR A 1 396 ? -13.860 -10.248 -1.341 1.00 88.25 396 THR A CA 1
ATOM 3094 C C . THR A 1 396 ? -12.575 -10.962 -1.734 1.00 88.25 396 THR A C 1
ATOM 3096 O O . THR A 1 396 ? -12.180 -11.936 -1.095 1.00 88.25 396 THR A O 1
ATOM 3099 N N . LEU A 1 397 ? -11.917 -10.475 -2.788 1.00 87.56 397 LEU A N 1
ATOM 3100 C CA . LEU A 1 397 ? -10.645 -11.019 -3.267 1.00 87.56 397 LEU A CA 1
ATOM 3101 C C . LEU A 1 397 ? -9.427 -10.373 -2.593 1.00 87.56 397 LEU A C 1
ATOM 3103 O O . LEU A 1 397 ? -8.321 -10.891 -2.729 1.00 87.56 397 LEU A O 1
ATOM 3107 N N . ASN A 1 398 ? -9.631 -9.284 -1.845 1.00 90.44 398 ASN A N 1
ATOM 3108 C CA . ASN A 1 398 ? -8.580 -8.450 -1.261 1.00 90.44 398 ASN A CA 1
ATOM 3109 C C . ASN A 1 398 ? -7.623 -7.900 -2.334 1.00 90.44 398 ASN A C 1
ATOM 3111 O O . ASN A 1 398 ? -6.397 -7.993 -2.227 1.00 90.44 398 ASN A O 1
ATOM 3115 N N . GLU A 1 399 ? -8.202 -7.337 -3.396 1.00 94.44 399 GLU A N 1
ATOM 3116 C CA . GLU A 1 399 ? -7.480 -6.831 -4.563 1.00 94.44 399 GLU A CA 1
ATOM 3117 C C . GLU A 1 399 ? -8.020 -5.490 -5.042 1.00 94.44 399 GLU A C 1
ATOM 3119 O O . GLU A 1 399 ? -9.209 -5.188 -4.957 1.00 94.44 399 GLU A O 1
ATOM 3124 N N . PHE A 1 400 ? -7.132 -4.707 -5.640 1.00 95.62 400 PHE A N 1
ATOM 3125 C CA . PHE A 1 400 ? -7.498 -3.549 -6.429 1.00 95.62 400 PHE A CA 1
ATOM 3126 C C . PHE A 1 400 ? -7.482 -3.927 -7.909 1.00 95.62 400 PHE A C 1
ATOM 3128 O O . PHE A 1 400 ? -6.433 -4.273 -8.462 1.00 95.62 400 PHE A O 1
ATOM 3135 N N . VAL A 1 401 ? -8.647 -3.865 -8.553 1.00 97.56 401 VAL A N 1
ATOM 3136 C CA . VAL A 1 401 ? -8.836 -4.293 -9.942 1.00 97.56 401 VAL A CA 1
ATOM 3137 C C . VAL A 1 401 ? -9.064 -3.080 -10.831 1.00 97.56 401 VAL A C 1
ATOM 3139 O O . VAL A 1 401 ? -9.978 -2.285 -10.606 1.00 97.56 401 VAL A O 1
ATOM 3142 N N . VAL A 1 402 ? -8.249 -2.953 -11.876 1.00 97.62 402 VAL A N 1
ATOM 3143 C CA . VAL A 1 402 ? -8.428 -1.952 -12.932 1.00 97.62 402 VAL A CA 1
ATOM 3144 C C . VAL A 1 402 ? -8.936 -2.642 -14.184 1.00 97.62 402 VAL A C 1
ATOM 3146 O O . VAL A 1 402 ? -8.264 -3.514 -14.725 1.00 97.62 402 VAL A O 1
ATOM 3149 N N . THR A 1 403 ? -10.120 -2.253 -14.648 1.00 97.38 403 THR A N 1
ATOM 3150 C CA . THR A 1 403 ? -10.739 -2.778 -15.868 1.00 97.38 403 THR A CA 1
ATOM 3151 C C . THR A 1 403 ? -10.722 -1.721 -16.960 1.00 97.38 403 THR A C 1
ATOM 3153 O O . THR A 1 403 ? -11.168 -0.598 -16.740 1.00 97.38 403 THR A O 1
ATOM 3156 N N . VAL A 1 404 ? -10.247 -2.079 -18.149 1.00 96.25 404 VAL A N 1
ATOM 3157 C CA . VAL A 1 404 ? -10.264 -1.220 -19.338 1.00 96.25 404 VAL A CA 1
ATOM 3158 C C . VAL A 1 404 ? -11.122 -1.881 -20.405 1.00 96.25 404 VAL A C 1
ATOM 3160 O O . VAL A 1 404 ? -10.775 -2.962 -20.877 1.00 96.25 404 VAL A O 1
ATOM 3163 N N . GLU A 1 405 ? -12.238 -1.267 -20.792 1.00 93.31 405 GLU A N 1
ATOM 3164 C CA . GLU A 1 405 ? -13.083 -1.818 -21.857 1.00 93.31 405 GLU A CA 1
ATOM 3165 C C . GLU A 1 405 ? -12.388 -1.741 -23.226 1.00 93.31 405 GLU A C 1
ATOM 3167 O O . GLU A 1 405 ? -11.766 -0.740 -23.586 1.00 93.31 405 GLU A O 1
ATOM 3172 N N . ARG A 1 406 ? -12.500 -2.819 -24.005 1.00 89.06 406 ARG A N 1
ATOM 3173 C CA . ARG A 1 406 ? -12.001 -2.917 -25.380 1.00 89.06 406 ARG A CA 1
ATOM 3174 C C . ARG A 1 406 ? -13.176 -2.704 -26.327 1.00 89.06 406 ARG A C 1
ATOM 3176 O O . ARG A 1 406 ? -14.061 -3.550 -26.433 1.00 89.06 406 ARG A O 1
ATOM 3183 N N . ARG A 1 407 ? -13.194 -1.573 -27.031 1.00 73.38 407 ARG A N 1
ATOM 3184 C CA . ARG A 1 407 ? -14.223 -1.286 -28.043 1.00 73.38 407 ARG A CA 1
ATOM 3185 C C . ARG A 1 407 ? -13.979 -2.134 -29.294 1.00 73.38 407 ARG A C 1
ATOM 3187 O O . ARG A 1 407 ? -12.870 -2.136 -29.832 1.00 73.38 407 ARG A O 1
ATOM 3194 N N . ASN A 1 408 ? -15.012 -2.817 -29.788 1.00 55.62 408 ASN A N 1
ATOM 3195 C CA . ASN A 1 408 ? -14.922 -3.571 -31.039 1.00 55.62 408 ASN A CA 1
ATOM 3196 C C . ASN A 1 408 ? -14.706 -2.630 -32.234 1.00 55.62 408 ASN A C 1
ATOM 3198 O O . ASN A 1 408 ? -15.358 -1.595 -32.361 1.00 55.62 408 ASN A O 1
ATOM 3202 N N . VAL A 1 409 ? -13.776 -2.999 -33.117 1.00 45.59 409 VAL A N 1
ATOM 3203 C CA . VAL A 1 409 ? -13.562 -2.310 -34.395 1.00 45.59 409 VAL A CA 1
ATOM 3204 C C . VAL A 1 409 ? -14.737 -2.674 -35.301 1.00 45.59 409 VAL A C 1
ATOM 3206 O O . VAL A 1 409 ? -14.871 -3.828 -35.698 1.00 45.59 409 VAL A O 1
ATOM 3209 N N . GLY A 1 410 ? -15.627 -1.709 -35.536 1.00 43.47 410 GLY A N 1
ATOM 3210 C CA . GLY A 1 410 ? -16.825 -1.877 -36.363 1.00 43.47 410 GLY A CA 1
ATOM 3211 C C . GLY A 1 410 ? -17.929 -0.839 -36.130 1.00 43.47 410 GLY A C 1
ATOM 3212 O O . GLY A 1 410 ? -18.735 -0.616 -37.025 1.00 43.47 410 GLY A O 1
ATOM 3213 N N . GLU A 1 411 ? -17.965 -0.156 -34.980 1.00 40.69 411 GLU A N 1
ATOM 3214 C CA . GLU A 1 411 ? -19.028 0.832 -34.695 1.00 40.69 411 GLU A CA 1
ATOM 3215 C C . GLU A 1 411 ? -18.672 2.284 -35.062 1.00 40.69 411 GLU A C 1
ATOM 3217 O O . GLU A 1 411 ? -19.566 3.125 -35.145 1.00 40.69 411 GLU A O 1
ATOM 3222 N N . THR A 1 412 ? -17.400 2.602 -35.327 1.00 39.53 412 THR A N 1
ATOM 3223 C CA . THR A 1 412 ? -16.957 3.990 -35.580 1.00 39.53 412 THR A CA 1
ATOM 3224 C C . THR A 1 412 ? -16.640 4.319 -37.038 1.00 39.53 412 THR A C 1
ATOM 3226 O O . THR A 1 412 ? -16.748 5.483 -37.419 1.00 39.53 412 THR A O 1
ATOM 3229 N N . ASP A 1 413 ? -16.347 3.331 -37.885 1.00 38.50 413 ASP A N 1
ATOM 3230 C CA . ASP A 1 413 ? -15.788 3.613 -39.221 1.00 38.50 413 ASP A CA 1
ATOM 3231 C C . ASP A 1 413 ? -16.855 3.730 -40.324 1.00 38.50 413 ASP A C 1
ATOM 3233 O O . ASP A 1 413 ? -16.561 4.126 -41.445 1.00 38.50 413 ASP A O 1
ATOM 3237 N N . ALA A 1 414 ? -18.132 3.491 -40.006 1.00 34.50 414 ALA A N 1
ATOM 3238 C CA . ALA A 1 414 ? -19.237 3.707 -40.947 1.00 34.50 414 ALA A CA 1
ATOM 3239 C C . ALA A 1 414 ? -19.781 5.152 -40.957 1.00 34.50 414 ALA A C 1
ATOM 3241 O O . ALA A 1 414 ? -20.607 5.478 -41.810 1.00 34.50 414 ALA A O 1
ATOM 3242 N N . LYS A 1 415 ? -19.361 6.019 -40.019 1.00 36.41 415 LYS A N 1
ATOM 3243 C CA . LYS A 1 415 ? -19.875 7.401 -39.915 1.00 36.41 415 LYS A CA 1
ATOM 3244 C C . LYS A 1 415 ? -18.911 8.496 -40.377 1.00 36.41 415 LYS A C 1
ATOM 3246 O O . LYS A 1 415 ? -19.395 9.576 -40.687 1.00 36.41 415 LYS A O 1
ATOM 3251 N N . ASN A 1 416 ? -17.608 8.230 -40.492 1.00 33.41 416 ASN A N 1
ATOM 3252 C CA . ASN A 1 416 ? -16.625 9.282 -40.796 1.00 33.41 416 ASN A CA 1
ATOM 3253 C C . ASN A 1 416 ? -16.169 9.353 -42.266 1.00 33.41 416 ASN A C 1
ATOM 3255 O O . ASN A 1 416 ? -15.535 10.333 -42.642 1.00 33.41 416 ASN A O 1
ATOM 3259 N N . ASP A 1 417 ? -16.536 8.390 -43.117 1.00 33.06 417 ASP A N 1
ATOM 3260 C CA . ASP A 1 417 ? -16.112 8.355 -44.532 1.00 33.06 417 ASP A CA 1
ATOM 3261 C C . ASP A 1 417 ? -17.102 9.016 -45.517 1.00 33.06 417 ASP A C 1
ATOM 3263 O O . ASP A 1 417 ? -17.055 8.780 -46.725 1.00 33.06 417 ASP A O 1
ATOM 3267 N N . ARG A 1 418 ? -18.014 9.870 -45.032 1.00 31.86 418 ARG A N 1
ATOM 3268 C CA . ARG A 1 418 ? -18.928 10.654 -45.893 1.00 31.86 418 ARG A CA 1
ATOM 3269 C C . ARG A 1 418 ? -18.947 12.162 -45.635 1.00 31.86 418 ARG A C 1
ATOM 3271 O O . ARG A 1 418 ? -19.842 12.817 -46.150 1.00 31.86 418 ARG A O 1
ATOM 3278 N N . ASP A 1 419 ? -17.977 12.712 -44.906 1.00 33.03 419 ASP A N 1
ATOM 3279 C CA . ASP A 1 419 ? -17.977 14.144 -44.543 1.00 33.03 419 ASP A CA 1
ATOM 3280 C C . ASP A 1 419 ? -16.774 14.943 -45.075 1.00 33.03 419 ASP A C 1
ATOM 3282 O O . ASP A 1 419 ? -16.462 16.027 -44.589 1.00 33.03 419 ASP A O 1
ATOM 3286 N N . SER A 1 420 ? -16.121 14.464 -46.138 1.00 32.94 420 SER A N 1
ATOM 3287 C CA . SER A 1 420 ? -15.216 15.294 -46.945 1.00 32.94 420 SER A CA 1
ATOM 3288 C C . SER A 1 420 ? -15.776 15.486 -48.351 1.00 32.94 420 SER A C 1
ATOM 3290 O O . SER A 1 420 ? -15.235 14.936 -49.301 1.00 32.94 420 SER A O 1
ATOM 3292 N N . ASP A 1 421 ? -16.921 16.162 -48.454 1.00 31.97 421 ASP A N 1
ATOM 3293 C CA . ASP A 1 421 ? -17.313 16.986 -49.609 1.00 31.97 421 ASP A CA 1
ATOM 3294 C C . ASP A 1 421 ? -18.773 17.439 -49.451 1.00 31.97 421 ASP A C 1
ATOM 3296 O O . ASP A 1 421 ? -19.695 16.747 -49.890 1.00 31.97 421 ASP A O 1
ATOM 3300 N N . ARG A 1 422 ? -18.977 18.619 -48.843 1.00 28.88 422 ARG A N 1
ATOM 3301 C CA . ARG A 1 422 ? -19.855 19.713 -49.321 1.00 28.88 422 ARG A CA 1
ATOM 3302 C C . ARG A 1 422 ? -20.218 20.680 -48.192 1.00 28.88 422 ARG A C 1
ATOM 3304 O O . ARG A 1 422 ? -21.004 20.357 -47.308 1.00 28.88 422 ARG A O 1
ATOM 3311 N N . ASP A 1 423 ? -19.694 21.894 -48.327 1.00 30.66 423 ASP A N 1
ATOM 3312 C CA . ASP A 1 423 ? -20.275 23.114 -47.775 1.00 30.66 423 ASP A CA 1
ATOM 3313 C C . ASP A 1 423 ? -21.752 23.288 -48.178 1.00 30.66 423 ASP A C 1
ATOM 3315 O O . ASP A 1 423 ? -22.178 22.894 -49.268 1.00 30.66 423 ASP A O 1
ATOM 3319 N N . ASP A 1 424 ? -22.477 23.972 -47.291 1.00 33.88 424 ASP A N 1
ATOM 3320 C CA . ASP A 1 424 ? -23.706 24.736 -47.513 1.00 33.88 424 ASP A CA 1
ATOM 3321 C C . ASP A 1 424 ? -24.876 24.056 -48.247 1.00 33.88 424 ASP A C 1
ATOM 3323 O O . ASP A 1 424 ? -25.002 24.106 -49.478 1.00 33.88 424 ASP A O 1
ATOM 3327 N N . ARG A 1 425 ? -25.866 23.604 -47.459 1.00 25.19 425 ARG A N 1
ATOM 3328 C CA . ARG A 1 425 ? -27.244 24.143 -47.505 1.00 25.19 425 ARG A CA 1
ATOM 3329 C C . ARG A 1 425 ? -28.188 23.447 -46.524 1.00 25.19 425 ARG A C 1
ATOM 3331 O O . ARG A 1 425 ? -28.198 22.226 -46.411 1.00 25.19 425 ARG A O 1
ATOM 3338 N N . ASP A 1 426 ? -29.036 24.265 -45.900 1.00 36.88 426 ASP A N 1
ATOM 3339 C CA . ASP A 1 426 ? -30.317 23.915 -45.275 1.00 36.88 426 ASP A CA 1
ATOM 3340 C C . ASP A 1 426 ? -30.945 22.609 -45.787 1.00 36.88 426 ASP A C 1
ATOM 3342 O O . ASP A 1 426 ? -31.219 22.490 -46.987 1.00 36.88 426 ASP A O 1
ATOM 3346 N N . LYS A 1 427 ? -31.286 21.697 -44.861 1.00 29.62 427 LYS A N 1
ATOM 3347 C CA . LYS A 1 427 ? -32.478 20.830 -44.946 1.00 29.62 427 LYS A CA 1
ATOM 3348 C C . LYS A 1 427 ? -32.744 20.054 -43.645 1.00 29.62 427 LYS A C 1
ATOM 3350 O O . LYS A 1 427 ? -32.102 19.058 -43.351 1.00 29.62 427 LYS A O 1
ATOM 3355 N N . LEU A 1 428 ? -33.744 20.562 -42.919 1.00 26.17 428 LEU A N 1
ATOM 3356 C CA . LEU A 1 428 ? -34.939 19.860 -42.420 1.00 26.17 428 LEU A CA 1
ATOM 3357 C C . LEU A 1 428 ? -34.779 18.599 -41.542 1.00 26.17 428 LEU A C 1
ATOM 3359 O O . LEU A 1 428 ? -34.322 17.544 -41.968 1.00 26.17 428 LEU A O 1
ATOM 3363 N N . LEU A 1 429 ? -35.312 18.737 -40.322 1.00 25.84 429 LEU A N 1
ATOM 3364 C CA . LEU A 1 429 ? -35.767 17.671 -39.428 1.00 25.84 429 LEU A CA 1
ATOM 3365 C C . LEU A 1 429 ? -36.742 16.732 -40.157 1.00 25.84 429 LEU A C 1
ATOM 3367 O O . LEU A 1 429 ? -37.666 17.219 -40.803 1.00 25.84 429 LEU A O 1
ATOM 3371 N N . ASN A 1 430 ? -36.594 15.420 -39.966 1.00 26.89 430 ASN A N 1
ATOM 3372 C CA . ASN A 1 430 ? -37.678 14.462 -40.174 1.00 26.89 430 ASN A CA 1
ATOM 3373 C C . ASN A 1 430 ? -38.055 13.821 -38.831 1.00 26.89 430 ASN A C 1
ATOM 3375 O O . ASN A 1 430 ? -37.197 13.363 -38.081 1.00 26.89 430 ASN A O 1
ATOM 3379 N N . GLU A 1 431 ? -39.360 13.808 -38.568 1.00 34.50 431 GLU A N 1
ATOM 3380 C CA . GLU A 1 431 ? -40.086 13.390 -37.358 1.00 34.50 431 GLU A CA 1
ATOM 3381 C C . GLU A 1 431 ? -40.072 11.873 -37.048 1.00 34.50 431 GLU A C 1
ATOM 3383 O O . GLU A 1 431 ? -40.863 11.411 -36.239 1.00 34.50 431 GLU A O 1
ATOM 3388 N N . SER A 1 432 ? -39.208 11.045 -37.643 1.00 37.59 432 SER A N 1
ATOM 3389 C CA . SER A 1 432 ? -39.502 9.601 -37.751 1.00 37.59 432 SER A CA 1
ATOM 3390 C C . SER A 1 432 ? -38.813 8.628 -36.776 1.00 37.59 432 SER A C 1
ATOM 3392 O O . SER A 1 432 ? -38.911 7.422 -36.998 1.00 37.59 432 SER A O 1
ATOM 3394 N N . ASP A 1 433 ? -38.144 9.076 -35.708 1.00 38.34 433 ASP A N 1
ATOM 3395 C CA . ASP A 1 433 ? -37.422 8.152 -34.800 1.00 38.34 433 ASP A CA 1
ATOM 3396 C C . ASP A 1 433 ? -38.066 7.943 -33.415 1.00 38.34 433 ASP A C 1
ATOM 3398 O O . ASP A 1 433 ? -37.603 7.092 -32.654 1.00 38.34 433 ASP A O 1
ATOM 3402 N N . LEU A 1 434 ? -39.168 8.635 -33.096 1.00 35.69 434 LEU A N 1
ATOM 3403 C CA . LEU A 1 434 ? -39.912 8.440 -31.838 1.00 35.69 434 LEU A CA 1
ATOM 3404 C C . LEU A 1 434 ? -41.113 7.480 -31.965 1.00 35.69 434 LEU A C 1
ATOM 3406 O O . LEU A 1 434 ? -41.559 6.933 -30.961 1.00 35.69 434 LEU A O 1
ATOM 3410 N N . ASP A 1 435 ? -41.563 7.168 -33.184 1.00 35.44 435 ASP A N 1
ATOM 3411 C CA . ASP A 1 435 ? -42.754 6.331 -33.431 1.00 35.44 435 ASP A CA 1
ATOM 3412 C C . ASP A 1 435 ? -42.500 4.808 -33.408 1.00 35.44 435 ASP A C 1
ATOM 3414 O O . ASP A 1 435 ? -43.409 4.013 -33.648 1.00 35.44 435 ASP A O 1
ATOM 3418 N N . LYS A 1 436 ? -41.277 4.343 -33.115 1.00 37.38 436 LYS A N 1
ATOM 3419 C CA . LYS A 1 436 ? -40.953 2.898 -33.151 1.00 37.38 436 LYS A CA 1
ATOM 3420 C C . LYS A 1 436 ? -41.216 2.128 -31.856 1.00 37.38 436 LYS A C 1
ATOM 3422 O O . LYS A 1 436 ? -40.887 0.945 -31.789 1.00 37.38 436 LYS A O 1
ATOM 3427 N N . VAL A 1 437 ? -41.865 2.731 -30.864 1.00 33.47 437 VAL A N 1
ATOM 3428 C CA . VAL A 1 437 ? -42.312 2.018 -29.659 1.00 33.47 437 VAL A CA 1
ATOM 3429 C C . VAL A 1 437 ? -43.837 1.970 -29.645 1.00 33.47 437 VAL A C 1
ATOM 3431 O O . VAL A 1 437 ? -44.481 2.720 -28.923 1.00 33.47 437 VAL A O 1
ATOM 3434 N N . ASN A 1 438 ? -44.431 1.093 -30.466 1.00 30.52 438 ASN A N 1
ATOM 3435 C CA . ASN A 1 438 ? -45.849 0.762 -30.327 1.00 30.52 438 ASN A CA 1
ATOM 3436 C C . ASN A 1 438 ? -46.013 -0.525 -29.506 1.00 30.52 438 ASN A C 1
ATOM 3438 O O . ASN A 1 438 ? -45.450 -1.576 -29.822 1.00 30.52 438 ASN A O 1
ATOM 3442 N N . ILE A 1 439 ? -46.766 -0.381 -28.421 1.00 36.53 439 ILE A N 1
ATOM 3443 C CA . ILE A 1 439 ? -46.955 -1.310 -27.311 1.00 36.53 439 ILE A CA 1
ATOM 3444 C C . ILE A 1 439 ? -47.964 -2.393 -27.717 1.00 36.53 439 ILE A C 1
ATOM 3446 O O . ILE A 1 439 ? -49.074 -2.084 -28.145 1.00 36.53 439 ILE A O 1
ATOM 3450 N N . LYS A 1 440 ? -47.624 -3.676 -27.526 1.00 28.67 440 LYS A N 1
ATOM 3451 C CA . LYS A 1 440 ? -48.649 -4.716 -27.356 1.00 28.67 440 LYS A CA 1
ATOM 3452 C C . LYS A 1 440 ? -49.030 -4.750 -25.881 1.00 28.67 440 LYS A C 1
ATOM 3454 O O . LYS A 1 440 ? -48.262 -5.243 -25.062 1.00 28.67 440 LYS A O 1
ATOM 3459 N N . GLN A 1 441 ? -50.199 -4.193 -25.578 1.00 31.16 441 GLN A N 1
ATOM 3460 C CA . GLN A 1 441 ? -50.852 -4.305 -24.278 1.00 31.16 441 GLN A CA 1
ATOM 3461 C C . GLN A 1 441 ? -51.040 -5.782 -23.927 1.00 31.16 441 GLN A C 1
ATOM 3463 O O . GLN A 1 441 ? -51.588 -6.544 -24.720 1.00 31.16 441 GLN A O 1
ATOM 3468 N N . ASN A 1 442 ? -50.606 -6.165 -22.733 1.00 28.42 442 ASN A N 1
ATOM 3469 C CA . ASN A 1 442 ? -51.233 -7.240 -21.982 1.00 28.42 442 ASN A CA 1
ATOM 3470 C C . ASN A 1 442 ? -51.246 -6.805 -20.520 1.00 28.42 442 ASN A C 1
ATOM 3472 O O . ASN A 1 442 ? -50.196 -6.577 -19.924 1.00 28.42 442 ASN A O 1
ATOM 3476 N N . ASP A 1 443 ? -52.460 -6.659 -19.998 1.00 40.22 443 ASP A N 1
ATOM 3477 C CA . ASP A 1 443 ? -52.775 -6.193 -18.655 1.00 40.22 443 ASP A CA 1
ATOM 3478 C C . ASP A 1 443 ? -52.040 -7.002 -17.579 1.00 40.22 443 ASP A C 1
ATOM 3480 O O . ASP A 1 443 ? -52.293 -8.205 -17.439 1.00 40.22 443 ASP A O 1
ATOM 3484 N N . ARG A 1 444 ? -51.164 -6.329 -16.813 1.00 33.81 444 ARG A N 1
ATOM 3485 C CA . ARG A 1 444 ? -50.864 -6.567 -15.382 1.00 33.81 444 ARG A CA 1
ATOM 3486 C C . ARG A 1 444 ? -49.852 -5.533 -14.840 1.00 33.81 444 ARG A C 1
ATOM 3488 O O . ARG A 1 444 ? -48.726 -5.473 -15.314 1.00 33.81 444 ARG A O 1
ATOM 3495 N N . ASP A 1 445 ? -50.301 -4.793 -13.820 1.00 38.53 445 ASP A N 1
ATOM 3496 C CA . ASP A 1 445 ? -49.594 -3.910 -12.865 1.00 38.53 445 ASP A CA 1
ATOM 3497 C C . ASP A 1 445 ? -48.618 -2.831 -13.404 1.00 38.53 445 ASP A C 1
ATOM 3499 O O . ASP A 1 445 ? -47.394 -2.966 -13.397 1.00 38.53 445 ASP A O 1
ATOM 3503 N N . ASP A 1 446 ? -49.190 -1.672 -13.762 1.00 43.84 446 ASP A N 1
ATOM 3504 C CA . ASP A 1 446 ? -48.521 -0.464 -14.275 1.00 43.84 446 ASP A CA 1
ATOM 3505 C C . ASP A 1 446 ? -47.870 0.416 -13.184 1.00 43.84 446 ASP A C 1
ATOM 3507 O O . ASP A 1 446 ? -48.376 1.481 -12.827 1.00 43.84 446 ASP A O 1
ATOM 3511 N N . ARG A 1 447 ? -46.706 0.006 -12.665 1.00 42.00 447 ARG A N 1
ATOM 3512 C CA . ARG A 1 447 ? -45.736 0.946 -12.048 1.00 42.00 447 ARG A CA 1
ATOM 3513 C C . ARG A 1 447 ? -44.289 0.700 -12.476 1.00 42.00 447 ARG A C 1
ATOM 3515 O O . ARG A 1 447 ? -43.539 1.661 -12.630 1.00 42.00 447 ARG A O 1
ATOM 3522 N N . ASP A 1 448 ? -43.915 -0.546 -12.754 1.00 37.25 448 ASP A N 1
ATOM 3523 C CA . ASP A 1 448 ? -42.540 -0.890 -13.142 1.00 37.25 448 ASP A CA 1
ATOM 3524 C C . ASP A 1 448 ? -42.244 -0.578 -14.624 1.00 37.25 448 ASP A C 1
ATOM 3526 O O . ASP A 1 448 ? -41.157 -0.092 -14.951 1.00 37.25 448 ASP A O 1
ATOM 3530 N N . ASN A 1 449 ? -43.239 -0.716 -15.511 1.00 38.41 449 ASN A N 1
ATOM 3531 C CA . ASN A 1 449 ? -43.095 -0.405 -16.942 1.00 38.41 449 ASN A CA 1
ATOM 3532 C C . ASN A 1 449 ? -42.824 1.087 -17.211 1.00 38.41 449 ASN A C 1
ATOM 3534 O O . ASN A 1 449 ? -42.048 1.430 -18.101 1.00 38.41 449 ASN A O 1
ATOM 3538 N N . GLU A 1 450 ? -43.406 1.999 -16.428 1.00 41.91 450 GLU A N 1
ATOM 3539 C CA . GLU A 1 450 ? -43.209 3.447 -16.605 1.00 41.91 450 GLU A CA 1
ATOM 3540 C C . GLU A 1 450 ? -41.775 3.882 -16.238 1.00 41.91 450 GLU A C 1
ATOM 3542 O O . GLU A 1 450 ? -41.190 4.780 -16.860 1.00 41.91 450 GLU A O 1
ATOM 3547 N N . VAL A 1 451 ? -41.172 3.212 -15.247 1.00 43.41 451 VAL A N 1
ATOM 3548 C CA . VAL A 1 451 ? -39.781 3.425 -14.819 1.00 43.41 451 VAL A CA 1
ATOM 3549 C C . VAL A 1 451 ? -38.805 2.903 -15.872 1.00 43.41 451 VAL A C 1
ATOM 3551 O O . VAL A 1 451 ? -37.819 3.581 -16.174 1.00 43.41 451 VAL A O 1
ATOM 3554 N N . GLU A 1 452 ? -39.098 1.752 -16.472 1.00 38.59 452 GLU A N 1
ATOM 3555 C CA . GLU A 1 452 ? -38.257 1.141 -17.501 1.00 38.59 452 GLU A CA 1
ATOM 3556 C C . GLU A 1 452 ? -38.299 1.937 -18.820 1.00 38.59 452 GLU A C 1
ATOM 3558 O O . GLU A 1 452 ? -37.248 2.244 -19.392 1.00 38.59 452 GLU A O 1
ATOM 3563 N N . ILE A 1 453 ? -39.481 2.416 -19.232 1.00 44.38 453 ILE A N 1
ATOM 3564 C CA . ILE A 1 453 ? -39.658 3.255 -20.432 1.00 44.38 453 ILE A CA 1
ATOM 3565 C C . ILE A 1 453 ? -38.945 4.611 -20.281 1.00 44.38 453 ILE A C 1
ATOM 3567 O O . ILE A 1 453 ? -38.231 5.034 -21.195 1.00 44.38 453 ILE A O 1
ATOM 3571 N N . THR A 1 454 ? -39.036 5.276 -19.118 1.00 51.84 454 THR A N 1
ATOM 3572 C CA . THR A 1 454 ? -38.296 6.539 -18.890 1.00 51.84 454 THR A CA 1
ATOM 3573 C C . THR A 1 454 ? -36.779 6.338 -18.820 1.00 51.84 454 THR A C 1
ATOM 3575 O O . THR A 1 454 ? -36.027 7.222 -19.239 1.00 51.84 454 THR A O 1
ATOM 3578 N N . HIS A 1 455 ? -36.299 5.185 -18.343 1.00 51.41 455 HIS A N 1
ATOM 3579 C CA . HIS A 1 455 ? -34.866 4.880 -18.281 1.00 51.41 455 HIS A CA 1
ATOM 3580 C C . HIS A 1 455 ? -34.267 4.586 -19.668 1.00 51.41 455 HIS A C 1
ATOM 3582 O O . HIS A 1 455 ? -33.157 5.034 -19.975 1.00 51.41 455 HIS A O 1
ATOM 3588 N N . ILE A 1 456 ? -35.016 3.896 -20.534 1.00 49.22 456 ILE A N 1
ATOM 3589 C CA . ILE A 1 456 ? -34.648 3.662 -21.939 1.00 49.22 456 ILE A CA 1
ATOM 3590 C C . ILE A 1 456 ? -34.650 4.987 -22.716 1.00 49.22 456 ILE A C 1
ATOM 3592 O O . ILE A 1 456 ? -33.675 5.294 -23.406 1.00 49.22 456 ILE A O 1
ATOM 3596 N N . ALA A 1 457 ? -35.675 5.824 -22.529 1.00 53.47 457 ALA A N 1
ATOM 3597 C CA . ALA A 1 457 ? -35.753 7.138 -23.162 1.00 53.47 457 ALA A CA 1
ATOM 3598 C C . ALA A 1 457 ? -34.610 8.071 -22.706 1.00 53.47 457 ALA A C 1
ATOM 3600 O O . ALA A 1 457 ? -34.017 8.763 -23.530 1.00 53.47 457 ALA A O 1
ATOM 3601 N N . TYR A 1 458 ? -34.205 8.028 -21.427 1.00 59.50 458 TYR A N 1
ATOM 3602 C CA . TYR A 1 458 ? -33.061 8.806 -20.929 1.00 59.50 458 TYR A CA 1
ATOM 3603 C C . TYR A 1 458 ? -31.720 8.361 -21.538 1.00 59.50 458 TYR A C 1
ATOM 3605 O O . TYR A 1 458 ? -30.834 9.189 -21.777 1.00 59.50 458 TYR A O 1
ATOM 3613 N N . LYS A 1 459 ? -31.546 7.060 -21.818 1.00 57.41 459 LYS A N 1
ATOM 3614 C CA . LYS A 1 459 ? -30.344 6.546 -22.499 1.00 57.41 459 LYS A CA 1
ATOM 3615 C C . LYS A 1 459 ? -30.232 7.061 -23.936 1.00 57.41 459 LYS A C 1
ATOM 3617 O O . LYS A 1 459 ? -29.111 7.340 -24.359 1.00 57.41 459 LYS A O 1
ATOM 3622 N N . ALA A 1 460 ? -31.360 7.262 -24.620 1.00 61.22 460 ALA A N 1
ATOM 3623 C CA . ALA A 1 460 ? -31.427 7.787 -25.985 1.00 61.22 460 ALA A CA 1
ATOM 3624 C C . ALA A 1 460 ? -31.184 9.308 -26.098 1.00 61.22 460 ALA A C 1
ATOM 3626 O O . ALA A 1 460 ? -30.924 9.802 -27.194 1.00 61.22 460 ALA A O 1
ATOM 3627 N N . LEU A 1 461 ? -31.223 10.058 -24.988 1.00 74.94 461 LEU A N 1
ATOM 3628 C CA . LEU A 1 461 ? -30.964 11.501 -25.003 1.00 74.94 461 LEU A CA 1
ATOM 3629 C C . LEU A 1 461 ? -29.503 11.818 -25.347 1.00 74.94 461 LEU A C 1
ATOM 3631 O O . LEU A 1 461 ? -28.562 11.225 -24.797 1.00 74.94 461 LEU A O 1
ATOM 3635 N N . ASN A 1 462 ? -29.318 12.820 -26.207 1.00 77.00 462 ASN A N 1
ATOM 3636 C CA . ASN A 1 462 ? -27.996 13.332 -26.555 1.00 77.00 462 ASN A CA 1
ATOM 3637 C C . ASN A 1 462 ? -27.379 14.150 -25.400 1.00 77.00 462 ASN A C 1
ATOM 3639 O O . ASN A 1 462 ? -28.041 14.479 -24.412 1.00 77.00 462 ASN A O 1
ATOM 3643 N N . GLY A 1 463 ? -26.083 14.463 -25.512 1.00 73.81 463 GLY A N 1
ATOM 3644 C CA . GLY A 1 463 ? -25.340 15.167 -24.460 1.00 73.81 463 GLY A CA 1
ATOM 3645 C C . GLY A 1 463 ? -25.969 16.507 -24.066 1.00 73.81 463 GLY A C 1
ATOM 3646 O O . GLY A 1 463 ? -26.131 16.775 -22.880 1.00 73.81 463 GLY A O 1
ATOM 3647 N N . THR A 1 464 ? -26.416 17.295 -25.046 1.00 78.25 464 THR A N 1
ATOM 3648 C CA . THR A 1 464 ? -27.058 18.599 -24.818 1.00 78.25 464 THR A CA 1
ATOM 3649 C C . THR A 1 464 ? -28.383 18.466 -24.068 1.00 78.25 464 THR A C 1
ATOM 3651 O O . THR A 1 464 ? -28.659 19.235 -23.157 1.00 78.25 464 THR A O 1
ATOM 3654 N N . GLN A 1 465 ? -29.203 17.467 -24.394 1.00 85.50 465 GLN A N 1
ATOM 3655 C CA . GLN A 1 465 ? -30.468 17.219 -23.697 1.00 85.50 465 GLN A CA 1
ATOM 3656 C C . GLN A 1 465 ? -30.252 16.802 -22.237 1.00 85.50 465 GLN A C 1
ATOM 3658 O O . GLN A 1 465 ? -30.953 17.288 -21.349 1.00 85.50 465 GLN A O 1
ATOM 3663 N N . LYS A 1 466 ? -29.262 15.936 -21.973 1.00 85.75 466 LYS A N 1
ATOM 3664 C CA . LYS A 1 466 ? -28.894 15.532 -20.604 1.00 85.75 466 LYS A CA 1
ATOM 3665 C C . LYS A 1 466 ? -28.392 16.720 -19.783 1.00 85.75 466 LYS A C 1
ATOM 3667 O O . LYS A 1 466 ? -28.766 16.845 -18.618 1.00 85.75 466 LYS A O 1
ATOM 3672 N N . ASP A 1 467 ? -27.616 17.601 -20.406 1.00 88.12 467 ASP A N 1
ATOM 3673 C CA . ASP A 1 467 ? -27.122 18.831 -19.787 1.00 88.12 467 ASP A CA 1
ATOM 3674 C C . ASP A 1 467 ? -28.271 19.786 -19.419 1.00 88.12 467 ASP A C 1
ATOM 3676 O O . ASP A 1 467 ? -28.380 20.208 -18.269 1.00 88.12 467 ASP A O 1
ATOM 3680 N N . ILE A 1 468 ? -29.236 20.006 -20.327 1.00 87.88 468 ILE A N 1
ATOM 3681 C CA . ILE A 1 468 ? -30.442 20.811 -20.045 1.00 87.88 468 ILE A CA 1
ATOM 3682 C C . ILE A 1 468 ? -31.227 20.247 -18.855 1.00 87.88 468 ILE A C 1
ATOM 3684 O O . ILE A 1 468 ? -31.618 21.002 -17.961 1.00 87.88 468 ILE A O 1
ATOM 3688 N N . ILE A 1 469 ? -31.465 18.931 -18.817 1.00 88.12 469 ILE A N 1
ATOM 3689 C CA . ILE A 1 469 ? -32.208 18.294 -17.717 1.00 88.12 469 ILE A CA 1
ATOM 3690 C C . ILE A 1 469 ? -31.471 18.491 -16.392 1.00 88.12 469 ILE A C 1
ATOM 3692 O O . ILE A 1 469 ? -32.097 18.808 -15.376 1.00 88.12 469 ILE A O 1
ATOM 3696 N N . GLN A 1 470 ? -30.148 18.315 -16.391 1.00 87.94 470 GLN A N 1
ATOM 3697 C CA . GLN A 1 470 ? -29.336 18.495 -15.196 1.00 87.94 470 GLN A CA 1
ATOM 3698 C C . GLN A 1 470 ? -29.329 19.958 -14.740 1.00 87.94 470 GLN A C 1
ATOM 3700 O O . GLN A 1 470 ? -29.519 20.222 -13.550 1.00 87.94 470 GLN A O 1
ATOM 3705 N N . PHE A 1 471 ? -29.207 20.906 -15.669 1.00 91.50 471 PHE A N 1
ATOM 3706 C CA . PHE A 1 471 ? -29.275 22.339 -15.390 1.00 91.50 471 PHE A CA 1
ATOM 3707 C C . PHE A 1 471 ? -30.636 22.761 -14.814 1.00 91.50 471 PHE A C 1
ATOM 3709 O O . PHE A 1 471 ? -30.705 23.611 -13.923 1.00 91.50 471 PHE A O 1
ATOM 3716 N N . CYS A 1 472 ? -31.715 22.100 -15.241 1.00 91.88 472 CYS A N 1
ATOM 3717 C CA . CYS A 1 472 ? -33.068 22.290 -14.719 1.00 91.88 472 CYS A CA 1
ATOM 3718 C C . CYS A 1 472 ? -33.323 21.595 -13.366 1.00 91.88 472 CYS A C 1
ATOM 3720 O O . CYS A 1 472 ? -34.459 21.601 -12.893 1.00 91.88 472 CYS A O 1
ATOM 3722 N N . SER A 1 473 ? -32.316 21.017 -12.693 1.00 88.81 473 SER A N 1
ATOM 3723 C CA . SER A 1 473 ? -32.486 20.445 -11.337 1.00 88.81 473 SER A CA 1
ATOM 3724 C C . SER A 1 473 ? -33.008 21.468 -10.314 1.00 88.81 473 SER A C 1
ATOM 3726 O O . SER A 1 473 ? -33.621 21.101 -9.308 1.00 88.81 473 SER A O 1
ATOM 3728 N N . ILE A 1 474 ? -32.818 22.758 -10.600 1.00 88.31 474 ILE A N 1
ATOM 3729 C CA . ILE A 1 474 ? -33.527 23.874 -9.975 1.00 88.31 474 ILE A CA 1
ATOM 3730 C C . ILE A 1 474 ? -34.266 24.691 -11.048 1.00 88.31 474 ILE A C 1
ATOM 3732 O O . ILE A 1 474 ? -33.828 24.691 -12.194 1.00 88.31 474 ILE A O 1
ATOM 3736 N N . PRO A 1 475 ? -35.374 25.387 -10.722 1.00 92.69 475 PRO A N 1
ATOM 3737 C CA . PRO A 1 475 ? -36.176 26.078 -11.731 1.00 92.69 475 PRO A CA 1
ATOM 3738 C C . PRO A 1 475 ? -35.396 27.134 -12.532 1.00 92.69 475 PRO A C 1
ATOM 3740 O O . PRO A 1 475 ? -34.807 28.054 -11.952 1.00 92.69 475 PRO A O 1
ATOM 3743 N N . ARG A 1 476 ? -35.447 27.034 -13.865 1.00 93.69 476 ARG A N 1
ATOM 3744 C CA . ARG A 1 476 ? -34.786 27.930 -14.832 1.00 93.69 476 ARG A CA 1
ATOM 3745 C C . ARG A 1 476 ? -35.763 28.482 -15.858 1.00 93.69 476 ARG A C 1
ATOM 3747 O O . ARG A 1 476 ? -36.690 27.797 -16.269 1.00 93.69 476 ARG A O 1
ATOM 3754 N N . SER A 1 477 ? -35.565 29.717 -16.293 1.00 93.75 477 SER A N 1
ATOM 3755 C CA . SER A 1 477 ? -36.295 30.290 -17.426 1.00 93.75 477 SER A CA 1
ATOM 3756 C C . SER A 1 477 ? -35.794 29.709 -18.753 1.00 93.75 477 SER A C 1
ATOM 3758 O O . SER A 1 477 ? -34.650 29.268 -18.860 1.00 93.75 477 SER A O 1
ATOM 3760 N N . ALA A 1 478 ? -36.624 29.754 -19.801 1.00 90.19 478 ALA A N 1
ATOM 3761 C CA . ALA A 1 478 ? -36.206 29.318 -21.139 1.00 90.19 478 ALA A CA 1
ATOM 3762 C C . ALA A 1 478 ? -34.984 30.093 -21.662 1.00 90.19 478 ALA A C 1
ATOM 3764 O O . ALA A 1 478 ? -34.169 29.536 -22.390 1.00 90.19 478 ALA A O 1
ATOM 3765 N N . ARG A 1 479 ? -34.835 31.363 -21.269 1.00 90.19 479 ARG A N 1
ATOM 3766 C CA . ARG A 1 479 ? -33.675 32.183 -21.626 1.00 90.19 479 ARG A CA 1
ATOM 3767 C C . ARG A 1 479 ? -32.389 31.665 -20.996 1.00 90.19 479 ARG A C 1
ATOM 3769 O O . ARG A 1 479 ? -31.433 31.442 -21.724 1.00 90.19 479 ARG A O 1
ATOM 3776 N N . GLU A 1 480 ? -32.401 31.404 -19.691 1.00 91.19 480 GLU A N 1
ATOM 3777 C CA . GLU A 1 480 ? -31.238 30.851 -18.983 1.00 91.19 480 GLU A CA 1
ATOM 3778 C C . GLU A 1 480 ? -30.837 29.479 -19.537 1.00 91.19 480 GLU A C 1
ATOM 3780 O O . GLU A 1 480 ? -29.653 29.190 -19.658 1.00 91.19 480 GLU A O 1
ATOM 3785 N N . ILE A 1 481 ? -31.816 28.639 -19.894 1.00 91.81 481 ILE A N 1
ATOM 3786 C CA . ILE A 1 481 ? -31.549 27.318 -20.480 1.00 91.81 481 ILE A CA 1
ATOM 3787 C C . ILE A 1 481 ? -30.862 27.461 -21.838 1.00 91.81 481 ILE A C 1
ATOM 3789 O O . ILE A 1 481 ? -29.844 26.817 -22.066 1.00 91.81 481 ILE A O 1
ATOM 3793 N N . LEU A 1 482 ? -31.399 28.298 -22.732 1.00 90.56 482 LEU A N 1
ATOM 3794 C CA . LEU A 1 482 ? -30.828 28.485 -24.067 1.00 90.56 482 LEU A CA 1
ATOM 3795 C C . LEU A 1 482 ? -29.442 29.131 -24.008 1.00 90.56 482 LEU A C 1
ATOM 3797 O O . LEU A 1 482 ? -28.534 28.654 -24.681 1.00 90.56 482 LEU A O 1
ATOM 3801 N N . GLU A 1 483 ? -29.251 30.147 -23.166 1.00 89.38 483 GLU A N 1
ATOM 3802 C CA . GLU A 1 483 ? -27.944 30.787 -22.983 1.00 89.38 483 GLU A CA 1
ATOM 3803 C C . GLU A 1 483 ? -26.907 29.793 -22.431 1.00 89.38 483 GLU A C 1
ATOM 3805 O O . GLU A 1 483 ? -25.764 29.795 -22.884 1.00 89.38 483 GLU A O 1
ATOM 3810 N N . HIS A 1 484 ? -27.308 28.888 -21.528 1.00 89.25 484 HIS A N 1
ATOM 3811 C CA . HIS A 1 484 ? -26.430 27.852 -20.979 1.00 89.25 484 HIS A CA 1
ATOM 3812 C C . HIS A 1 484 ? -25.898 26.887 -22.047 1.00 89.25 484 HIS A C 1
ATOM 3814 O O . HIS A 1 484 ? -24.715 26.558 -22.034 1.00 89.25 484 HIS A O 1
ATOM 3820 N N . ILE A 1 485 ? -26.741 26.495 -23.007 1.00 89.12 485 ILE A N 1
ATOM 3821 C CA . ILE A 1 485 ? -26.333 25.642 -24.134 1.00 89.12 485 ILE A CA 1
ATOM 3822 C C . ILE A 1 485 ? -25.771 26.435 -25.328 1.00 89.12 485 ILE A C 1
ATOM 3824 O O . ILE A 1 485 ? -25.542 25.860 -26.392 1.00 89.12 485 ILE A O 1
ATOM 3828 N N . GLY A 1 486 ? -25.552 27.747 -25.176 1.00 86.31 486 GLY A N 1
ATOM 3829 C CA . GLY A 1 486 ? -24.922 28.604 -26.185 1.00 86.31 486 GLY A CA 1
ATOM 3830 C C . GLY A 1 486 ? -25.848 29.130 -27.288 1.00 86.31 486 GLY A C 1
ATOM 3831 O O . GLY A 1 486 ? -25.364 29.533 -28.343 1.00 86.31 486 GLY A O 1
ATOM 3832 N N . TYR A 1 487 ? -27.167 29.148 -27.074 1.00 89.56 487 TYR A N 1
ATOM 3833 C CA . TYR A 1 487 ? -28.163 29.629 -28.038 1.00 89.56 487 TYR A CA 1
ATOM 3834 C C . TYR A 1 487 ? -28.859 30.913 -27.572 1.00 89.56 487 TYR A C 1
ATOM 3836 O O . TYR A 1 487 ? -29.126 31.126 -26.391 1.00 89.56 487 TYR A O 1
ATOM 3844 N N . SER A 1 488 ? -29.221 31.771 -28.527 1.00 79.94 488 SER A N 1
ATOM 3845 C CA . SER A 1 488 ? -30.001 32.978 -28.249 1.00 79.94 488 SER A CA 1
ATOM 3846 C C . SER A 1 488 ? -31.466 32.652 -27.936 1.00 79.94 488 SER A C 1
ATOM 3848 O O . SER A 1 488 ? -32.041 31.677 -28.440 1.00 79.94 488 SER A O 1
ATOM 3850 N N . TYR A 1 489 ? -32.093 33.495 -27.111 1.00 88.94 489 TYR A N 1
ATOM 3851 C CA . TYR A 1 489 ? -33.506 33.365 -26.765 1.00 88.94 489 TYR A CA 1
ATOM 3852 C C . TYR A 1 489 ? -34.400 33.678 -27.970 1.00 88.94 489 TYR A C 1
ATOM 3854 O O . TYR A 1 489 ? -34.648 34.840 -28.294 1.00 88.94 489 TYR A O 1
ATOM 3862 N N . HIS A 1 490 ? -34.889 32.625 -28.624 1.00 85.00 490 HIS A N 1
ATOM 3863 C CA . HIS A 1 490 ? -35.797 32.714 -29.763 1.00 85.00 490 HIS A CA 1
ATOM 3864 C C . HIS A 1 490 ? -36.822 31.562 -29.727 1.00 85.00 490 HIS A C 1
ATOM 3866 O O . HIS A 1 490 ? -36.437 30.438 -29.384 1.00 85.00 490 HIS A O 1
ATOM 3872 N N . PRO A 1 491 ? -38.102 31.775 -30.105 1.00 80.75 491 PRO A N 1
ATOM 3873 C CA . PRO A 1 491 ? -39.139 30.736 -30.057 1.00 80.75 491 PRO A CA 1
ATOM 3874 C C . PRO A 1 491 ? -38.780 29.435 -30.790 1.00 80.75 491 PRO A C 1
ATOM 3876 O O . PRO A 1 491 ? -39.113 28.346 -30.328 1.00 80.75 491 PRO A O 1
ATOM 3879 N N . THR A 1 492 ? -38.039 29.525 -31.898 1.00 80.31 492 THR A N 1
ATOM 3880 C CA . THR A 1 492 ? -37.563 28.348 -32.649 1.00 80.31 492 THR A CA 1
ATOM 3881 C C . THR A 1 492 ? -36.613 27.474 -31.829 1.00 80.31 492 THR A C 1
ATOM 3883 O O . THR A 1 492 ? -36.705 26.252 -31.888 1.00 80.31 492 THR A O 1
ATOM 3886 N N . ASN A 1 493 ? -35.745 28.078 -31.014 1.00 83.81 493 ASN A N 1
ATOM 3887 C CA . ASN A 1 493 ? -34.807 27.351 -30.159 1.00 83.81 493 ASN A CA 1
ATOM 3888 C C . ASN A 1 493 ? -35.520 26.727 -28.952 1.00 83.81 493 ASN A C 1
ATOM 3890 O O . ASN A 1 493 ? -35.193 25.611 -28.556 1.00 83.81 493 ASN A O 1
ATOM 3894 N N . ILE A 1 494 ? -36.547 27.393 -28.411 1.00 84.81 494 ILE A N 1
ATOM 3895 C CA . ILE A 1 494 ? -37.396 26.824 -27.350 1.00 84.81 494 ILE A CA 1
ATOM 3896 C C . ILE A 1 494 ? -38.101 25.564 -27.864 1.00 84.81 494 ILE A C 1
ATOM 3898 O O . ILE A 1 494 ? -38.046 24.519 -27.215 1.00 84.81 494 ILE A O 1
ATOM 3902 N N . ASN A 1 495 ? -38.691 25.636 -29.060 1.00 83.31 495 ASN A N 1
ATOM 3903 C CA . ASN A 1 495 ? -39.349 24.492 -29.692 1.00 83.31 495 ASN A CA 1
ATOM 3904 C C . ASN A 1 495 ? -38.376 23.357 -30.025 1.00 83.31 495 ASN A C 1
ATOM 3906 O O . ASN A 1 495 ? -38.770 22.198 -29.985 1.00 83.31 495 ASN A O 1
ATOM 3910 N N . LYS A 1 496 ? -37.113 23.674 -30.327 1.00 83.00 496 LYS A N 1
ATOM 3911 C CA . LYS A 1 496 ? -36.095 22.677 -30.671 1.00 83.00 496 LYS A CA 1
ATOM 3912 C C . LYS A 1 496 ? -35.503 21.968 -29.451 1.00 83.00 496 LYS A C 1
ATOM 3914 O O . LYS A 1 496 ? -35.271 20.767 -29.508 1.00 83.00 496 LYS A O 1
ATOM 3919 N N . PHE A 1 497 ? -35.227 22.695 -28.369 1.00 85.69 497 PHE A N 1
ATOM 3920 C CA . PHE A 1 497 ? -34.425 22.168 -27.257 1.00 85.69 497 PHE A CA 1
ATOM 3921 C C . PHE A 1 497 ? -35.214 21.937 -25.967 1.00 85.69 497 PHE A C 1
ATOM 3923 O O . PHE A 1 497 ? -34.873 21.037 -25.205 1.00 85.69 497 PHE A O 1
ATOM 3930 N N . ILE A 1 498 ? -36.264 22.722 -25.714 1.00 86.94 498 ILE A N 1
ATOM 3931 C CA . ILE A 1 498 ? -37.004 22.693 -24.442 1.00 86.94 498 ILE A CA 1
ATOM 3932 C C . ILE A 1 498 ? -38.320 21.927 -24.599 1.00 86.94 498 ILE A C 1
ATOM 3934 O O . ILE A 1 498 ? -38.624 21.058 -23.785 1.00 86.94 498 ILE A O 1
ATOM 3938 N N . LYS A 1 499 ? -39.082 22.201 -25.663 1.00 85.75 499 LYS A N 1
ATOM 3939 C CA . LYS A 1 499 ? -40.394 21.579 -25.896 1.00 85.75 499 LYS A CA 1
ATOM 3940 C C . LYS A 1 499 ? -40.354 20.041 -25.970 1.00 85.75 499 LYS A C 1
ATOM 3942 O O . LYS A 1 499 ? -41.177 19.430 -25.294 1.00 85.75 499 LYS A O 1
ATOM 3947 N N . PRO A 1 500 ? -39.375 19.394 -26.640 1.00 84.62 500 PRO A N 1
ATOM 3948 C CA . PRO A 1 500 ? -39.318 17.934 -26.679 1.00 84.62 500 PRO A CA 1
ATOM 3949 C C . PRO A 1 500 ? -39.101 17.328 -25.288 1.00 84.62 500 PRO A C 1
ATOM 3951 O O . PRO A 1 500 ? -39.680 16.300 -24.962 1.00 84.62 500 PRO A O 1
ATOM 3954 N N . LEU A 1 501 ? -38.311 17.984 -24.432 1.00 84.56 501 LEU A N 1
ATOM 3955 C CA . LEU A 1 501 ? -38.054 17.510 -23.068 1.00 84.56 501 LEU A CA 1
ATOM 3956 C C . LEU A 1 501 ? -39.271 17.671 -22.147 1.00 84.56 501 LEU A C 1
ATOM 3958 O O . LEU A 1 501 ? -39.415 16.892 -21.205 1.00 84.56 501 LEU A O 1
ATOM 3962 N N . LEU A 1 502 ? -40.134 18.654 -22.423 1.00 84.00 502 LEU A N 1
ATOM 3963 C CA . LEU A 1 502 ? -41.426 18.821 -21.752 1.00 84.00 502 LEU A CA 1
ATOM 3964 C C . LEU A 1 502 ? -42.431 17.759 -22.193 1.00 84.00 502 LEU A C 1
ATOM 3966 O O . LEU A 1 502 ? -43.062 17.134 -21.349 1.00 84.00 502 LEU A O 1
ATOM 3970 N N . GLU A 1 503 ? -42.556 17.541 -23.503 1.00 79.62 503 GLU A N 1
ATOM 3971 C CA . GLU A 1 503 ? -43.490 16.566 -24.083 1.00 79.62 503 GLU A CA 1
ATOM 3972 C C . GLU A 1 503 ? -43.167 15.132 -23.630 1.00 79.62 503 GLU A C 1
ATOM 3974 O O . GLU A 1 503 ? -44.080 14.349 -23.389 1.00 79.62 503 GLU A O 1
ATOM 3979 N N . HIS A 1 504 ? -41.884 14.814 -23.421 1.00 76.06 504 HIS A N 1
ATOM 3980 C CA . HIS A 1 504 ? -41.432 13.509 -22.919 1.00 76.06 504 HIS A CA 1
ATOM 3981 C C . HIS A 1 504 ? -41.305 13.439 -21.384 1.00 76.06 504 HIS A C 1
ATOM 3983 O O . HIS A 1 504 ? -40.790 12.456 -20.854 1.00 76.06 504 HIS A O 1
ATOM 3989 N N . GLY A 1 505 ? -41.736 14.475 -20.654 1.00 80.19 505 GLY A N 1
ATOM 3990 C CA . GLY A 1 505 ? -41.812 14.456 -19.189 1.00 80.19 505 GLY A CA 1
ATOM 3991 C C . GLY A 1 505 ? -40.468 14.443 -18.450 1.00 80.19 505 GLY A C 1
ATOM 3992 O O . GLY A 1 505 ? -40.410 14.051 -17.286 1.00 80.19 505 GLY A O 1
ATOM 3993 N N . PHE A 1 506 ? -39.368 14.867 -19.081 1.00 84.06 506 PHE A N 1
ATOM 3994 C CA . PHE A 1 506 ? -38.066 14.976 -18.403 1.0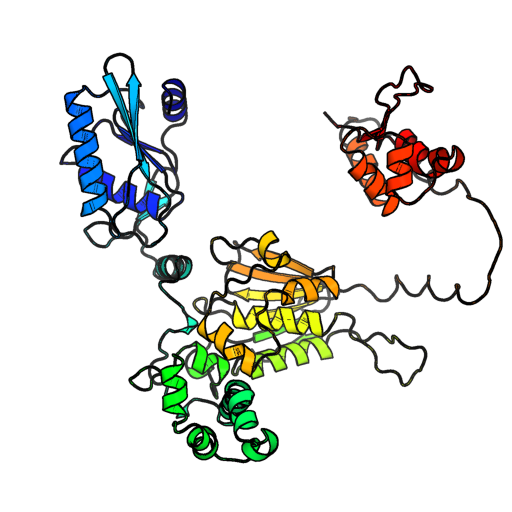0 84.06 506 PHE A CA 1
ATOM 3995 C C . PHE A 1 506 ? -37.940 16.259 -17.575 1.00 84.06 506 PHE A C 1
ATOM 3997 O O . PHE A 1 506 ? -37.262 16.294 -16.541 1.00 84.06 506 PHE A O 1
ATOM 4004 N N . ILE A 1 507 ? -38.602 17.319 -18.030 1.00 88.38 507 ILE A N 1
ATOM 4005 C CA . ILE A 1 507 ? -38.746 18.592 -17.329 1.00 88.38 507 ILE A CA 1
ATOM 4006 C C . ILE A 1 507 ? -40.226 18.990 -17.328 1.00 88.38 507 ILE A C 1
ATOM 4008 O O . ILE A 1 507 ? -40.982 18.578 -18.197 1.00 88.38 507 ILE A O 1
ATOM 4012 N N . GLU A 1 508 ? -40.638 19.795 -16.359 1.00 90.44 508 GLU A N 1
ATOM 4013 C CA . GLU A 1 508 ? -41.999 20.303 -16.199 1.00 90.44 508 GLU A CA 1
ATOM 4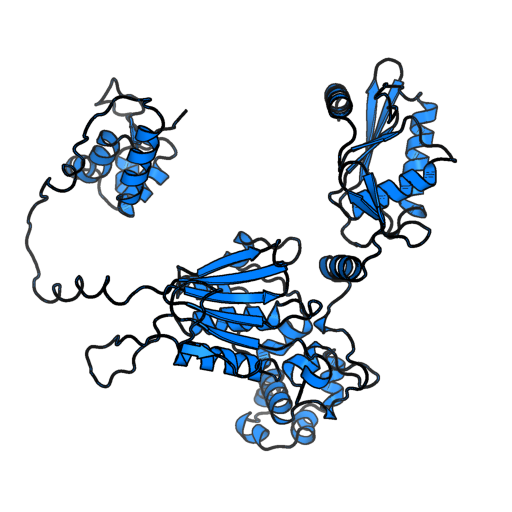014 C C . GLU A 1 508 ? -42.010 21.819 -16.006 1.00 90.44 508 GLU A C 1
ATOM 4016 O O . GLU A 1 508 ? -41.037 22.436 -15.559 1.00 90.44 508 GLU A O 1
ATOM 4021 N N . MET A 1 509 ? -43.149 22.421 -16.329 1.00 90.44 509 MET A N 1
ATOM 4022 C CA . MET A 1 509 ? -43.432 23.830 -16.091 1.00 90.44 509 MET A CA 1
ATOM 4023 C C . MET A 1 509 ? -43.737 24.086 -14.614 1.00 90.44 509 MET A C 1
ATOM 4025 O O . MET A 1 509 ? -44.479 23.340 -13.985 1.00 90.44 509 MET A O 1
ATOM 4029 N N . THR A 1 510 ? -43.219 25.181 -14.059 1.00 88.94 510 THR A N 1
ATOM 4030 C CA . THR A 1 510 ? -43.537 25.581 -12.680 1.00 88.94 510 THR A CA 1
ATOM 4031 C C . THR A 1 510 ? -44.941 26.168 -12.525 1.00 88.94 510 THR A C 1
ATOM 4033 O O . THR A 1 510 ? -45.518 26.037 -11.452 1.00 88.94 510 THR A O 1
ATOM 4036 N N . GLU A 1 511 ? -45.486 26.798 -13.573 1.00 85.12 511 GLU A N 1
ATOM 4037 C CA . GLU A 1 511 ? -46.855 27.346 -13.630 1.00 85.12 511 GLU A CA 1
ATOM 4038 C C . GLU A 1 511 ? -47.666 26.743 -14.807 1.00 85.12 511 GLU A C 1
ATOM 4040 O O . GLU A 1 511 ? -47.987 27.445 -15.764 1.00 85.12 511 GLU A O 1
ATOM 4045 N N . PRO A 1 512 ? -48.009 25.440 -14.782 1.00 80.31 512 PRO A N 1
ATOM 4046 C CA . PRO A 1 512 ? -48.613 24.750 -15.931 1.00 80.31 512 PRO A CA 1
ATOM 4047 C C . PRO A 1 512 ? -49.959 25.341 -16.390 1.00 80.31 512 PRO A C 1
ATOM 4049 O O . PRO A 1 512 ? -50.284 25.275 -17.571 1.00 80.31 512 PRO A O 1
ATOM 4052 N N . GLU A 1 513 ? -50.714 25.983 -15.494 1.00 76.50 513 GLU A N 1
ATOM 4053 C CA . GLU A 1 513 ? -51.999 26.620 -15.826 1.00 76.50 513 GLU A CA 1
ATOM 4054 C C . GLU A 1 513 ? -51.864 28.003 -16.491 1.00 76.50 513 GLU A C 1
ATOM 4056 O O . GLU A 1 513 ? -52.850 28.573 -16.957 1.00 76.50 513 GLU A O 1
ATOM 4061 N N . LYS A 1 514 ? -50.650 28.570 -16.556 1.00 75.50 514 LYS A N 1
ATOM 4062 C CA . LYS A 1 514 ? -50.383 29.897 -17.133 1.00 75.50 514 LYS A CA 1
ATOM 4063 C C . LYS A 1 514 ? -49.226 29.844 -18.127 1.00 75.50 514 LYS A C 1
ATOM 4065 O O . LYS A 1 514 ? -48.201 30.492 -17.939 1.00 75.50 514 LYS A O 1
ATOM 4070 N N . LEU A 1 515 ? -49.448 29.146 -19.241 1.00 68.50 515 LEU A N 1
ATOM 4071 C CA . LEU A 1 515 ? -48.453 28.878 -20.295 1.00 68.50 515 LEU A CA 1
ATOM 4072 C C . LEU A 1 515 ? -47.673 30.114 -20.794 1.00 68.50 515 LEU A C 1
ATOM 4074 O O . LEU A 1 515 ? -46.507 29.997 -21.157 1.00 68.50 515 LEU A O 1
ATOM 4078 N N . ASN A 1 516 ? -48.290 31.301 -20.785 1.00 71.56 516 ASN A N 1
ATOM 4079 C CA . ASN A 1 516 ? -47.680 32.557 -21.248 1.00 71.56 516 ASN A CA 1
ATOM 4080 C C . ASN A 1 516 ? -47.203 33.476 -20.103 1.00 71.56 516 ASN A C 1
ATOM 4082 O O . ASN A 1 516 ? -47.017 34.680 -20.304 1.00 71.56 516 ASN A O 1
ATOM 4086 N N . SER A 1 517 ? -47.043 32.948 -18.885 1.00 78.19 517 SER A N 1
ATOM 4087 C CA . SER A 1 517 ? -46.549 33.711 -17.736 1.00 78.19 517 SER A CA 1
ATOM 4088 C C . SER A 1 517 ? -45.136 34.236 -18.002 1.00 78.19 517 SER A C 1
ATOM 4090 O O . SER A 1 517 ? -44.232 33.486 -18.370 1.00 78.19 517 SER A O 1
ATOM 4092 N N . LYS A 1 518 ? -44.901 35.532 -17.756 1.00 71.69 518 LYS A N 1
ATOM 4093 C CA . LYS A 1 518 ? -43.552 36.127 -17.854 1.00 71.69 518 LYS A CA 1
ATOM 4094 C C . LYS A 1 518 ? -42.564 35.525 -16.847 1.00 71.69 518 LYS A C 1
ATOM 4096 O O . LYS A 1 518 ? -41.360 35.638 -17.050 1.00 71.69 518 LYS A O 1
ATOM 4101 N N . ASN A 1 519 ? -43.071 34.881 -15.795 1.00 80.62 519 ASN A N 1
ATOM 4102 C CA . ASN A 1 519 ? -42.274 34.234 -14.754 1.00 80.62 519 ASN A CA 1
ATOM 4103 C C . ASN A 1 519 ? -42.182 32.712 -14.935 1.00 80.62 519 ASN A C 1
ATOM 4105 O O . ASN A 1 519 ? -41.681 32.026 -14.043 1.00 80.62 519 ASN A O 1
ATOM 4109 N N . GLN A 1 520 ? -42.642 32.179 -16.074 1.00 87.19 520 GLN A N 1
ATOM 4110 C CA . GLN A 1 520 ? -42.613 30.750 -16.355 1.00 87.19 520 GLN A CA 1
ATOM 4111 C C . GLN A 1 520 ? -41.182 30.204 -16.288 1.00 87.19 520 GLN A C 1
ATOM 4113 O O . GLN A 1 520 ? -40.277 30.661 -16.995 1.00 87.19 520 GLN A O 1
ATOM 4118 N N . LYS A 1 521 ? -40.990 29.180 -15.454 1.00 92.25 521 LYS A N 1
ATOM 4119 C CA . LYS A 1 521 ? -39.745 28.418 -15.359 1.00 92.25 521 LYS A CA 1
ATOM 4120 C C . LYS A 1 521 ? -39.999 26.941 -15.633 1.00 92.25 521 LYS A C 1
ATOM 4122 O O . LYS A 1 521 ? -41.137 26.468 -15.622 1.00 92.25 521 LYS A O 1
ATOM 4127 N N . TYR A 1 522 ? -38.911 26.231 -15.876 1.00 92.81 522 TYR A N 1
ATOM 4128 C CA . TYR A 1 522 ? -38.850 24.809 -16.146 1.00 92.81 522 TYR A CA 1
ATOM 4129 C C . TYR A 1 522 ? -37.954 24.163 -15.102 1.00 92.81 522 TYR A C 1
ATOM 4131 O O . TYR A 1 522 ? -36.904 24.708 -14.750 1.00 92.81 522 TYR A O 1
ATOM 4139 N N . ARG A 1 523 ? -38.380 23.024 -14.572 1.00 90.38 523 ARG A N 1
ATOM 4140 C CA . ARG A 1 523 ? -37.606 22.245 -13.606 1.00 90.38 523 ARG A CA 1
ATOM 4141 C C . ARG A 1 523 ? -37.647 20.776 -13.974 1.00 90.38 523 ARG A C 1
ATOM 4143 O O . ARG A 1 523 ? -38.603 20.320 -14.584 1.00 90.38 523 ARG A O 1
ATOM 4150 N N . LYS A 1 524 ? -36.628 20.029 -13.582 1.00 90.62 524 LYS A N 1
ATOM 4151 C CA . LYS A 1 524 ? -36.600 18.576 -13.707 1.00 90.62 524 LYS A CA 1
ATOM 4152 C C . LYS A 1 524 ? -37.768 17.973 -12.927 1.00 90.62 524 LYS A C 1
ATOM 4154 O O . LYS A 1 524 ? -37.987 18.355 -11.774 1.00 90.62 524 LYS A O 1
ATOM 4159 N N . VAL A 1 525 ? -38.488 17.041 -13.549 1.00 85.44 525 VAL A N 1
ATOM 4160 C CA . VAL A 1 525 ? -39.590 16.327 -12.891 1.00 85.44 525 VAL A CA 1
ATOM 4161 C C . VAL A 1 525 ? -39.026 15.556 -11.698 1.00 85.44 525 VAL A C 1
ATOM 4163 O O . VAL A 1 525 ? -38.070 14.787 -11.833 1.00 85.44 525 VAL A O 1
ATOM 4166 N N . ARG A 1 526 ? -39.582 15.793 -10.506 1.00 67.88 526 ARG A N 1
ATOM 4167 C CA . ARG A 1 526 ? -39.230 15.050 -9.291 1.00 67.88 526 ARG A CA 1
ATOM 4168 C C . ARG A 1 526 ? -40.185 13.865 -9.184 1.00 67.88 526 ARG A C 1
ATOM 4170 O O . ARG A 1 526 ? -41.376 14.074 -8.995 1.00 67.88 526 ARG A O 1
ATOM 4177 N N . LYS A 1 527 ? -39.675 12.639 -9.329 1.00 57.47 527 LYS A N 1
ATOM 4178 C CA . LYS A 1 527 ? -40.453 11.439 -8.990 1.00 57.47 527 LYS A CA 1
ATOM 4179 C C . LYS A 1 527 ? -40.627 11.415 -7.463 1.00 57.47 527 LYS A C 1
ATOM 4181 O O . LYS A 1 527 ? -39.623 11.548 -6.761 1.00 57.47 527 LYS A O 1
ATOM 4186 N N . ASN A 1 528 ? -41.871 11.333 -6.988 1.00 37.62 528 ASN A N 1
ATOM 4187 C CA . ASN A 1 528 ? -42.183 11.023 -5.587 1.00 37.62 528 ASN A CA 1
ATOM 4188 C C . ASN A 1 528 ? -41.988 9.535 -5.319 1.00 37.62 528 ASN A C 1
ATOM 4190 O O . ASN A 1 528 ? -42.319 8.744 -6.233 1.00 37.62 528 ASN A O 1
#

Secondary structure (DSSP, 8-state):
--HHHHHHHHHT-SBTTEEEES---TTTHHHHHHHHHHHHHTT-EEEEESB-TTT--B-PBPHHHHHHHHHHHHHHHHHSEES---EEEEEEEETTEEEEEEEEPPPSSPPPEETTS-BEEEETTEEEE---HHHHHHHHHHTTS--GGGSB-TT--GGGB-HHHHHHHHHHHTHHHHHHTT--HHHHTTS-HHHHHHTTT--HHHHHHHTTSB-TTSPBBHHHHHHHBSSGGGT-TT--EEEEEESSS-TT-S-EEEE-SS-B-S-HHHHHHHHHHHHHHHSPEEP-SSSTTSPPEESS-HHHHHHHHHHHHHHS-SSS---EEEEE-SSEEEEEEES-PPTT--HHHHHTT----SSHHHHHHGGGTSS--SSS-HHHHHHHH-TTEEEEEETTTTEEEEEEE---TTSSTTTSTT-SS----------TTSTT-------S-TTHHHHHHHHHHHHH--HHHHHHHHHTTS-B-HHHHHHHTT----HHHHHHHTHHHHHTTSEEESSTT-TT-TT--EEE----

pLDDT: mean 85.42, std 17.38, range [25.19, 98.5]

Solvent-accessible surface area (backbone atoms only — not comparable to full-atom values): 29664 Å² total; per-residue (Å²): 129,54,61,68,55,54,53,52,46,48,76,65,50,67,34,61,43,40,42,55,30,47,68,82,47,91,87,50,43,64,59,52,16,42,47,52,15,8,21,21,51,44,87,8,31,34,43,35,35,15,23,33,69,88,77,53,48,78,48,49,29,48,77,68,52,48,55,53,41,55,54,49,52,53,48,33,29,57,65,25,20,39,68,62,56,75,69,54,75,46,79,31,73,50,90,90,28,30,30,42,38,37,34,39,56,52,49,78,63,32,68,24,14,27,75,83,69,50,36,30,31,56,54,60,63,46,72,42,75,66,81,54,64,66,61,53,50,50,37,23,40,62,50,66,77,41,45,61,28,64,36,75,40,85,94,42,39,78,85,50,40,26,66,68,53,46,48,47,34,53,50,52,67,42,40,68,62,35,50,75,71,74,42,54,66,77,71,49,69,81,50,55,63,58,62,58,26,46,79,70,77,41,45,60,65,55,54,34,36,80,67,61,30,22,45,98,90,41,30,24,10,41,24,36,30,40,58,23,13,57,56,29,42,82,82,40,69,37,66,29,37,38,47,39,28,42,52,51,82,54,92,87,48,96,51,64,79,47,63,54,92,60,64,46,67,41,11,51,55,50,45,50,52,49,51,52,56,54,48,66,73,73,50,57,63,41,77,82,54,94,54,87,85,51,77,52,44,57,80,60,48,65,68,31,48,47,41,56,51,51,46,42,68,43,53,34,43,78,78,57,82,48,48,34,36,40,40,35,35,67,54,29,36,39,39,37,17,38,34,58,71,60,79,94,58,47,82,67,43,39,56,74,30,58,73,80,70,67,20,56,58,34,55,69,55,38,55,38,71,45,92,62,82,88,76,30,51,55,57,40,50,23,38,72,69,38,71,62,58,44,78,44,70,39,78,89,80,42,20,29,35,40,37,37,63,46,80,73,93,75,81,66,72,83,73,67,84,76,77,90,80,80,82,88,77,92,78,81,91,76,89,75,81,77,76,81,78,76,80,83,87,73,97,78,77,93,63,64,62,63,56,52,52,53,52,53,54,57,67,72,50,52,72,68,56,52,49,52,43,59,65,16,70,48,76,34,38,71,51,60,54,29,48,72,76,74,39,73,80,44,73,70,51,44,59,66,66,49,45,58,39,42,78,71,58,54,28,39,63,75,47,73,92,45,85,83,45,94,81,48,26,33,24,38,58,78,85,130

Foldseek 3Di:
DEPVVLVVDLVVAFWLAEAEDQACDPVCLLVLLLSLLQLQQEQWHKYKYQADRPPRDGGADAPVRQVVRVVSNQVSQVQFKPVHFDWDWDWYDDVPHIMIMTTRHHHLQPNMATNVRWGWHTDTSDIDTDPDPVVRQLRCLLNPVDQQQLDFLPPDAPVQFAQLLLLLLLCLVCVVVCVVVVHHSVNSSPDGQQVSCVSVVDHSQRVCCVLSQAPPVRTGGNLVCQRTGPWSCVRQVLAFEWEWEAEADDPPHPGGPDTDPDTHTDHLLSRLVVQLVRPVVNFDFQDPDPDPPDGTDTLADSLLVLLVSLCLNQQADSVDSHYFYWYHHPWKIKTKRAAFDRPPDDPVVLLVQDDDGSNCSNLVSVVSRGPDDSRSCSNVVSCVRQVQWDWDGDPPRRIIMIMGTRDDPPPPPVPPVPPPDDDDDDDDDDPPDPPPDDDDDDDDDPDVVVVVVVVVVVVVDDPLLVVLLVVQQDWDDPQVSQVVSPHHDDPVVCVVRPVVCCVSQQKHWPCVVCPPDPPITIHGDDDD